Protein AF-0000000084989711 (afdb_homodimer)

Structure (mmCIF, N/CA/C/O backbone):
data_AF-0000000084989711-model_v1
#
loop_
_entity.id
_entity.type
_entity.pdbx_description
1 polymer 'GTP cyclohydrolase III'
#
loop_
_atom_site.group_PDB
_atom_site.id
_atom_site.type_symbol
_atom_site.label_atom_id
_atom_site.label_alt_id
_atom_site.label_comp_id
_atom_site.label_asym_id
_atom_site.label_entity_id
_atom_site.label_seq_id
_atom_site.pdbx_PDB_ins_code
_atom_site.Cartn_x
_atom_site.Cartn_y
_atom_site.Cartn_z
_atom_site.occupancy
_atom_site.B_iso_or_equiv
_atom_site.auth_seq_id
_atom_site.auth_comp_id
_atom_site.auth_asym_id
_atom_site.auth_atom_id
_atom_site.pdbx_PDB_model_num
ATOM 1 N N . MET A 1 1 ? 8.688 14.297 10.375 1 97.12 1 MET A N 1
ATOM 2 C CA . MET A 1 1 ? 9.695 13.312 10.766 1 97.12 1 MET A CA 1
ATOM 3 C C . MET A 1 1 ? 9.742 12.156 9.773 1 97.12 1 MET A C 1
ATOM 5 O O . MET A 1 1 ? 8.695 11.711 9.289 1 97.12 1 MET A O 1
ATOM 9 N N . GLN A 1 2 ? 10.93 11.711 9.438 1 96.69 2 GLN A N 1
ATOM 10 C CA . GLN A 1 2 ? 11.156 10.516 8.633 1 96.69 2 GLN A CA 1
ATOM 11 C C . GLN A 1 2 ? 11.828 9.422 9.453 1 96.69 2 GLN A C 1
ATOM 13 O O . GLN A 1 2 ? 12.742 9.695 10.234 1 96.69 2 GLN A O 1
ATOM 18 N N . LEU A 1 3 ? 11.258 8.266 9.367 1 97.88 3 LEU A N 1
ATOM 19 C CA . LEU A 1 3 ? 11.906 7.074 9.898 1 97.88 3 LEU A CA 1
ATOM 20 C C . LEU A 1 3 ? 12.516 6.238 8.781 1 97.88 3 LEU A C 1
ATOM 22 O O . LEU A 1 3 ? 11.922 6.094 7.711 1 97.88 3 LEU A O 1
ATOM 26 N N . LYS A 1 4 ? 13.641 5.676 9.055 1 97.19 4 LYS A N 1
ATOM 27 C CA . LYS A 1 4 ? 14.32 4.824 8.086 1 97.19 4 LYS A CA 1
ATOM 28 C C . LYS A 1 4 ? 14.883 3.572 8.758 1 97.19 4 LYS A C 1
ATOM 30 O O . LYS A 1 4 ? 15.562 3.66 9.781 1 97.19 4 LYS A O 1
ATOM 35 N N . LEU A 1 5 ? 14.594 2.412 8.203 1 97.75 5 LEU A N 1
ATOM 36 C CA . LEU A 1 5 ? 15.195 1.16 8.648 1 97.75 5 LEU A CA 1
ATOM 37 C C . LEU A 1 5 ? 16.578 0.971 8.023 1 97.75 5 LEU A C 1
ATOM 39 O O . LEU A 1 5 ? 16.688 0.805 6.805 1 97.75 5 LEU A O 1
ATOM 43 N N . ILE A 1 6 ? 17.578 0.954 8.852 1 97.25 6 ILE A N 1
ATOM 44 C CA . ILE A 1 6 ? 18.953 0.865 8.375 1 97.25 6 ILE A CA 1
ATOM 45 C C . ILE A 1 6 ? 19.312 -0.596 8.109 1 97.25 6 ILE A C 1
ATOM 47 O O . ILE A 1 6 ? 19.203 -1.439 9.008 1 97.25 6 ILE A O 1
ATOM 51 N N . GLY A 1 7 ? 19.781 -0.857 6.895 1 96.12 7 GLY A N 1
ATOM 52 C CA . GLY A 1 7 ? 20.203 -2.209 6.562 1 96.12 7 GLY A CA 1
ATOM 53 C C . GLY A 1 7 ? 19.031 -3.143 6.285 1 96.12 7 GLY A C 1
ATOM 54 O O . GLY A 1 7 ? 19.156 -4.359 6.453 1 96.12 7 GLY A O 1
ATOM 55 N N . TYR A 1 8 ? 17.922 -2.602 5.957 1 96.38 8 TYR A N 1
ATOM 56 C CA . TYR A 1 8 ? 16.703 -3.387 5.762 1 96.38 8 TYR A CA 1
ATOM 57 C C . TYR A 1 8 ? 16.859 -4.363 4.605 1 96.38 8 TYR A C 1
ATOM 59 O O . TYR A 1 8 ? 16.5 -5.539 4.719 1 96.38 8 TYR A O 1
ATOM 67 N N . ARG A 1 9 ? 17.359 -3.922 3.518 1 92.69 9 ARG A N 1
ATOM 68 C CA . ARG A 1 9 ? 17.578 -4.801 2.373 1 92.69 9 ARG A CA 1
ATOM 69 C C . ARG A 1 9 ? 18.516 -5.945 2.738 1 92.69 9 ARG A C 1
ATOM 71 O O . ARG A 1 9 ? 18.25 -7.105 2.408 1 92.69 9 ARG A O 1
ATOM 78 N N . GLU A 1 10 ? 19.641 -5.547 3.365 1 94.44 10 GLU A N 1
ATOM 79 C CA . GLU A 1 10 ? 20.609 -6.566 3.787 1 94.44 10 GLU A CA 1
ATOM 80 C C . GLU A 1 10 ? 19.938 -7.605 4.691 1 94.44 10 GLU A C 1
ATOM 82 O O . GLU A 1 10 ? 20.172 -8.805 4.539 1 94.44 10 GLU A O 1
ATOM 87 N N . TRP A 1 11 ? 19.156 -7.156 5.605 1 97.69 11 TRP A N 1
ATOM 88 C CA . TRP A 1 11 ? 18.438 -8.062 6.5 1 97.69 11 TRP A CA 1
ATOM 89 C C . TRP A 1 11 ? 17.547 -9.016 5.707 1 97.69 11 TRP A C 1
ATOM 91 O O . TRP A 1 11 ? 17.562 -10.227 5.953 1 97.69 11 TRP A O 1
ATOM 101 N N . THR A 1 12 ? 16.75 -8.508 4.742 1 96.31 12 THR A N 1
ATOM 102 C CA . THR A 1 12 ? 15.836 -9.367 3.984 1 96.31 12 THR A CA 1
ATOM 103 C C . THR A 1 12 ? 16.609 -10.453 3.246 1 96.31 12 THR A C 1
ATOM 105 O O . THR A 1 12 ? 16.125 -11.57 3.08 1 96.31 12 THR A O 1
ATOM 108 N N . GLU A 1 13 ? 17.766 -10.156 2.789 1 92.31 13 GLU A N 1
ATOM 109 C CA . GLU A 1 13 ? 18.562 -11.102 2.014 1 92.31 13 GLU A CA 1
ATOM 110 C C . GLU A 1 13 ? 19.109 -12.219 2.896 1 92.31 13 GLU A C 1
ATOM 112 O O . GLU A 1 13 ? 19.438 -13.297 2.404 1 92.31 13 GLU A O 1
ATOM 117 N N . THR A 1 14 ? 19.203 -11.984 4.172 1 96.62 14 THR A N 1
ATOM 118 C CA . THR A 1 14 ? 19.703 -13.016 5.078 1 96.62 14 THR A CA 1
ATOM 119 C C . THR A 1 14 ? 18.625 -14.062 5.34 1 96.62 14 THR A C 1
ATOM 121 O O . THR A 1 14 ? 18.922 -15.148 5.844 1 96.62 14 THR A O 1
ATOM 124 N N . LEU A 1 15 ? 17.406 -13.859 4.926 1 97.75 15 LEU A N 1
ATOM 125 C CA . LEU A 1 15 ? 16.266 -14.695 5.281 1 97.75 15 LEU A CA 1
ATOM 126 C C . LEU A 1 15 ? 16.109 -15.859 4.309 1 97.75 15 LEU A C 1
ATOM 128 O O . LEU A 1 15 ? 15.211 -16.688 4.461 1 97.75 15 LEU A O 1
ATOM 132 N N . GLY A 1 16 ? 16.953 -15.938 3.285 1 96.81 16 GLY A N 1
ATOM 133 C CA . GLY A 1 16 ? 16.812 -16.953 2.254 1 96.81 16 GLY A CA 1
ATOM 134 C C . GLY A 1 16 ? 15.867 -16.547 1.144 1 96.81 16 GLY A C 1
ATOM 135 O O . GLY A 1 16 ? 15.445 -15.398 1.068 1 96.81 16 GLY A O 1
ATOM 136 N N . PHE A 1 17 ? 15.523 -17.531 0.31 1 97.25 17 PHE A N 1
ATOM 137 C CA . PHE A 1 17 ? 14.703 -17.203 -0.85 1 97.25 17 PHE A CA 1
ATOM 138 C C . PHE A 1 17 ? 13.219 -17.266 -0.507 1 97.25 17 PHE A C 1
ATOM 140 O O . PHE A 1 17 ? 12.398 -16.609 -1.139 1 97.25 17 PHE A O 1
ATOM 147 N N . ARG A 1 18 ? 12.867 -18.156 0.465 1 98.12 18 ARG A N 1
ATOM 148 C CA . ARG A 1 18 ? 11.492 -18.219 0.961 1 98.12 18 ARG A CA 1
ATOM 149 C C . ARG A 1 18 ? 11.289 -17.219 2.105 1 98.12 18 ARG A C 1
ATOM 151 O O . ARG A 1 18 ? 10.977 -17.625 3.23 1 98.12 18 ARG A O 1
ATOM 158 N N . ARG A 1 19 ? 11.289 -15.953 1.795 1 98.5 19 ARG A N 1
ATOM 159 C CA . ARG A 1 19 ? 11.414 -14.977 2.867 1 98.5 19 ARG A CA 1
ATOM 160 C C . ARG A 1 19 ? 10.242 -14.008 2.865 1 98.5 19 ARG A C 1
ATOM 162 O O . ARG A 1 19 ? 10.016 -13.289 3.842 1 98.5 19 ARG A O 1
ATOM 169 N N . GLU A 1 20 ? 9.477 -13.938 1.798 1 98.44 20 GLU A N 1
ATOM 170 C CA . GLU A 1 20 ? 8.547 -12.828 1.612 1 98.44 20 GLU A CA 1
ATOM 171 C C . GLU A 1 20 ? 7.48 -12.812 2.709 1 98.44 20 GLU A C 1
ATOM 173 O O . GLU A 1 20 ? 7.055 -11.742 3.148 1 98.44 20 GLU A O 1
ATOM 178 N N . HIS A 1 21 ? 7.043 -14.031 3.164 1 98.62 21 HIS A N 1
ATOM 179 C CA . HIS A 1 21 ? 6.039 -14.062 4.223 1 98.62 21 HIS A CA 1
ATOM 180 C C . HIS A 1 21 ? 6.574 -13.438 5.508 1 98.62 21 HIS A C 1
ATOM 182 O O . HIS A 1 21 ? 5.832 -12.789 6.242 1 98.62 21 HIS A O 1
ATOM 188 N N . ILE A 1 22 ? 7.859 -13.602 5.797 1 98.62 22 ILE A N 1
ATOM 189 C CA . ILE A 1 22 ? 8.477 -13.008 6.973 1 98.62 22 ILE A CA 1
ATOM 190 C C . ILE A 1 22 ? 8.516 -11.492 6.82 1 98.62 22 ILE A C 1
ATOM 192 O O . ILE A 1 22 ? 8.188 -10.758 7.754 1 98.62 22 ILE A O 1
ATOM 196 N N . ILE A 1 23 ? 8.891 -11.047 5.629 1 98.56 23 ILE A N 1
ATOM 197 C CA . ILE A 1 23 ? 9 -9.617 5.332 1 98.56 23 ILE A CA 1
ATOM 198 C C . ILE A 1 23 ? 7.637 -8.953 5.48 1 98.56 23 ILE A C 1
ATOM 200 O O . ILE A 1 23 ? 7.508 -7.93 6.156 1 98.56 23 ILE A O 1
ATOM 204 N N . GLN A 1 24 ? 6.645 -9.539 4.879 1 98.56 24 GLN A N 1
ATOM 205 C CA . GLN A 1 24 ? 5.301 -8.969 4.898 1 98.56 24 GLN A CA 1
ATOM 206 C C . GLN A 1 24 ? 4.75 -8.914 6.32 1 98.56 24 GLN A C 1
ATOM 208 O O . GLN A 1 24 ? 4.07 -7.957 6.695 1 98.56 24 GLN A O 1
ATOM 213 N N . GLN A 1 25 ? 4.98 -9.906 7.098 1 98.5 25 GLN A N 1
ATOM 214 C CA . GLN A 1 25 ? 4.527 -9.914 8.484 1 98.5 25 GLN A CA 1
ATOM 215 C C . GLN A 1 25 ? 5.246 -8.852 9.305 1 98.5 25 GLN A C 1
ATOM 217 O O . GLN A 1 25 ? 4.637 -8.188 10.148 1 98.5 25 GLN A O 1
ATOM 222 N N . THR A 1 26 ? 6.52 -8.742 9.078 1 98.44 26 THR A N 1
ATOM 223 C CA . THR A 1 26 ? 7.309 -7.723 9.758 1 98.44 26 THR A CA 1
ATOM 224 C C . THR A 1 26 ? 6.809 -6.324 9.406 1 98.44 26 THR A C 1
ATOM 226 O O . THR A 1 26 ? 6.633 -5.48 10.289 1 98.44 26 THR A O 1
ATOM 229 N N . GLN A 1 27 ? 6.617 -6.105 8.102 1 98.19 27 GLN A N 1
ATOM 230 C CA . GLN A 1 27 ? 6.086 -4.828 7.637 1 98.19 27 GLN A CA 1
ATOM 231 C C . GLN A 1 27 ? 4.734 -4.531 8.273 1 98.19 27 GLN A C 1
ATOM 233 O O . GLN A 1 27 ? 4.465 -3.398 8.68 1 98.19 27 GLN A O 1
ATOM 238 N N . ALA A 1 28 ? 3.898 -5.527 8.375 1 98 28 ALA A N 1
ATOM 239 C CA . ALA A 1 28 ? 2.578 -5.367 8.984 1 98 28 ALA A CA 1
ATOM 240 C C . ALA A 1 28 ? 2.697 -4.996 10.461 1 98 28 ALA A C 1
ATOM 242 O O . ALA A 1 28 ? 1.97 -4.125 10.945 1 98 28 ALA A O 1
ATOM 243 N N . GLU A 1 29 ? 3.572 -5.617 11.125 1 97.94 29 GLU A N 1
ATOM 244 C CA . GLU A 1 29 ? 3.779 -5.332 12.547 1 97.94 29 GLU A CA 1
ATOM 245 C C . GLU A 1 29 ? 4.258 -3.9 12.758 1 97.94 29 GLU A C 1
ATOM 247 O O . GLU A 1 29 ? 3.779 -3.209 13.656 1 97.94 29 GLU A O 1
ATOM 252 N N . LEU A 1 30 ? 5.199 -3.523 11.992 1 98.44 30 LEU A N 1
ATOM 253 C CA . LEU A 1 30 ? 5.711 -2.162 12.102 1 98.44 30 LEU A CA 1
ATOM 254 C C . LEU A 1 30 ? 4.633 -1.146 11.742 1 98.44 30 LEU A C 1
ATOM 256 O O . LEU A 1 30 ? 4.512 -0.107 12.398 1 98.44 30 LEU A O 1
ATOM 260 N N . HIS A 1 31 ? 3.938 -1.471 10.688 1 98 31 HIS A N 1
ATOM 261 C CA . HIS A 1 31 ? 2.818 -0.628 10.273 1 98 31 HIS A CA 1
ATOM 262 C C . HIS A 1 31 ? 1.827 -0.434 11.422 1 98 31 HIS A C 1
ATOM 264 O O . HIS A 1 31 ? 1.429 0.694 11.711 1 98 31 HIS A O 1
ATOM 270 N N . LYS A 1 32 ? 1.437 -1.479 12.031 1 98.19 32 LYS A N 1
ATOM 271 C CA . LYS A 1 32 ? 0.515 -1.46 13.164 1 98.19 32 LYS A CA 1
ATOM 272 C C . LYS A 1 32 ? 1.047 -0.58 14.289 1 98.19 32 LYS A C 1
ATOM 274 O O . LYS A 1 32 ? 0.334 0.29 14.797 1 98.19 32 LYS A O 1
ATOM 279 N N . ARG A 1 33 ? 2.246 -0.724 14.672 1 98.19 33 ARG A N 1
ATOM 280 C CA . ARG A 1 33 ? 2.861 -0.013 15.781 1 98.19 33 ARG A CA 1
ATOM 281 C C . ARG A 1 33 ? 3.021 1.47 15.469 1 98.19 33 ARG A C 1
ATOM 283 O O . ARG A 1 33 ? 2.814 2.322 16.328 1 98.19 33 ARG A O 1
ATOM 290 N N . ILE A 1 34 ? 3.408 1.756 14.273 1 98.75 34 ILE A N 1
ATOM 291 C CA . ILE A 1 34 ? 3.623 3.137 13.859 1 98.75 34 ILE A CA 1
ATOM 292 C C . ILE A 1 34 ? 2.324 3.928 14 1 98.75 34 ILE A C 1
ATOM 294 O O . ILE A 1 34 ? 2.312 5.023 14.562 1 98.75 34 ILE A O 1
ATOM 298 N N . TRP A 1 35 ? 1.267 3.354 13.547 1 98.75 35 TRP A N 1
ATOM 299 C CA . TRP A 1 35 ? -0.017 4.043 13.625 1 98.75 35 TRP A CA 1
ATOM 300 C C . TRP A 1 35 ? -0.477 4.16 15.078 1 98.75 35 TRP A C 1
ATOM 302 O O . TRP A 1 35 ? -0.978 5.207 15.492 1 98.75 35 TRP A O 1
ATOM 312 N N . ALA A 1 36 ? -0.269 3.111 15.859 1 98.56 36 ALA A N 1
ATOM 313 C CA . ALA A 1 36 ? -0.667 3.133 17.266 1 98.56 36 ALA A CA 1
ATOM 314 C C . ALA A 1 36 ? 0.119 4.188 18.047 1 98.56 36 ALA A C 1
ATOM 316 O O . ALA A 1 36 ? -0.464 4.996 18.766 1 98.56 36 ALA A O 1
ATOM 317 N N . GLU A 1 37 ? 1.385 4.227 17.891 1 98.62 37 GLU A N 1
ATOM 318 C CA . GLU A 1 37 ? 2.275 5.047 18.719 1 98.62 37 GLU A CA 1
ATOM 319 C C . GLU A 1 37 ? 2.164 6.523 18.344 1 98.62 37 GLU A C 1
ATOM 321 O O . GLU A 1 37 ? 1.952 7.375 19.203 1 98.62 37 GLU A O 1
ATOM 326 N N . PHE A 1 38 ? 2.223 6.863 17.109 1 98.88 38 PHE A N 1
ATOM 327 C CA . PHE A 1 38 ? 2.359 8.266 16.719 1 98.88 38 PHE A CA 1
ATOM 328 C C . PHE A 1 38 ? 1.014 8.977 16.797 1 98.88 38 PHE A C 1
ATOM 330 O O . PHE A 1 38 ? 0.95 10.164 17.109 1 98.88 38 PHE A O 1
ATOM 337 N N . THR A 1 39 ? -0.044 8.258 16.531 1 98.81 39 THR A N 1
ATOM 338 C CA . THR A 1 39 ? -1.346 8.914 16.641 1 98.81 39 THR A CA 1
ATOM 339 C C . THR A 1 39 ? -1.695 9.195 18.094 1 98.81 39 THR A C 1
ATOM 341 O O . THR A 1 39 ? -2.494 10.086 18.391 1 98.81 39 THR A O 1
ATOM 344 N N . SER A 1 40 ? -1.128 8.453 19 1 98.62 40 SER A N 1
ATOM 345 C CA . SER A 1 40 ? -1.335 8.727 20.422 1 98.62 40 SER A CA 1
ATOM 346 C C . SER A 1 40 ? -0.769 10.086 20.812 1 98.62 40 SER A C 1
ATOM 348 O O . SER A 1 40 ? -1.145 10.656 21.844 1 98.62 40 SER A O 1
ATOM 350 N N . LEU A 1 41 ? 0.122 10.656 20.047 1 98.62 41 LEU A N 1
ATOM 351 C CA . LEU A 1 41 ? 0.716 11.969 20.266 1 98.62 41 LEU A CA 1
ATOM 352 C C . LEU A 1 41 ? 0.04 13.031 19.406 1 98.62 41 LEU A C 1
ATOM 354 O O . LEU A 1 41 ? 0.506 14.172 19.344 1 98.62 41 LEU A O 1
ATOM 358 N N . ASP A 1 42 ? -0.945 12.602 18.656 1 98.69 42 ASP A N 1
ATOM 359 C CA . ASP A 1 42 ? -1.644 13.438 17.672 1 98.69 42 ASP A CA 1
ATOM 360 C C . ASP A 1 42 ? -0.749 13.758 16.484 1 98.69 42 ASP A C 1
ATOM 362 O O . ASP A 1 42 ? -0.918 14.789 15.836 1 98.69 42 ASP A O 1
ATOM 366 N N . ALA A 1 43 ? 0.28 12.984 16.281 1 98.88 43 ALA A N 1
ATOM 367 C CA . ALA A 1 43 ? 1.01 12.984 15.016 1 98.88 43 ALA A CA 1
ATOM 368 C C . ALA A 1 43 ? 0.335 12.07 14 1 98.88 43 ALA A C 1
ATOM 370 O O . ALA A 1 43 ? -0.495 11.227 14.359 1 98.88 43 ALA A O 1
ATOM 371 N N . LEU A 1 44 ? 0.591 12.312 12.758 1 98.94 44 LEU A N 1
ATOM 372 C CA . LEU A 1 44 ? -0.063 11.57 11.688 1 98.94 44 LEU A CA 1
ATOM 373 C C . LEU A 1 44 ? 0.96 10.805 10.852 1 98.94 44 LEU A C 1
ATOM 375 O O . LEU A 1 44 ? 1.694 11.414 10.062 1 98.94 44 LEU A O 1
ATOM 379 N N . PRO A 1 45 ? 1.015 9.461 11 1 98.81 45 PRO A N 1
ATOM 380 C CA . PRO A 1 45 ? 2.057 8.672 10.336 1 98.81 45 PRO A CA 1
ATOM 381 C C . PRO A 1 45 ? 1.564 8.016 9.047 1 98.81 45 PRO A C 1
ATOM 383 O O . PRO A 1 45 ? 0.358 7.969 8.797 1 98.81 45 PRO A O 1
ATOM 386 N N . HIS A 1 46 ? 2.461 7.605 8.258 1 98.38 46 HIS A N 1
ATOM 387 C CA . HIS A 1 46 ? 2.246 6.668 7.16 1 98.38 46 HIS A CA 1
ATOM 388 C C . HIS A 1 46 ? 3.504 5.852 6.883 1 98.38 46 HIS A C 1
ATOM 390 O O . HIS A 1 46 ? 4.617 6.387 6.918 1 98.38 46 HIS A O 1
ATOM 396 N N . GLN A 1 47 ? 3.34 4.637 6.469 1 95.44 47 GLN A N 1
ATOM 397 C CA . GLN A 1 47 ? 4.445 3.699 6.305 1 95.44 47 GLN A CA 1
ATOM 398 C C . GLN A 1 47 ? 5.203 3.961 5.008 1 95.44 47 GLN A C 1
ATOM 400 O O . GLN A 1 47 ? 6.328 3.494 4.832 1 95.44 47 GLN A O 1
ATOM 405 N N . MET A 1 48 ? 4.637 4.637 4.039 1 94 48 MET A N 1
ATOM 406 C CA . MET A 1 48 ? 5.211 4.988 2.744 1 94 48 MET A CA 1
ATOM 407 C C . MET A 1 48 ? 5.738 3.75 2.027 1 94 48 MET A C 1
ATOM 409 O O . MET A 1 48 ? 4.957 2.949 1.511 1 94 48 MET A O 1
ATOM 413 N N . ARG A 1 49 ? 7.078 3.352 2.141 1 95.06 49 ARG A N 1
ATOM 414 C CA . ARG A 1 49 ? 7.711 2.25 1.422 1 95.06 49 ARG A CA 1
ATOM 415 C C . ARG A 1 49 ? 7.949 1.06 2.344 1 95.06 49 ARG A C 1
ATOM 417 O O . ARG A 1 49 ? 8.531 0.053 1.931 1 95.06 49 ARG A O 1
ATOM 424 N N . TYR A 1 50 ? 7.629 1.076 3.527 1 96.06 50 TYR A N 1
ATOM 425 C CA . TYR A 1 50 ? 7.742 0.074 4.582 1 96.06 50 TYR A CA 1
ATOM 426 C C . TYR A 1 50 ? 9.156 0.034 5.148 1 96.06 50 TYR A C 1
ATOM 428 O O . TYR A 1 50 ? 9.359 -0.378 6.293 1 96.06 50 TYR A O 1
ATOM 436 N N . ASP A 1 51 ? 10.156 0.425 4.383 1 96.31 51 ASP A N 1
ATOM 437 C CA . ASP A 1 51 ? 11.477 0.636 4.98 1 96.31 51 ASP A CA 1
ATOM 438 C C . ASP A 1 51 ? 11.68 2.1 5.367 1 96.31 51 ASP A C 1
ATOM 440 O O . ASP A 1 51 ? 12.688 2.453 5.977 1 96.31 51 ASP A O 1
ATOM 444 N N . TYR A 1 52 ? 10.758 2.918 4.941 1 97.06 52 TYR A N 1
ATOM 445 C CA . TYR A 1 52 ? 10.617 4.309 5.352 1 97.06 52 TYR A CA 1
ATOM 446 C C . TYR A 1 52 ? 9.211 4.594 5.855 1 97.06 52 TYR A C 1
ATOM 448 O O . TYR A 1 52 ? 8.234 4.039 5.34 1 97.06 52 TYR A O 1
ATOM 456 N N . ALA A 1 53 ? 9.109 5.438 6.805 1 97.81 53 ALA A N 1
ATOM 457 C CA . ALA A 1 53 ? 7.824 5.973 7.246 1 97.81 53 ALA A CA 1
ATOM 458 C C . ALA A 1 53 ? 7.883 7.488 7.398 1 97.81 53 ALA A C 1
ATOM 460 O O . ALA A 1 53 ? 8.953 8.055 7.648 1 97.81 53 ALA A O 1
ATOM 461 N N . MET A 1 54 ? 6.766 8.078 7.148 1 97.75 54 MET A N 1
ATOM 462 C CA . MET A 1 54 ? 6.602 9.523 7.309 1 97.75 54 MET A CA 1
ATOM 463 C C . MET A 1 54 ? 5.66 9.836 8.469 1 97.75 54 MET A C 1
ATOM 465 O O . MET A 1 54 ? 4.633 9.172 8.633 1 97.75 54 MET A O 1
ATOM 469 N N . VAL A 1 55 ? 6.051 10.812 9.25 1 98.44 55 VAL A N 1
ATOM 470 C CA . VAL A 1 55 ? 5.195 11.258 10.344 1 98.44 55 VAL A CA 1
ATOM 471 C C . VAL A 1 55 ? 5.008 12.773 10.266 1 98.44 55 VAL A C 1
ATOM 473 O O . VAL A 1 55 ? 5.953 13.531 10.484 1 98.44 55 VAL A O 1
ATOM 476 N N . TYR A 1 56 ? 3.791 13.211 9.867 1 98.69 56 TYR A N 1
ATOM 477 C CA . TYR A 1 56 ? 3.434 14.617 9.977 1 98.69 56 TYR A CA 1
ATOM 478 C C . TYR A 1 56 ? 3.287 15.031 11.438 1 98.69 56 TYR A C 1
ATOM 480 O O . TYR A 1 56 ? 2.451 14.492 12.156 1 98.69 56 TYR A O 1
ATOM 488 N N . SER A 1 57 ? 4.121 16 11.898 1 98.31 57 SER A N 1
ATOM 489 C CA . SER A 1 57 ? 4.266 16.125 13.344 1 98.31 57 SER A CA 1
ATOM 490 C C . SER A 1 57 ? 4.277 17.578 13.781 1 98.31 57 SER A C 1
ATOM 492 O O . SER A 1 57 ? 4.902 17.938 14.781 1 98.31 57 SER A O 1
ATOM 494 N N . ASN A 1 58 ? 3.598 18.484 13.031 1 97.88 58 ASN A N 1
ATOM 495 C CA . ASN A 1 58 ? 3.48 19.875 13.453 1 97.88 58 ASN A CA 1
ATOM 496 C C . ASN A 1 58 ? 3.057 19.984 14.914 1 97.88 58 ASN A C 1
ATOM 498 O O . ASN A 1 58 ? 2.045 19.406 15.312 1 97.88 58 ASN A O 1
ATOM 502 N N . ASN A 1 59 ? 3.904 20.688 15.75 1 98.06 59 ASN A N 1
ATOM 503 C CA . ASN A 1 59 ? 3.586 21.094 17.109 1 98.06 59 ASN A CA 1
ATOM 504 C C . ASN A 1 59 ? 3.506 19.891 18.047 1 98.06 59 ASN A C 1
ATOM 506 O O . ASN A 1 59 ? 2.916 19.984 19.125 1 98.06 59 ASN A O 1
ATOM 510 N N . VAL A 1 60 ? 3.939 18.703 17.672 1 98.06 60 VAL A N 1
ATOM 511 C CA . VAL A 1 60 ? 4.156 17.578 18.562 1 98.06 60 VAL A CA 1
ATOM 512 C C . VAL A 1 60 ? 5.543 17.656 19.188 1 98.06 60 VAL A C 1
ATOM 514 O O . VAL A 1 60 ? 6.543 17.797 18.484 1 98.06 60 VAL A O 1
ATOM 517 N N . PRO A 1 61 ? 5.586 17.656 20.484 1 96.56 61 PRO A N 1
ATOM 518 C CA . PRO A 1 61 ? 6.902 17.781 21.125 1 96.56 61 PRO A CA 1
ATOM 519 C C . PRO A 1 61 ? 7.91 16.766 20.594 1 96.56 61 PRO A C 1
ATOM 521 O O . PRO A 1 61 ? 7.633 15.562 20.594 1 96.56 61 PRO A O 1
ATOM 524 N N . ALA A 1 62 ? 9.086 17.234 20.234 1 95.56 62 ALA A N 1
ATOM 525 C CA . ALA A 1 62 ? 10.117 16.406 19.609 1 95.56 62 ALA A CA 1
ATOM 526 C C . ALA A 1 62 ? 10.539 15.273 20.547 1 95.56 62 ALA A C 1
ATOM 528 O O . ALA A 1 62 ? 10.773 14.148 20.109 1 95.56 62 ALA A O 1
ATOM 529 N N . GLU A 1 63 ? 10.609 15.578 21.797 1 95.88 63 GLU A N 1
ATOM 530 C CA . GLU A 1 63 ? 11.023 14.57 22.766 1 95.88 63 GLU A CA 1
ATOM 531 C C . GLU A 1 63 ? 10.047 13.398 22.797 1 95.88 63 GLU A C 1
ATOM 533 O O . GLU A 1 63 ? 10.453 12.25 22.953 1 95.88 63 GLU A O 1
ATOM 538 N N . SER A 1 64 ? 8.773 13.719 22.719 1 97.75 64 SER A N 1
ATOM 539 C CA . SER A 1 64 ? 7.754 12.672 22.703 1 97.75 64 SER A CA 1
ATOM 540 C C . SER A 1 64 ? 7.855 11.828 21.438 1 97.75 64 SER A C 1
ATOM 542 O O . SER A 1 64 ? 7.688 10.602 21.484 1 97.75 64 SER A O 1
ATOM 544 N N . LEU A 1 65 ? 8.133 12.422 20.297 1 97.75 65 LEU A N 1
ATOM 545 C CA . LEU A 1 65 ? 8.312 11.703 19.047 1 97.75 65 LEU A CA 1
ATOM 546 C C . LEU A 1 65 ? 9.484 10.734 19.141 1 97.75 65 LEU A C 1
ATOM 548 O O . LEU A 1 65 ? 9.367 9.578 18.719 1 97.75 65 LEU A O 1
ATOM 552 N N . ILE A 1 66 ? 10.547 11.211 19.688 1 96.44 66 ILE A N 1
ATOM 553 C CA . ILE A 1 66 ? 11.773 10.422 19.781 1 96.44 66 ILE A CA 1
ATOM 554 C C . ILE A 1 66 ? 11.523 9.203 20.672 1 96.44 66 ILE A C 1
ATOM 556 O O . ILE A 1 66 ? 12.031 8.109 20.391 1 96.44 66 ILE A O 1
ATOM 560 N N . ALA A 1 67 ? 10.805 9.406 21.688 1 97.88 67 ALA A N 1
ATOM 561 C CA . ALA A 1 67 ? 10.445 8.281 22.562 1 97.88 67 ALA A CA 1
ATOM 562 C C . ALA A 1 67 ? 9.68 7.215 21.781 1 97.88 67 ALA A C 1
ATOM 564 O O . ALA A 1 67 ? 9.859 6.02 22.016 1 97.88 67 ALA A O 1
ATOM 565 N N . LYS A 1 68 ? 8.773 7.633 20.875 1 98.38 68 LYS A N 1
ATOM 566 C CA . LYS A 1 68 ? 8.023 6.676 20.078 1 98.38 68 LYS A CA 1
ATOM 567 C C . LYS A 1 68 ? 8.938 5.965 19.078 1 98.38 68 LYS A C 1
ATOM 569 O O . LYS A 1 68 ? 8.711 4.797 18.75 1 98.38 68 LYS A O 1
ATOM 574 N N . VAL A 1 69 ? 9.977 6.652 18.547 1 98.12 69 VAL A N 1
ATOM 575 C CA . VAL A 1 69 ? 10.938 6.02 17.656 1 98.12 69 VAL A CA 1
ATOM 576 C C . VAL A 1 69 ? 11.617 4.852 18.375 1 98.12 69 VAL A C 1
ATOM 578 O O . VAL A 1 69 ? 11.844 3.801 17.766 1 98.12 69 VAL A O 1
ATOM 581 N N . LYS A 1 70 ? 11.922 5.012 19.609 1 97.06 70 LYS A N 1
ATOM 582 C CA . LYS A 1 70 ? 12.531 3.945 20.406 1 97.06 70 LYS A CA 1
ATOM 583 C C . LYS A 1 70 ? 11.602 2.736 20.5 1 97.06 70 LYS A C 1
ATOM 585 O O . LYS A 1 70 ? 12.062 1.593 20.453 1 97.06 70 LYS A O 1
ATOM 590 N N . SER A 1 71 ? 10.375 3.037 20.656 1 96.75 71 SER A N 1
ATOM 591 C CA . SER A 1 71 ? 9.391 1.964 20.688 1 96.75 71 SER A CA 1
ATOM 592 C C . SER A 1 71 ? 9.375 1.191 19.375 1 96.75 71 SER A C 1
ATOM 594 O O . SER A 1 71 ? 9.266 -0.037 19.375 1 96.75 71 SER A O 1
ATOM 596 N N . ILE A 1 72 ? 9.414 1.892 18.219 1 97.88 72 ILE A N 1
ATOM 597 C CA . ILE A 1 72 ? 9.43 1.268 16.906 1 97.88 72 ILE A CA 1
ATOM 598 C C . ILE A 1 72 ? 10.695 0.427 16.75 1 97.88 72 ILE A C 1
ATOM 600 O O . ILE A 1 72 ? 10.656 -0.664 16.172 1 97.88 72 ILE A O 1
ATOM 604 N N . GLN A 1 73 ? 11.781 0.936 17.25 1 97.38 73 GLN A N 1
ATOM 605 C CA . GLN A 1 73 ? 13.07 0.246 17.188 1 97.38 73 GLN A CA 1
ATOM 606 C C . GLN A 1 73 ? 13 -1.114 17.875 1 97.38 73 GLN A C 1
ATOM 608 O O . GLN A 1 73 ? 13.625 -2.076 17.422 1 97.38 73 GLN A O 1
ATOM 613 N N . GLU A 1 74 ? 12.25 -1.2 18.875 1 96.62 74 GLU A N 1
ATOM 614 C CA . GLU A 1 74 ? 12.117 -2.445 19.625 1 96.62 74 GLU A CA 1
ATOM 615 C C . GLU A 1 74 ? 11.422 -3.52 18.797 1 96.62 74 GLU A C 1
ATOM 617 O O . GLU A 1 74 ? 11.656 -4.711 18.984 1 96.62 74 GLU A O 1
ATOM 622 N N . ALA A 1 75 ? 10.656 -3.084 17.891 1 95.38 75 ALA A N 1
ATOM 623 C CA . ALA A 1 75 ? 9.891 -4.027 17.078 1 95.38 75 ALA A CA 1
ATOM 624 C C . ALA A 1 75 ? 10.578 -4.293 15.75 1 95.38 75 ALA A C 1
ATOM 626 O O . ALA A 1 75 ? 10.281 -5.277 15.078 1 95.38 75 ALA A O 1
ATOM 627 N N . ALA A 1 76 ? 11.461 -3.447 15.352 1 97.88 76 ALA A N 1
ATOM 628 C CA . ALA A 1 76 ? 12.109 -3.533 14.039 1 97.88 76 ALA A CA 1
ATOM 629 C C . ALA A 1 76 ? 13.227 -4.574 14.047 1 97.88 76 ALA A C 1
ATOM 631 O O . ALA A 1 76 ? 13.914 -4.746 15.055 1 97.88 76 ALA A O 1
ATOM 632 N N . PRO A 1 77 ? 13.414 -5.246 12.938 1 97.81 77 PRO A N 1
ATOM 633 C CA . PRO A 1 77 ? 14.477 -6.25 12.852 1 97.81 77 PRO A CA 1
ATOM 634 C C . PRO A 1 77 ? 15.859 -5.629 12.641 1 97.81 77 PRO A C 1
ATOM 636 O O . PRO A 1 77 ? 16.875 -6.328 12.727 1 97.81 77 PRO A O 1
ATOM 639 N N . VAL A 1 78 ? 15.938 -4.387 12.305 1 98.44 78 VAL A N 1
ATOM 640 C CA . VAL A 1 78 ? 17.156 -3.631 12.055 1 98.44 78 VAL A CA 1
ATOM 641 C C . VAL A 1 78 ? 17.094 -2.287 12.773 1 98.44 78 VAL A C 1
ATOM 643 O O . VAL A 1 78 ? 16.031 -1.863 13.219 1 98.44 78 VAL A O 1
ATOM 646 N N . PRO A 1 79 ? 18.203 -1.604 12.977 1 98.19 79 PRO A N 1
ATOM 647 C CA . PRO A 1 79 ? 18.156 -0.284 13.609 1 98.19 79 PRO A CA 1
ATOM 648 C C . PRO A 1 79 ? 17.281 0.711 12.852 1 98.19 79 PRO A C 1
ATOM 650 O O . PRO A 1 79 ? 17.141 0.603 11.633 1 98.19 79 PRO A O 1
ATOM 653 N N . VAL A 1 80 ? 16.781 1.657 13.617 1 98.31 80 VAL A N 1
ATOM 654 C CA . VAL A 1 80 ? 15.914 2.691 13.055 1 98.31 80 VAL A CA 1
ATOM 655 C C . VAL A 1 80 ? 16.578 4.059 13.211 1 98.31 80 VAL A C 1
ATOM 657 O O . VAL A 1 80 ? 17 4.434 14.305 1 98.31 80 VAL A O 1
ATOM 660 N N . ASP A 1 81 ? 16.734 4.707 12.117 1 97.38 81 ASP A N 1
ATOM 661 C CA . ASP A 1 81 ? 17.172 6.098 12.125 1 97.38 81 ASP A CA 1
ATOM 662 C C . ASP A 1 81 ? 15.984 7.043 11.914 1 97.38 81 ASP A C 1
ATOM 664 O O . ASP A 1 81 ? 14.906 6.617 11.5 1 97.38 81 ASP A O 1
ATOM 668 N N . TYR A 1 82 ? 16.172 8.273 12.367 1 97.38 82 TYR A N 1
ATOM 669 C CA . TYR A 1 82 ? 15.102 9.242 12.156 1 97.38 82 TYR A CA 1
ATOM 670 C C . TYR A 1 82 ? 15.672 10.641 11.953 1 97.38 82 TYR A C 1
ATOM 672 O O . TYR A 1 82 ? 16.828 10.906 12.312 1 97.38 82 TYR A O 1
ATOM 680 N N . CYS A 1 83 ? 14.914 11.469 11.352 1 96.69 83 CYS A N 1
ATOM 681 C CA . CYS A 1 83 ? 15.188 12.898 11.305 1 96.69 83 CYS A CA 1
ATOM 682 C C . CYS A 1 83 ? 13.891 13.695 11.312 1 96.69 83 CYS A C 1
ATOM 684 O O . CYS A 1 83 ? 12.836 13.188 10.922 1 96.69 83 CYS A O 1
ATOM 686 N N . ILE A 1 84 ? 13.961 14.852 11.859 1 96.94 84 ILE A N 1
ATOM 687 C CA . ILE A 1 84 ? 12.844 15.789 11.867 1 96.94 84 ILE A CA 1
ATOM 688 C C . ILE A 1 84 ? 13.18 17 10.992 1 96.94 84 ILE A C 1
ATOM 690 O O . ILE A 1 84 ? 14.25 17.594 11.133 1 96.94 84 ILE A O 1
ATOM 694 N N . GLY A 1 85 ? 12.297 17.219 9.992 1 96 85 GLY A N 1
ATOM 695 C CA . GLY A 1 85 ? 12.5 18.359 9.102 1 96 85 GLY A CA 1
ATOM 696 C C . GLY A 1 85 ? 11.43 19.422 9.242 1 96 85 GLY A C 1
ATOM 697 O O . GLY A 1 85 ? 10.32 19.141 9.695 1 96 85 GLY A O 1
ATOM 698 N N . ARG A 1 86 ? 11.82 20.672 8.883 1 94.94 86 ARG A N 1
ATOM 699 C CA . ARG A 1 86 ? 10.906 21.797 8.875 1 94.94 86 ARG A CA 1
ATOM 700 C C . ARG A 1 86 ? 10.969 22.547 7.539 1 94.94 86 ARG A C 1
ATOM 702 O O . ARG A 1 86 ? 12.031 22.625 6.922 1 94.94 86 ARG A O 1
ATOM 709 N N . GLY A 1 87 ? 9.844 23.047 7.145 1 94.44 87 GLY A N 1
ATOM 710 C CA . GLY A 1 87 ? 9.742 23.812 5.91 1 94.44 87 GLY A CA 1
ATOM 711 C C . GLY A 1 87 ? 8.422 24.531 5.766 1 94.44 87 GLY A C 1
ATOM 712 O O . GLY A 1 87 ? 7.523 24.375 6.598 1 94.44 87 GLY A O 1
ATOM 713 N N . ARG A 1 88 ? 8.32 25.391 4.742 1 94.62 88 ARG A N 1
ATOM 714 C CA . ARG A 1 88 ? 7.109 26.156 4.477 1 94.62 88 ARG A CA 1
ATOM 715 C C . ARG A 1 88 ? 5.988 25.25 3.984 1 94.62 88 ARG A C 1
ATOM 717 O O . ARG A 1 88 ? 4.809 25.609 4.059 1 94.62 88 ARG A O 1
ATOM 724 N N . THR A 1 89 ? 6.359 24.016 3.414 1 96.56 89 THR A N 1
ATOM 725 C CA . THR A 1 89 ? 5.434 22.984 2.941 1 96.56 89 THR A CA 1
ATOM 726 C C . THR A 1 89 ? 5.84 21.609 3.463 1 96.56 89 THR A C 1
ATOM 728 O O . THR A 1 89 ? 6.984 21.406 3.875 1 96.56 89 THR A O 1
ATOM 731 N N . PRO A 1 90 ? 4.91 20.688 3.438 1 97 90 PRO A N 1
ATOM 732 C CA . PRO A 1 90 ? 5.27 19.328 3.832 1 97 90 PRO A CA 1
ATOM 733 C C . PRO A 1 90 ? 6.414 18.75 3.002 1 97 90 PRO A C 1
ATOM 735 O O . PRO A 1 90 ? 7.316 18.109 3.547 1 97 90 PRO A O 1
ATOM 738 N N . LEU A 1 91 ? 6.414 18.984 1.709 1 96.5 91 LEU A N 1
ATOM 739 C CA . LEU A 1 91 ? 7.477 18.469 0.845 1 96.5 91 LEU A CA 1
ATOM 740 C C . LEU A 1 91 ? 8.82 19.109 1.207 1 96.5 91 LEU A C 1
ATOM 742 O O . LEU A 1 91 ? 9.844 18.406 1.248 1 96.5 91 LEU A O 1
ATOM 746 N N . GLU A 1 92 ? 8.836 20.422 1.423 1 95.69 92 GLU A N 1
ATOM 747 C CA . GLU A 1 92 ? 10.062 21.078 1.835 1 95.69 92 GLU A CA 1
ATOM 748 C C . GLU A 1 92 ? 10.578 20.531 3.164 1 95.69 92 GLU A C 1
ATOM 750 O O . GLU A 1 92 ? 11.781 20.375 3.354 1 95.69 92 GLU A O 1
ATOM 755 N N . ALA A 1 93 ? 9.656 20.328 4.117 1 95.94 93 ALA A N 1
ATOM 756 C CA . ALA A 1 93 ? 10.055 19.734 5.395 1 95.94 93 ALA A CA 1
ATOM 757 C C . ALA A 1 93 ? 10.695 18.359 5.195 1 95.94 93 ALA A C 1
ATOM 759 O O . ALA A 1 93 ? 11.703 18.047 5.828 1 95.94 93 ALA A O 1
ATOM 760 N N . TYR A 1 94 ? 10.109 17.531 4.332 1 95.5 94 TYR A N 1
ATOM 761 C CA . TYR A 1 94 ? 10.664 16.234 3.98 1 95.5 94 TYR A CA 1
ATOM 762 C C . TYR A 1 94 ? 12.062 16.375 3.402 1 95.5 94 TYR A C 1
ATOM 764 O O . TYR A 1 94 ? 12.977 15.633 3.775 1 95.5 94 TYR A O 1
ATOM 772 N N . GLU A 1 95 ? 12.273 17.375 2.557 1 93.81 95 GLU A N 1
ATOM 773 C CA . GLU A 1 95 ? 13.539 17.547 1.848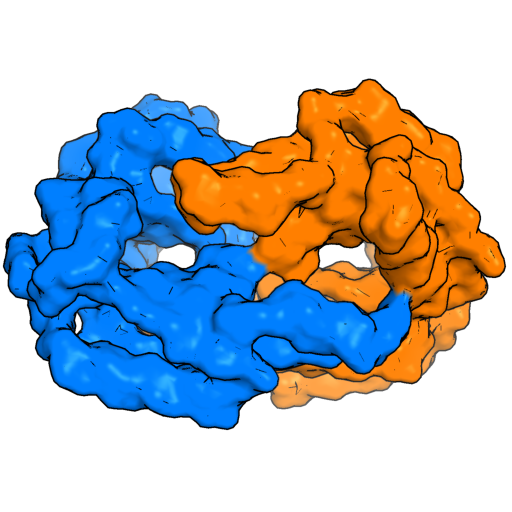 1 93.81 95 GLU A CA 1
ATOM 774 C C . GLU A 1 95 ? 14.617 18.094 2.773 1 93.81 95 GLU A C 1
ATOM 776 O O . GLU A 1 95 ? 15.805 17.891 2.545 1 93.81 95 GLU A O 1
ATOM 781 N N . ARG A 1 96 ? 14.188 18.797 3.834 1 92.81 96 ARG A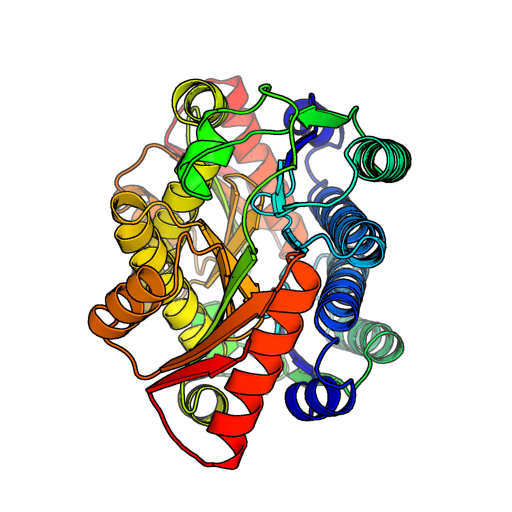 N 1
ATOM 782 C CA . ARG A 1 96 ? 15.125 19.438 4.758 1 92.81 96 ARG A CA 1
ATOM 783 C C . ARG A 1 96 ? 15.25 18.625 6.047 1 92.81 96 ARG A C 1
ATOM 785 O O . ARG A 1 96 ? 15.383 19.188 7.129 1 92.81 96 ARG A O 1
ATOM 792 N N . CYS A 1 97 ? 15.156 17.359 5.953 1 90 97 CYS A N 1
ATOM 793 C CA . CYS A 1 97 ? 15.297 16.469 7.098 1 90 97 CYS A CA 1
ATOM 794 C C . CYS A 1 97 ? 16.578 16.766 7.867 1 90 97 CYS A C 1
ATOM 796 O O . CYS A 1 97 ? 17.641 16.875 7.277 1 90 97 CYS A O 1
ATOM 798 N N . GLY A 1 98 ? 16.453 16.969 9.328 1 87.19 98 GLY A N 1
ATOM 799 C CA . GLY A 1 98 ? 17.609 17.25 10.18 1 87.19 98 GLY A CA 1
ATOM 800 C C . GLY A 1 98 ? 17.531 18.609 10.867 1 87.19 98 GLY A C 1
ATOM 801 O O . GLY A 1 98 ? 18.344 18.922 11.734 1 87.19 98 GLY A O 1
ATOM 802 N N . ASP A 1 99 ? 16.672 19.5 10.578 1 76.12 99 ASP A N 1
ATOM 803 C CA . ASP A 1 99 ? 16.547 20.828 11.164 1 76.12 99 ASP A CA 1
ATOM 804 C C . ASP A 1 99 ? 16 20.75 12.594 1 76.12 99 ASP A C 1
ATOM 806 O O . ASP A 1 99 ? 16.266 21.641 13.406 1 76.12 99 ASP A O 1
ATOM 810 N N . GLY A 1 100 ? 15.281 19.719 12.945 1 78.25 100 GLY A N 1
ATOM 811 C CA . GLY A 1 100 ? 15 19.234 14.289 1 78.25 100 GLY A CA 1
ATOM 812 C C . GLY A 1 100 ? 13.836 19.953 14.945 1 78.25 100 GLY A C 1
ATOM 813 O O . GLY A 1 100 ? 13.586 19.781 16.141 1 78.25 100 GLY A O 1
ATOM 814 N N . SER A 1 101 ? 13.07 20.875 14.336 1 88.31 101 SER A N 1
ATOM 815 C CA . SER A 1 101 ? 11.969 21.562 15.016 1 88.31 101 SER A CA 1
ATOM 816 C C . SER A 1 101 ? 10.617 21.125 14.445 1 88.31 101 SER A C 1
ATOM 818 O O . SER A 1 101 ? 10.484 20.953 13.234 1 88.31 101 SER A O 1
ATOM 820 N N . THR A 1 102 ? 9.672 20.938 15.422 1 94.44 102 THR A N 1
ATOM 821 C CA . THR A 1 102 ? 8.312 20.594 15.023 1 94.44 102 THR A CA 1
ATOM 822 C C . THR A 1 102 ? 7.395 21.812 15.125 1 94.44 102 THR A C 1
ATOM 824 O O . THR A 1 102 ? 6.223 21.734 14.75 1 94.44 102 THR A O 1
ATOM 827 N N . GLU A 1 103 ? 7.961 22.859 15.602 1 91.81 103 GLU A N 1
ATOM 828 C CA . GLU A 1 103 ? 7.148 24.062 15.805 1 91.81 103 GLU A CA 1
ATOM 829 C C . GLU A 1 103 ? 6.75 24.688 14.477 1 91.81 103 GLU A C 1
ATOM 831 O O . GLU A 1 103 ? 7.59 24.875 13.594 1 91.81 103 GLU A O 1
ATOM 836 N N . GLY A 1 104 ? 5.543 24.953 14.305 1 91.12 104 GLY A N 1
ATOM 837 C CA . GLY A 1 104 ? 5.043 25.578 13.086 1 91.12 104 GLY A CA 1
ATOM 838 C C . GLY A 1 104 ? 3.58 25.969 13.18 1 91.12 104 GLY A C 1
ATOM 839 O O . GLY A 1 104 ? 3.018 26.047 14.273 1 91.12 104 GLY A O 1
ATOM 840 N N . GLY A 1 105 ? 2.975 26.484 12.078 1 94.75 105 GLY A N 1
ATOM 841 C CA . GLY A 1 105 ? 1.555 26.781 11.984 1 94.75 105 GLY A CA 1
ATOM 842 C C . GLY A 1 105 ? 0.675 25.562 12.094 1 94.75 105 GLY A C 1
ATOM 843 O O . GLY A 1 105 ? 1.173 24.453 12.305 1 94.75 105 GLY A O 1
ATOM 844 N N . PRO A 1 106 ? -0.627 25.797 11.992 1 97.81 106 PRO A N 1
ATOM 845 C CA . PRO A 1 106 ? -1.544 24.656 12.039 1 97.81 106 PRO A CA 1
ATOM 846 C C . PRO A 1 106 ? -1.278 23.641 10.93 1 97.81 106 PRO A C 1
ATOM 848 O O . PRO A 1 106 ? -0.795 24.016 9.859 1 97.81 106 PRO A O 1
ATOM 851 N N . ALA A 1 107 ? -1.59 22.438 11.273 1 98.56 107 ALA A N 1
ATOM 852 C CA . ALA A 1 107 ? -1.533 21.375 10.273 1 98.56 107 ALA A CA 1
ATOM 853 C C . ALA A 1 107 ? -2.76 21.422 9.367 1 98.56 107 ALA A C 1
ATOM 855 O O . ALA A 1 107 ? -3.875 21.672 9.828 1 98.56 107 ALA A O 1
ATOM 856 N N . VAL A 1 108 ? -2.547 21.25 8.086 1 98.88 108 VAL A N 1
ATOM 857 C CA . VAL A 1 108 ? -3.607 21.141 7.09 1 98.88 108 VAL A CA 1
ATOM 858 C C . VAL A 1 108 ? -3.539 19.766 6.418 1 98.88 108 VAL A C 1
ATOM 860 O O . VAL A 1 108 ? -2.504 19.391 5.859 1 98.88 108 VAL A O 1
ATOM 863 N N . VAL A 1 109 ? -4.621 18.984 6.527 1 98.94 109 VAL A N 1
ATOM 864 C CA . VAL A 1 109 ? -4.617 17.609 6.02 1 98.94 109 VAL A CA 1
ATOM 865 C C . VAL A 1 109 ? -5.852 17.391 5.152 1 98.94 109 VAL A C 1
ATOM 867 O O . VAL A 1 109 ? -6.945 17.844 5.48 1 98.94 109 VAL A O 1
ATOM 870 N N . GLY A 1 110 ? -5.621 16.828 4.004 1 98.88 110 GLY A N 1
ATOM 871 C CA . GLY A 1 110 ? -6.715 16.391 3.143 1 98.88 110 GLY A CA 1
ATOM 872 C C . GLY A 1 110 ? -7.023 14.914 3.26 1 98.88 110 GLY A C 1
ATOM 873 O O . GLY A 1 110 ? -6.117 14.094 3.395 1 98.88 110 GLY A O 1
ATOM 874 N N . HIS A 1 111 ? -8.234 14.547 3.289 1 98.81 111 HIS A N 1
ATOM 875 C CA . HIS A 1 111 ? -8.766 13.188 3.203 1 98.81 111 HIS A CA 1
ATOM 876 C C . HIS A 1 111 ? -9.688 13.039 1.999 1 98.81 111 HIS A C 1
ATOM 878 O O . HIS A 1 111 ? -10.766 13.633 1.956 1 98.81 111 HIS A O 1
ATOM 884 N N . LEU A 1 112 ? -9.25 12.211 1.092 1 98.38 112 LEU A N 1
ATOM 885 C CA . LEU A 1 112 ? -9.93 12.109 -0.198 1 98.38 112 LEU A CA 1
ATOM 886 C C . LEU A 1 112 ? -10.5 10.711 -0.403 1 98.38 112 LEU A C 1
ATOM 888 O O . LEU A 1 112 ? -9.844 9.719 -0.076 1 98.38 112 LEU A O 1
ATOM 892 N N . ASP A 1 113 ? -11.719 10.578 -0.953 1 96.12 113 ASP A N 1
ATOM 893 C CA . ASP A 1 113 ? -12.258 9.305 -1.413 1 96.12 113 ASP A CA 1
ATOM 894 C C . ASP A 1 113 ? -12.938 9.453 -2.773 1 96.12 113 ASP A C 1
ATOM 896 O O . ASP A 1 113 ? -13.375 10.547 -3.137 1 96.12 113 ASP A O 1
ATOM 900 N N . ILE A 1 114 ? -12.977 8.438 -3.49 1 95.19 114 ILE A N 1
ATOM 901 C CA . ILE A 1 114 ? -13.594 8.406 -4.812 1 95.19 114 ILE A CA 1
ATOM 902 C C . ILE A 1 114 ? -15.109 8.234 -4.668 1 95.19 114 ILE A C 1
ATOM 904 O O . ILE A 1 114 ? -15.57 7.387 -3.906 1 95.19 114 ILE A O 1
ATOM 908 N N . VAL A 1 115 ? -15.859 9.016 -5.438 1 93.94 115 VAL A N 1
ATOM 909 C CA . VAL A 1 115 ? -17.312 8.984 -5.371 1 93.94 115 VAL A CA 1
ATOM 910 C C . VAL A 1 115 ? -17.828 7.668 -5.953 1 93.94 115 VAL A C 1
ATOM 912 O O . VAL A 1 115 ? -17.375 7.223 -7.004 1 93.94 115 VAL A O 1
ATOM 915 N N . ASN A 1 116 ? -18.766 7.02 -5.285 1 86.06 116 ASN A N 1
ATOM 916 C CA . ASN A 1 116 ? -19.484 5.824 -5.711 1 86.06 116 ASN A CA 1
ATOM 917 C C . ASN A 1 116 ? -18.547 4.656 -5.957 1 86.06 116 ASN A C 1
ATOM 919 O O . ASN A 1 116 ? -18.734 3.873 -6.887 1 86.06 116 ASN A O 1
ATOM 923 N N . SER A 1 117 ? -17.516 4.582 -5.199 1 83.75 117 SER A N 1
ATOM 924 C CA . SER A 1 117 ? -16.547 3.514 -5.395 1 83.75 117 SER A CA 1
ATOM 925 C C . SER A 1 117 ? -17.141 2.156 -5.02 1 83.75 117 SER A C 1
ATOM 927 O O . SER A 1 117 ? -16.797 1.139 -5.621 1 83.75 117 SER A O 1
ATOM 929 N N . THR A 1 118 ? -17.984 2.113 -4.066 1 81.19 118 THR A N 1
ATOM 930 C CA . THR A 1 118 ? -18.609 0.854 -3.688 1 81.19 118 THR A CA 1
ATOM 931 C C . THR A 1 118 ? -19.438 0.293 -4.844 1 81.19 118 THR A C 1
ATOM 933 O O . THR A 1 118 ? -19.312 -0.885 -5.188 1 81.19 118 THR A O 1
ATOM 936 N N . ARG A 1 119 ? -20.234 1.115 -5.445 1 83 119 ARG A N 1
ATOM 937 C CA . ARG A 1 119 ? -21.047 0.706 -6.586 1 83 119 ARG A CA 1
ATOM 938 C C . ARG A 1 119 ? -20.156 0.286 -7.758 1 83 119 ARG A C 1
ATOM 940 O O . ARG A 1 119 ? -20.453 -0.696 -8.445 1 83 119 ARG A O 1
ATOM 947 N N . GLN A 1 120 ? -19.125 1.038 -7.965 1 84.81 120 GLN A N 1
ATOM 948 C CA . GLN A 1 120 ? -18.203 0.714 -9.047 1 84.81 120 GLN A CA 1
ATOM 949 C C . GLN A 1 120 ? -17.516 -0.628 -8.812 1 84.81 120 GLN A C 1
ATOM 951 O O . GLN A 1 120 ? -17.297 -1.392 -9.75 1 84.81 120 GLN A O 1
ATOM 956 N N . THR A 1 121 ? -17.188 -0.865 -7.609 1 82.81 121 THR A N 1
ATOM 957 C CA . THR A 1 121 ? -16.578 -2.141 -7.246 1 82.81 121 THR A CA 1
ATOM 958 C C . THR A 1 121 ? -17.531 -3.297 -7.555 1 82.81 121 THR A C 1
ATOM 960 O O . THR A 1 121 ? -17.094 -4.34 -8.047 1 82.81 121 THR A O 1
ATOM 963 N N . GLU A 1 122 ? -18.781 -3.111 -7.246 1 84.75 122 GLU A N 1
ATOM 964 C CA . GLU A 1 122 ? -19.781 -4.141 -7.504 1 84.75 122 GLU A CA 1
ATOM 965 C C . GLU A 1 122 ? -19.969 -4.367 -9 1 84.75 122 GLU A C 1
ATOM 967 O O . GLU A 1 122 ? -20.203 -5.496 -9.445 1 84.75 122 GLU A O 1
ATOM 972 N N . LYS A 1 123 ? -19.828 -3.363 -9.742 1 84.69 123 LYS A N 1
ATOM 973 C CA . LYS A 1 123 ? -20.094 -3.428 -11.18 1 84.69 123 LYS A CA 1
ATOM 974 C C . LYS A 1 123 ? -18.844 -3.883 -11.945 1 84.69 123 LYS A C 1
ATOM 976 O O . LYS A 1 123 ? -18.938 -4.73 -12.836 1 84.69 123 LYS A O 1
ATOM 981 N N . ARG A 1 124 ? -17.656 -3.354 -11.609 1 85.94 124 ARG A N 1
ATOM 982 C CA . ARG A 1 124 ? -16.453 -3.541 -12.414 1 85.94 124 ARG A CA 1
ATOM 983 C C . ARG A 1 124 ? -15.484 -4.5 -11.734 1 85.94 124 ARG A C 1
ATOM 985 O O . ARG A 1 124 ? -14.57 -5.027 -12.375 1 85.94 124 ARG A O 1
ATOM 992 N N . GLY A 1 125 ? -15.695 -4.711 -10.453 1 89.81 125 GLY A N 1
ATOM 993 C CA . GLY A 1 125 ? -14.789 -5.555 -9.695 1 89.81 125 GLY A CA 1
ATOM 994 C C . GLY A 1 125 ? -13.828 -4.766 -8.828 1 89.81 125 GLY A C 1
ATOM 995 O O . GLY A 1 125 ? -13.492 -3.619 -9.141 1 89.81 125 GLY A O 1
ATOM 996 N N . SER A 1 126 ? -13.359 -5.387 -7.824 1 91.31 126 SER A N 1
ATOM 997 C CA . SER A 1 126 ? -12.484 -4.75 -6.844 1 91.31 126 SER A CA 1
ATOM 998 C C . SER A 1 126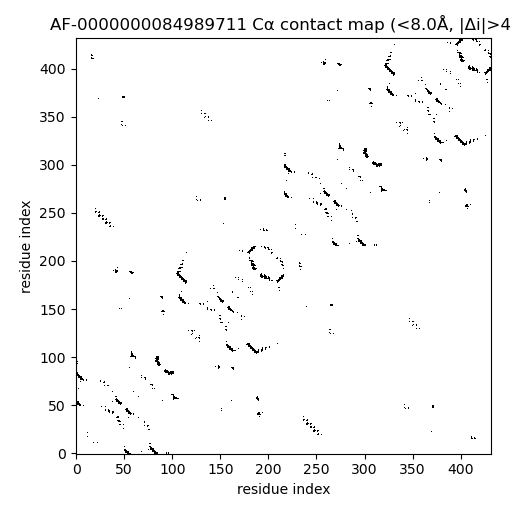 ? -11.117 -4.441 -7.441 1 91.31 126 SER A C 1
ATOM 1000 O O . SER A 1 126 ? -10.492 -3.432 -7.102 1 91.31 126 SER A O 1
ATOM 1002 N N . TYR A 1 127 ? -10.625 -5.27 -8.344 1 92.88 127 TYR A N 1
ATOM 1003 C CA . TYR A 1 127 ? -9.305 -5.066 -8.93 1 92.88 127 TYR A CA 1
ATOM 1004 C C . TYR A 1 127 ? -9.297 -3.834 -9.828 1 92.88 127 TYR A C 1
ATOM 1006 O O . TYR A 1 127 ? -8.305 -3.104 -9.883 1 92.88 127 TYR A O 1
ATOM 1014 N N . ASP A 1 128 ? -10.391 -3.57 -10.523 1 91.56 128 ASP A N 1
ATOM 1015 C CA . ASP A 1 128 ? -10.5 -2.379 -11.359 1 91.56 128 ASP A CA 1
ATOM 1016 C C . ASP A 1 128 ? -10.383 -1.107 -10.516 1 91.56 128 ASP A C 1
ATOM 1018 O O . ASP A 1 128 ? -9.703 -0.159 -10.914 1 91.56 128 ASP A O 1
ATOM 1022 N N . ILE A 1 129 ? -11.031 -1.108 -9.43 1 91.06 129 ILE A N 1
ATOM 1023 C CA . ILE A 1 129 ? -10.984 0.059 -8.555 1 91.06 129 ILE A CA 1
ATOM 1024 C C . ILE A 1 129 ? -9.586 0.203 -7.957 1 91.06 129 ILE A C 1
ATOM 1026 O O . ILE A 1 129 ? -9.102 1.319 -7.762 1 91.06 129 ILE A O 1
ATOM 1030 N N . TYR A 1 130 ? -9.008 -0.922 -7.691 1 93.31 130 TYR A N 1
ATOM 1031 C CA . TYR A 1 130 ? -7.629 -0.925 -7.219 1 93.31 130 TYR A CA 1
ATOM 1032 C C . TYR A 1 130 ? -6.719 -0.189 -8.195 1 93.31 130 TYR A C 1
ATOM 1034 O O . TYR A 1 130 ? -5.902 0.641 -7.789 1 93.31 130 TYR A O 1
ATOM 1042 N N . ILE A 1 131 ? -6.844 -0.419 -9.43 1 93.44 131 ILE A N 1
ATOM 1043 C CA . ILE A 1 131 ? -6.043 0.206 -10.477 1 93.44 131 ILE A CA 1
ATOM 1044 C C . ILE A 1 131 ? -6.383 1.691 -10.57 1 93.44 131 ILE A C 1
ATOM 1046 O O . ILE A 1 131 ? -5.492 2.535 -10.672 1 93.44 131 ILE A O 1
ATOM 1050 N N . VAL A 1 132 ? -7.633 2.041 -10.477 1 94.12 132 VAL A N 1
ATOM 1051 C CA . VAL A 1 132 ? -8.102 3.418 -10.586 1 94.12 132 VAL A CA 1
ATOM 1052 C C . VAL A 1 132 ? -7.535 4.254 -9.445 1 94.12 132 VAL A C 1
ATOM 1054 O O . VAL A 1 132 ? -7.105 5.391 -9.648 1 94.12 132 VAL A O 1
ATOM 1057 N N . VAL A 1 133 ? -7.547 3.725 -8.281 1 95.31 133 VAL A N 1
ATOM 1058 C CA . VAL A 1 133 ? -7.035 4.441 -7.117 1 95.31 133 VAL A CA 1
ATOM 1059 C C . VAL A 1 133 ? -5.535 4.672 -7.273 1 95.31 133 VAL A C 1
ATOM 1061 O O . VAL A 1 133 ? -5.027 5.746 -6.934 1 95.31 133 VAL A O 1
ATOM 1064 N N . GLY A 1 134 ? -4.828 3.631 -7.75 1 95 134 GLY A N 1
ATOM 1065 C CA . GLY A 1 134 ? -3.412 3.805 -8.039 1 95 134 GLY A CA 1
ATOM 1066 C C . GLY A 1 134 ? -3.135 4.926 -9.016 1 95 134 GLY A C 1
ATOM 1067 O O . GLY A 1 134 ? -2.223 5.73 -8.812 1 95 134 GLY A O 1
ATOM 1068 N N . ASP A 1 135 ? -3.926 4.98 -10.047 1 95.44 135 ASP A N 1
ATOM 1069 C CA . ASP A 1 135 ? -3.797 6.035 -11.055 1 95.44 135 ASP A CA 1
ATOM 1070 C C . ASP A 1 135 ? -4.059 7.41 -10.438 1 95.44 135 ASP A C 1
ATOM 1072 O O . ASP A 1 135 ? -3.357 8.375 -10.75 1 95.44 135 ASP A O 1
ATOM 1076 N N . LEU A 1 136 ? -5.094 7.457 -9.656 1 96.94 136 LEU A N 1
ATOM 1077 C CA . LEU A 1 136 ? -5.438 8.719 -9 1 96.94 136 LEU A CA 1
ATOM 1078 C C . LEU A 1 136 ? -4.316 9.172 -8.078 1 96.94 136 LEU A C 1
ATOM 1080 O O . LEU A 1 136 ? -3.971 10.359 -8.055 1 96.94 136 LEU A O 1
ATOM 1084 N N . LEU A 1 137 ? -3.783 8.242 -7.309 1 97.12 137 LEU A N 1
ATOM 1085 C CA . LEU A 1 137 ? -2.682 8.562 -6.406 1 97.12 137 LEU A CA 1
ATOM 1086 C C . LEU A 1 137 ? -1.487 9.109 -7.184 1 97.12 137 LEU A C 1
ATOM 1088 O O . LEU A 1 137 ? -0.864 10.086 -6.766 1 97.12 137 LEU A O 1
ATOM 1092 N N . ASN A 1 138 ? -1.157 8.484 -8.258 1 95.81 138 ASN A N 1
ATOM 1093 C CA . ASN A 1 138 ? -0.057 8.945 -9.094 1 95.81 138 ASN A CA 1
ATOM 1094 C C . ASN A 1 138 ? -0.31 10.352 -9.625 1 95.81 138 ASN A C 1
ATOM 1096 O O . ASN A 1 138 ? 0.604 11.18 -9.664 1 95.81 138 ASN A O 1
ATOM 1100 N N . LYS A 1 139 ? -1.492 10.57 -10.055 1 96.94 139 LYS A N 1
ATOM 1101 C CA . LYS A 1 139 ? -1.868 11.898 -10.531 1 96.94 139 LYS A CA 1
ATOM 1102 C C . LYS A 1 139 ? -1.717 12.938 -9.422 1 96.94 139 LYS A C 1
ATOM 1104 O O . LYS A 1 139 ? -1.158 14.016 -9.648 1 96.94 139 LYS A O 1
ATOM 1109 N N . ILE A 1 140 ? -2.203 12.625 -8.258 1 98.06 140 ILE A N 1
ATOM 1110 C CA . ILE A 1 140 ? -2.125 13.547 -7.125 1 98.06 140 ILE A CA 1
ATOM 1111 C C . ILE A 1 140 ? -0.661 13.812 -6.777 1 98.06 140 ILE A C 1
ATOM 1113 O O . ILE A 1 140 ? -0.278 14.953 -6.508 1 98.06 140 ILE A O 1
ATOM 1117 N N . ASN A 1 141 ? 0.122 12.805 -6.812 1 96.38 141 ASN A N 1
ATOM 1118 C CA . ASN A 1 141 ? 1.544 12.969 -6.523 1 96.38 141 ASN A CA 1
ATOM 1119 C C . ASN A 1 141 ? 2.219 13.898 -7.527 1 96.38 141 ASN A C 1
ATOM 1121 O O . ASN A 1 141 ? 3.1 14.68 -7.16 1 96.38 141 ASN A O 1
ATOM 1125 N N . SER A 1 142 ? 1.841 13.781 -8.719 1 95.12 142 SER A N 1
ATOM 1126 C CA . SER A 1 142 ? 2.377 14.672 -9.742 1 95.12 142 SER A CA 1
ATOM 1127 C C . SER A 1 142 ? 2 16.125 -9.469 1 95.12 142 SER A C 1
ATOM 1129 O O . SER A 1 142 ? 2.826 17.016 -9.625 1 95.12 142 SER A O 1
ATOM 1131 N N . ILE A 1 143 ? 0.799 16.375 -9.055 1 97 143 ILE A N 1
ATOM 1132 C CA . ILE A 1 143 ? 0.333 17.719 -8.719 1 97 143 ILE A CA 1
ATOM 1133 C C . ILE A 1 143 ? 1.073 18.219 -7.488 1 97 143 ILE A C 1
ATOM 1135 O O . ILE A 1 143 ? 1.485 19.391 -7.441 1 97 143 ILE A O 1
ATOM 1139 N N . CYS A 1 144 ? 1.298 17.312 -6.578 1 96.06 144 CYS A N 1
ATOM 1140 C CA . CYS A 1 144 ? 1.895 17.656 -5.289 1 96.06 144 CYS A CA 1
ATOM 1141 C C . CYS A 1 144 ? 3.334 18.125 -5.465 1 96.06 144 CYS A C 1
ATOM 1143 O O . CYS A 1 144 ? 3.826 18.938 -4.68 1 96.06 144 CYS A O 1
ATOM 1145 N N . ARG A 1 145 ? 3.961 17.609 -6.449 1 92.81 145 ARG A N 1
ATOM 1146 C CA . ARG A 1 145 ? 5.336 18.047 -6.699 1 92.81 145 ARG A CA 1
ATOM 1147 C C . ARG A 1 145 ? 5.422 19.562 -6.859 1 92.81 145 ARG A C 1
ATOM 1149 O O . ARG A 1 145 ? 6.371 20.188 -6.387 1 92.81 145 ARG A O 1
ATOM 1156 N N . GLY A 1 146 ? 4.465 20.141 -7.488 1 94.94 146 GLY A N 1
ATOM 1157 C CA . GLY A 1 146 ? 4.449 21.578 -7.707 1 94.94 146 GLY A CA 1
ATOM 1158 C C . GLY A 1 146 ? 3.865 22.344 -6.543 1 94.94 146 GLY A C 1
ATOM 1159 O O . GLY A 1 146 ? 4.203 23.516 -6.332 1 94.94 146 GLY A O 1
ATOM 1160 N N . LEU A 1 147 ? 3.072 21.75 -5.707 1 97.62 147 LEU A N 1
ATOM 1161 C CA . LEU A 1 147 ? 2.338 22.438 -4.656 1 97.62 147 LEU A CA 1
ATOM 1162 C C . LEU A 1 147 ? 3.027 22.266 -3.305 1 97.62 147 LEU A C 1
ATOM 1164 O O . LEU A 1 147 ? 2.727 22.984 -2.352 1 97.62 147 LEU A O 1
ATOM 1168 N N . GLY A 1 148 ? 3.939 21.266 -3.219 1 97.56 148 GLY A N 1
ATOM 1169 C CA . GLY A 1 148 ? 4.668 21.031 -1.982 1 97.56 148 GLY A CA 1
ATOM 1170 C C . GLY A 1 148 ? 3.941 20.109 -1.023 1 97.56 148 GLY A C 1
ATOM 1171 O O . GLY A 1 148 ? 4.168 20.156 0.187 1 97.56 148 GLY A O 1
ATOM 1172 N N . CYS A 1 149 ? 2.975 1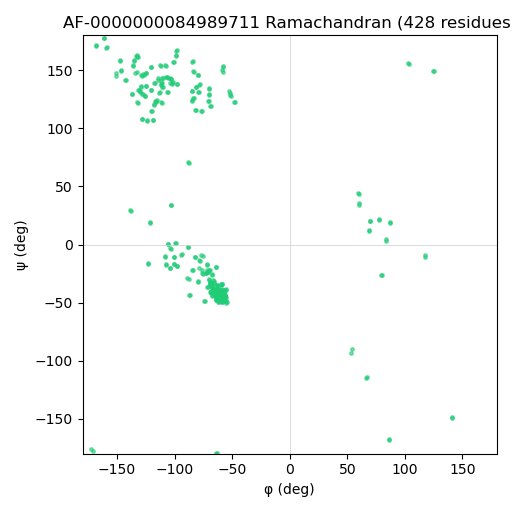9.328 -1.479 1 98.06 149 CYS A N 1
ATOM 1173 C CA . CYS A 1 149 ? 2.229 18.406 -0.636 1 98.06 149 CYS A CA 1
ATOM 1174 C C . CYS A 1 149 ? 2.787 16.984 -0.756 1 98.06 149 CYS A C 1
ATOM 1176 O O . CYS A 1 149 ? 3.682 16.734 -1.564 1 98.06 149 CYS A O 1
ATOM 1178 N N . LEU A 1 150 ? 2.385 16.109 0.133 1 97.88 150 LEU A N 1
ATOM 1179 C CA . LEU A 1 150 ? 2.645 14.664 0.116 1 97.88 150 LEU A CA 1
ATOM 1180 C C . LEU A 1 150 ? 1.343 13.875 0.193 1 97.88 150 LEU A C 1
ATOM 1182 O O . LEU A 1 150 ? 0.434 14.242 0.941 1 97.88 150 LEU A O 1
ATOM 1186 N N . SER A 1 151 ? 1.236 12.844 -0.627 1 98.12 151 SER A N 1
ATOM 1187 C CA . SER A 1 151 ? 0.006 12.062 -0.615 1 98.12 151 SER A CA 1
ATOM 1188 C C . SER A 1 151 ? 0.294 10.586 -0.366 1 98.12 151 SER A C 1
ATOM 1190 O O . SER A 1 151 ? 1.337 10.07 -0.779 1 98.12 151 SER A O 1
ATOM 1192 N N . PHE A 1 152 ? -0.648 9.938 0.304 1 98.06 152 PHE A N 1
ATOM 1193 C CA . PHE A 1 152 ? -0.45 8.555 0.732 1 98.06 152 PHE A CA 1
ATOM 1194 C C . PHE A 1 152 ? -1.745 7.762 0.615 1 98.06 152 PHE A C 1
ATOM 1196 O O . PHE A 1 152 ? -2.826 8.281 0.893 1 98.06 152 PHE A O 1
ATOM 1203 N N . TYR A 1 153 ? -1.582 6.566 0.209 1 97.12 153 TYR A N 1
ATOM 1204 C CA . TYR A 1 153 ? -2.695 5.629 0.105 1 97.12 153 TYR A CA 1
ATOM 1205 C C . TYR A 1 153 ? -3.053 5.055 1.47 1 97.12 153 TYR A C 1
ATOM 1207 O O . TYR A 1 153 ? -2.188 4.531 2.176 1 97.12 153 TYR A O 1
ATOM 1215 N N . LEU A 1 154 ? -4.359 5.059 1.858 1 97.5 154 LEU A N 1
ATOM 1216 C CA . LEU A 1 154 ? -4.781 4.586 3.174 1 97.5 154 LEU A CA 1
ATOM 1217 C C . LEU A 1 154 ? -5.43 3.209 3.076 1 97.5 154 LEU A C 1
ATOM 1219 O O . LEU A 1 154 ? -5.566 2.508 4.082 1 97.5 154 LEU A O 1
ATOM 1223 N N . GLY A 1 155 ? -5.895 2.861 1.86 1 95.75 155 GLY A N 1
ATOM 1224 C CA . GLY A 1 155 ? -6.676 1.652 1.647 1 95.75 155 GLY A CA 1
ATOM 1225 C C . GLY A 1 155 ? -8.008 1.913 0.975 1 95.75 155 GLY A C 1
ATOM 1226 O O . GLY A 1 155 ? -8.625 2.957 1.193 1 95.75 155 GLY A O 1
ATOM 1227 N N . GLY A 1 156 ? -8.461 0.938 0.216 1 94.81 156 GLY A N 1
ATOM 1228 C CA . GLY A 1 156 ? -9.727 1.114 -0.485 1 94.81 156 GLY A CA 1
ATOM 1229 C C . GLY A 1 156 ? -9.664 2.189 -1.555 1 94.81 156 GLY A C 1
ATOM 1230 O O . GLY A 1 156 ? -8.883 2.088 -2.502 1 94.81 156 GLY A O 1
ATOM 1231 N N . ASP A 1 157 ? -10.43 3.209 -1.281 1 95.44 157 ASP A N 1
ATOM 1232 C CA . ASP A 1 157 ? -10.492 4.324 -2.221 1 95.44 157 ASP A CA 1
ATOM 1233 C C . ASP A 1 157 ? -10.07 5.6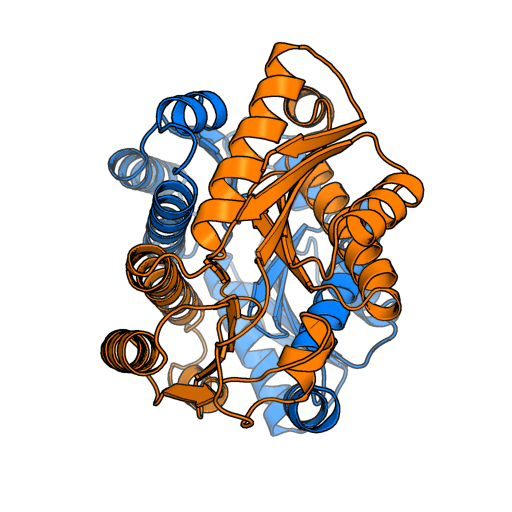29 -1.55 1 95.44 157 ASP A C 1
ATOM 1235 O O . ASP A 1 157 ? -10.445 6.715 -2.004 1 95.44 157 ASP A O 1
ATOM 1239 N N . ASN A 1 158 ? -9.375 5.484 -0.455 1 97.31 158 ASN A N 1
ATOM 1240 C CA . ASN A 1 158 ? -9.055 6.645 0.367 1 97.31 158 ASN A CA 1
ATOM 1241 C C . ASN A 1 158 ? -7.602 7.07 0.194 1 97.31 158 ASN A C 1
ATOM 1243 O O . ASN A 1 158 ? -6.703 6.227 0.139 1 97.31 158 ASN A O 1
ATOM 1247 N N . ILE A 1 159 ? -7.359 8.344 0.12 1 98.25 159 ILE A N 1
ATOM 1248 C CA . ILE A 1 159 ? -6.039 8.945 -0.003 1 98.25 159 ILE A CA 1
ATOM 1249 C C . ILE A 1 159 ? -5.891 10.07 1.02 1 98.25 159 ILE A C 1
ATOM 1251 O O . ILE A 1 159 ? -6.812 10.859 1.221 1 98.25 159 ILE A O 1
ATOM 1255 N N . MET A 1 160 ? -4.801 10.07 1.699 1 98.81 160 MET A N 1
ATOM 1256 C CA . MET A 1 160 ? -4.441 11.117 2.65 1 98.81 160 MET A CA 1
ATOM 1257 C C . MET A 1 160 ? -3.42 12.078 2.047 1 98.81 160 MET A C 1
ATOM 1259 O O . MET A 1 160 ? -2.494 11.648 1.356 1 98.81 160 MET A O 1
ATOM 1263 N N . ILE A 1 161 ? -3.588 13.336 2.301 1 98.81 161 ILE A N 1
ATOM 1264 C CA . ILE A 1 161 ? -2.682 14.328 1.727 1 98.81 161 ILE A CA 1
ATOM 1265 C C . ILE A 1 161 ? -2.217 15.297 2.812 1 98.81 161 ILE A C 1
ATOM 1267 O O . ILE A 1 161 ? -3.037 15.922 3.488 1 98.81 161 ILE A O 1
ATOM 1271 N N . PHE A 1 162 ? -0.917 15.383 3.025 1 98.75 162 PHE A N 1
ATOM 1272 C CA . PHE A 1 162 ? -0.338 16.484 3.781 1 98.75 162 PHE A CA 1
ATOM 1273 C C . PHE A 1 162 ? -0.29 17.75 2.938 1 98.75 162 PHE A C 1
ATOM 1275 O O . PHE A 1 162 ? 0.491 17.844 1.988 1 98.75 162 PHE A O 1
ATOM 1282 N N . LEU A 1 163 ? -1.032 18.75 3.332 1 98.81 163 LEU A N 1
ATOM 1283 C CA . LEU A 1 163 ? -1.193 19.953 2.508 1 98.81 163 LEU A CA 1
ATOM 1284 C C . LEU A 1 163 ? -0.42 21.125 3.096 1 98.81 163 LEU A C 1
ATOM 1286 O O . LEU A 1 163 ? -0.376 21.297 4.316 1 98.81 163 LEU A O 1
ATOM 1290 N N . PRO A 1 164 ? 0.146 21.969 2.201 1 98.31 164 PRO A N 1
ATOM 1291 C CA . PRO A 1 164 ? 0.723 23.203 2.713 1 98.31 164 PRO A CA 1
ATOM 1292 C C . PRO A 1 164 ? -0.338 24.203 3.176 1 98.31 164 PRO A C 1
ATOM 1294 O O . PRO A 1 164 ? -0.115 24.953 4.133 1 98.31 164 PRO A O 1
ATOM 1297 N N . ASP A 1 165 ? -1.434 24.266 2.498 1 98.25 165 ASP A N 1
ATOM 1298 C CA . ASP A 1 165 ? -2.562 25.125 2.824 1 98.25 165 ASP A CA 1
ATOM 1299 C C . ASP A 1 165 ? -3.838 24.656 2.131 1 98.25 165 ASP A C 1
ATOM 1301 O O . ASP A 1 165 ? -3.82 23.656 1.405 1 98.25 165 ASP A O 1
ATOM 1305 N N . VAL A 1 166 ? -4.934 25.359 2.414 1 98.5 166 VAL A N 1
ATOM 1306 C CA . VAL A 1 166 ? -6.242 24.984 1.896 1 98.5 166 VAL A CA 1
ATOM 1307 C C . VAL A 1 166 ? -6.27 25.156 0.379 1 98.5 166 VAL A C 1
ATOM 1309 O O . VAL A 1 166 ? -6.891 24.359 -0.333 1 98.5 166 VAL A O 1
ATOM 1312 N N . GLU A 1 167 ? -5.652 26.156 -0.13 1 98.38 167 GLU A N 1
ATOM 1313 C CA . GLU A 1 167 ? -5.645 26.453 -1.559 1 98.38 167 GLU A CA 1
ATOM 1314 C C . GLU A 1 167 ? -5.074 25.297 -2.363 1 98.38 167 GLU A C 1
ATOM 1316 O O . GLU A 1 167 ? -5.539 25.016 -3.469 1 98.38 167 GLU A O 1
ATOM 1321 N N . ALA A 1 168 ? -4.031 24.688 -1.853 1 98.5 168 ALA A N 1
ATOM 1322 C CA . ALA A 1 168 ? -3.453 23.516 -2.516 1 98.5 168 ALA A CA 1
ATOM 1323 C C . ALA A 1 168 ? -4.492 22.422 -2.682 1 98.5 168 ALA A C 1
ATOM 1325 O O . ALA A 1 168 ? -4.508 21.719 -3.697 1 98.5 168 ALA A O 1
ATOM 1326 N N . GLY A 1 169 ? -5.352 22.219 -1.689 1 98.5 169 GLY A N 1
ATOM 1327 C CA . GLY A 1 169 ? -6.43 21.25 -1.788 1 98.5 169 GLY A CA 1
ATOM 1328 C C . GLY A 1 169 ? -7.371 21.516 -2.947 1 98.5 169 GLY A C 1
ATOM 1329 O O . GLY A 1 169 ? -7.746 20.594 -3.674 1 98.5 169 GLY A O 1
ATOM 1330 N N . PHE A 1 170 ? -7.707 22.766 -3.117 1 98.44 170 PHE A N 1
ATOM 1331 C CA . PHE A 1 170 ? -8.586 23.141 -4.215 1 98.44 170 PHE A CA 1
ATOM 1332 C C . PHE A 1 170 ? -7.902 22.922 -5.559 1 98.44 170 PHE A C 1
ATOM 1334 O O . PHE A 1 170 ? -8.539 22.5 -6.523 1 98.44 170 PHE A O 1
ATOM 1341 N N . GLN A 1 171 ? -6.707 23.219 -5.613 1 98.31 171 GLN A N 1
ATOM 1342 C CA . GLN A 1 171 ? -5.965 23.016 -6.855 1 98.31 171 GLN A CA 1
ATOM 1343 C C . GLN A 1 171 ? -5.914 21.547 -7.23 1 98.31 171 GLN A C 1
ATOM 1345 O O . GLN A 1 171 ? -6.039 21.188 -8.406 1 98.31 171 GLN A O 1
ATOM 1350 N N . ILE A 1 172 ? -5.668 20.688 -6.238 1 98.38 172 ILE A N 1
ATOM 1351 C CA . ILE A 1 172 ? -5.691 19.234 -6.48 1 98.38 172 ILE A CA 1
ATOM 1352 C C . ILE A 1 172 ? -7.07 18.828 -6.996 1 98.38 172 ILE A C 1
ATOM 1354 O O . ILE A 1 172 ? -7.176 18.156 -8.023 1 98.38 172 ILE A O 1
ATOM 1358 N N . TYR A 1 173 ? -8.078 19.266 -6.305 1 98.19 173 TYR A N 1
ATOM 1359 C CA . TYR A 1 173 ? -9.445 18.906 -6.66 1 98.19 173 TYR A CA 1
ATOM 1360 C C . TYR A 1 173 ? -9.758 19.312 -8.094 1 98.19 173 TYR A C 1
ATOM 1362 O O . TYR A 1 173 ? -10.391 18.562 -8.836 1 98.19 173 TYR A O 1
ATOM 1370 N N . ASP A 1 174 ? -9.289 20.469 -8.492 1 97.5 174 ASP A N 1
ATOM 1371 C CA . ASP A 1 174 ? -9.594 21.016 -9.805 1 97.5 174 ASP A CA 1
ATOM 1372 C C . ASP A 1 174 ? -8.867 20.25 -10.906 1 97.5 174 ASP A C 1
ATOM 1374 O O . ASP A 1 174 ? -9.234 20.344 -12.078 1 97.5 174 ASP A O 1
ATOM 1378 N N . GLN A 1 175 ? -7.895 19.531 -10.516 1 97.19 175 GLN A N 1
ATOM 1379 C CA . GLN A 1 175 ? -7.043 18.953 -11.547 1 97.19 175 GLN A CA 1
ATOM 1380 C C . GLN A 1 175 ? -7.266 17.438 -11.656 1 97.19 175 GLN A C 1
ATOM 1382 O O . GLN A 1 175 ? -6.711 16.797 -12.539 1 97.19 175 GLN A O 1
ATOM 1387 N N . VAL A 1 176 ? -7.984 16.875 -10.734 1 96.06 176 VAL A N 1
ATOM 1388 C CA . VAL A 1 176 ? -8.25 15.438 -10.852 1 96.06 176 VAL A CA 1
ATOM 1389 C C . VAL A 1 176 ? -9.453 15.211 -11.773 1 96.06 176 VAL A C 1
ATOM 1391 O O . VAL A 1 176 ? -10.367 16.031 -11.828 1 96.06 176 VAL A O 1
ATOM 1394 N N . TYR A 1 177 ? -9.477 14.062 -12.508 1 91.56 177 TYR A N 1
ATOM 1395 C CA . TYR A 1 177 ? -10.422 13.828 -13.594 1 91.56 177 TYR A CA 1
ATOM 1396 C C . TYR A 1 177 ? -11.578 12.953 -13.133 1 91.56 177 TYR A C 1
ATOM 1398 O O . TYR A 1 177 ? -12.539 12.742 -13.875 1 91.56 177 TYR A O 1
ATOM 1406 N N . ILE A 1 178 ? -11.523 12.367 -12.016 1 93.88 178 ILE A N 1
ATOM 1407 C CA . ILE A 1 178 ? -12.586 11.523 -11.492 1 93.88 178 ILE A CA 1
ATOM 1408 C C . ILE A 1 178 ? -13.305 12.242 -10.352 1 93.88 178 ILE A C 1
ATOM 1410 O O . ILE A 1 178 ? -12.734 13.133 -9.719 1 93.88 178 ILE A O 1
ATOM 1414 N N . ASP A 1 179 ? -14.547 11.906 -10.141 1 95.06 179 ASP A N 1
ATOM 1415 C CA . ASP A 1 179 ? -15.312 12.523 -9.062 1 95.06 179 ASP A CA 1
ATOM 1416 C C . ASP A 1 179 ? -14.82 12.055 -7.699 1 95.06 179 ASP A C 1
ATOM 1418 O O . ASP A 1 179 ? -14.852 10.859 -7.398 1 95.06 179 ASP A O 1
ATOM 1422 N N . VAL A 1 180 ? -14.461 13 -6.898 1 97.56 180 VAL A N 1
ATOM 1423 C CA . VAL A 1 180 ? -13.961 12.688 -5.562 1 97.56 180 VAL A CA 1
ATOM 1424 C C . VAL A 1 180 ? -14.602 13.625 -4.543 1 97.56 180 VAL A C 1
ATOM 1426 O O . VAL A 1 180 ? -15.195 14.641 -4.906 1 97.56 180 VAL A O 1
ATOM 1429 N N . ARG A 1 181 ? -14.594 13.234 -3.357 1 98.19 181 ARG A N 1
ATOM 1430 C CA . ARG A 1 181 ? -14.828 14.094 -2.197 1 98.19 181 ARG A CA 1
ATOM 1431 C C . ARG A 1 181 ? -13.523 14.344 -1.441 1 98.19 181 ARG A C 1
ATOM 1433 O O . ARG A 1 181 ? -12.75 13.422 -1.202 1 98.19 181 ARG A O 1
ATOM 1440 N N . LEU A 1 182 ? -13.352 15.586 -1.184 1 98.75 182 LEU A N 1
ATOM 1441 C CA . LEU A 1 182 ? -12.148 15.953 -0.452 1 98.75 182 LEU A CA 1
ATOM 1442 C C . LEU A 1 182 ? -12.5 16.734 0.812 1 98.75 182 LEU A C 1
ATOM 1444 O O . LEU A 1 182 ? -12.961 17.875 0.737 1 98.75 182 LEU A O 1
ATOM 1448 N N . GLY A 1 183 ? -12.359 16.078 1.967 1 98.81 183 GLY A N 1
ATOM 1449 C CA . GLY A 1 183 ? -12.391 16.797 3.229 1 98.81 183 GLY A CA 1
ATOM 1450 C C . GLY A 1 183 ? -11.047 17.375 3.619 1 98.81 183 GLY A C 1
ATOM 1451 O O . GLY A 1 183 ? -10.023 16.688 3.537 1 98.81 183 GLY A O 1
ATOM 1452 N N . ILE A 1 184 ? -11.031 18.641 3.998 1 98.94 184 ILE A N 1
ATOM 1453 C CA . ILE A 1 184 ? -9.812 19.281 4.473 1 98.94 184 ILE A CA 1
ATOM 1454 C C . ILE A 1 184 ? -9.977 19.688 5.934 1 98.94 184 ILE A C 1
ATOM 1456 O O . ILE A 1 184 ? -10.938 20.391 6.281 1 98.94 184 ILE A O 1
ATOM 1460 N N . GLY A 1 185 ? -9.07 19.203 6.766 1 98.94 185 GLY A N 1
ATOM 1461 C CA . GLY A 1 185 ? -9.07 19.578 8.172 1 98.94 185 GLY A CA 1
ATOM 1462 C C . GLY A 1 185 ? -7.891 20.438 8.562 1 98.94 185 GLY A C 1
ATOM 1463 O O . GLY A 1 185 ? -6.781 20.234 8.055 1 98.94 185 GLY A O 1
ATOM 1464 N N . ILE A 1 186 ? -8.102 21.391 9.445 1 98.88 186 ILE A N 1
ATOM 1465 C CA . ILE A 1 186 ? -7.066 22.281 9.969 1 98.88 186 ILE A CA 1
ATOM 1466 C C . ILE A 1 186 ? -7.07 22.219 11.5 1 98.88 186 ILE A C 1
ATOM 1468 O O . ILE A 1 186 ? -8.117 22.375 12.125 1 98.88 186 ILE A O 1
ATOM 1472 N N . ALA A 1 187 ? -5.969 21.984 12.062 1 98.75 187 ALA A N 1
ATOM 1473 C CA . ALA A 1 187 ? -5.82 21.953 13.516 1 98.75 187 ALA A CA 1
ATOM 1474 C C . ALA A 1 187 ? -4.363 22.156 13.922 1 98.75 187 ALA A C 1
ATOM 1476 O O . ALA A 1 187 ? -3.469 22.156 13.078 1 98.75 187 ALA A O 1
ATOM 1477 N N . GLU A 1 188 ? -4.168 22.359 15.195 1 98.25 188 GLU A N 1
ATOM 1478 C CA . GLU A 1 188 ? -2.824 22.594 15.719 1 98.25 188 GLU A CA 1
ATOM 1479 C C . GLU A 1 188 ? -1.91 21.391 15.438 1 98.25 188 GLU A C 1
ATOM 1481 O O . GLU A 1 188 ? -0.739 21.578 15.094 1 98.25 188 GLU A O 1
ATOM 1486 N N . ARG A 1 189 ? -2.473 20.188 15.594 1 98.5 189 ARG A N 1
ATOM 1487 C CA . ARG A 1 189 ? -1.683 18.969 15.375 1 98.5 189 ARG A CA 1
ATOM 1488 C C . ARG A 1 189 ? -2.287 18.125 14.273 1 98.5 189 ARG A C 1
ATOM 1490 O O . ARG A 1 189 ? -3.5 18.141 14.062 1 98.5 189 ARG A O 1
ATOM 1497 N N . PRO A 1 190 ? -1.463 17.344 13.609 1 98.81 190 PRO A N 1
ATOM 1498 C CA . PRO A 1 190 ? -1.827 16.703 12.344 1 98.81 190 PRO A CA 1
ATOM 1499 C C . PRO A 1 190 ? -2.965 15.695 12.492 1 98.81 190 PRO A C 1
ATOM 1501 O O . PRO A 1 190 ? -3.883 15.664 11.672 1 98.81 190 PRO A O 1
ATOM 1504 N N . TYR A 1 191 ? -2.939 14.836 13.523 1 98.88 191 TYR A N 1
ATOM 1505 C CA . TYR A 1 191 ? -3.98 13.82 13.609 1 98.88 191 TYR A CA 1
ATOM 1506 C C . TYR A 1 191 ? -5.324 14.445 13.961 1 98.88 191 TYR A C 1
ATOM 1508 O O . TYR A 1 191 ? -6.375 13.945 13.547 1 98.88 191 TYR A O 1
ATOM 1516 N N . GLN A 1 192 ? -5.332 15.516 14.68 1 98.81 192 GLN A N 1
ATOM 1517 C CA . GLN A 1 192 ? -6.559 16.266 14.906 1 98.81 192 GLN A CA 1
ATOM 1518 C C . GLN A 1 192 ? -7.09 16.859 13.602 1 98.81 192 GLN A C 1
ATOM 1520 O O . GLN A 1 192 ? -8.297 16.859 13.352 1 98.81 192 GLN A O 1
ATOM 1525 N N . ALA A 1 193 ? -6.18 17.406 12.805 1 98.94 193 ALA A N 1
ATOM 1526 C CA . ALA A 1 193 ? -6.57 17.922 11.5 1 98.94 193 ALA A CA 1
ATOM 1527 C C . ALA A 1 193 ? -7.172 16.828 10.633 1 98.94 193 ALA A C 1
ATOM 1529 O O . ALA A 1 193 ? -8.188 17.031 9.961 1 98.94 193 ALA A O 1
ATOM 1530 N N . PHE A 1 194 ? -6.59 15.641 10.625 1 98.94 194 PHE A N 1
ATOM 1531 C CA . PHE A 1 194 ? -7.078 14.516 9.844 1 98.94 194 PHE A CA 1
ATOM 1532 C C . PHE A 1 194 ? -8.461 14.078 10.312 1 98.94 194 PHE A C 1
ATOM 1534 O O . PHE A 1 194 ? -9.32 13.719 9.508 1 98.94 194 PHE A O 1
ATOM 1541 N N . THR A 1 195 ? -8.68 14.109 11.625 1 98.81 195 THR A N 1
ATOM 1542 C CA . THR A 1 195 ? -9.977 13.789 12.195 1 98.81 195 THR A CA 1
ATOM 1543 C C . THR A 1 195 ? -11.047 14.75 11.672 1 98.81 195 THR A C 1
ATOM 1545 O O . THR A 1 195 ? -12.148 14.328 11.312 1 98.81 195 THR A O 1
ATOM 1548 N N . LYS A 1 196 ? -10.672 15.992 11.664 1 98.88 196 LYS A N 1
ATOM 1549 C CA . LYS A 1 196 ? -11.578 17 11.117 1 98.88 196 LYS A CA 1
ATOM 1550 C C . LYS A 1 196 ? -11.812 16.781 9.633 1 98.88 196 LYS A C 1
ATOM 1552 O O . LYS A 1 196 ? -12.938 16.938 9.141 1 98.88 196 LYS A O 1
ATOM 1557 N N . ALA A 1 197 ? -10.789 16.484 8.883 1 98.88 197 ALA A N 1
ATOM 1558 C CA . ALA A 1 197 ? -10.922 16.188 7.457 1 98.88 197 ALA A CA 1
ATOM 1559 C C . ALA A 1 197 ? -11.891 15.016 7.242 1 98.88 197 ALA A C 1
ATOM 1561 O O . ALA A 1 197 ? -12.695 15.039 6.312 1 98.88 197 ALA A O 1
ATOM 1562 N N . THR A 1 198 ? -11.75 13.945 8.062 1 98.56 198 THR A N 1
ATOM 1563 C CA . THR A 1 198 ? -12.625 12.781 8 1 98.56 198 THR A CA 1
ATOM 1564 C C . THR A 1 198 ? -14.07 13.18 8.273 1 98.56 198 THR A C 1
ATOM 1566 O O . THR A 1 198 ? -14.984 12.727 7.582 1 98.56 198 THR A O 1
ATOM 1569 N N . GLU A 1 199 ? -14.25 13.984 9.281 1 98.56 199 GLU A N 1
ATOM 1570 C CA . GLU A 1 199 ? -15.586 14.477 9.602 1 98.56 199 GLU A CA 1
ATOM 1571 C C . GLU A 1 199 ? -16.188 15.234 8.422 1 98.56 199 GLU A C 1
ATOM 1573 O O . GLU A 1 199 ? -17.359 15.055 8.094 1 98.56 199 GLU A O 1
ATOM 1578 N N . ALA A 1 200 ? -15.391 16.125 7.848 1 98.62 200 ALA A N 1
ATOM 1579 C CA . ALA A 1 200 ? -15.836 16.875 6.672 1 98.62 200 ALA A CA 1
ATOM 1580 C C . ALA A 1 200 ? -16.234 15.922 5.539 1 98.62 200 ALA A C 1
ATOM 1582 O O . ALA A 1 200 ? -17.266 16.109 4.902 1 98.62 200 ALA A O 1
ATOM 1583 N N . LEU A 1 201 ? -15.43 14.969 5.293 1 97.25 201 LEU A N 1
ATOM 1584 C CA . LEU A 1 201 ? -15.672 13.977 4.25 1 97.25 201 LEU A CA 1
ATOM 1585 C C . LEU A 1 201 ? -16.969 13.211 4.516 1 97.25 201 LEU A C 1
ATOM 1587 O O . LEU A 1 201 ? -17.781 13.023 3.607 1 97.25 201 LEU A O 1
ATOM 1591 N N . ASP A 1 202 ? -17.141 12.758 5.719 1 96.19 202 ASP A N 1
ATOM 1592 C CA . ASP A 1 202 ? -18.328 12 6.105 1 96.19 202 ASP A CA 1
ATOM 1593 C C . ASP A 1 202 ? -19.594 12.844 5.922 1 96.19 202 ASP A C 1
ATOM 1595 O O . ASP A 1 202 ? -20.641 12.328 5.535 1 96.19 202 ASP A O 1
ATOM 1599 N N . SER A 1 203 ? -19.484 14.07 6.305 1 96.62 203 SER A N 1
ATOM 1600 C CA . SER A 1 203 ? -20.641 14.953 6.164 1 96.62 203 SER A CA 1
ATOM 1601 C C . SER A 1 203 ? -21.047 15.109 4.699 1 96.62 203 SER A C 1
ATOM 1603 O O . SER A 1 203 ? -22.234 15.172 4.383 1 96.62 203 SER A O 1
ATOM 1605 N N . MET A 1 204 ? -20.078 15.203 3.807 1 96.88 204 MET A N 1
ATOM 1606 C CA . MET A 1 204 ? -20.375 15.297 2.379 1 96.88 204 MET A CA 1
ATOM 1607 C C . MET A 1 204 ? -21.031 14.016 1.872 1 96.88 204 MET A C 1
ATOM 1609 O O . MET A 1 204 ? -21.922 14.062 1.03 1 96.88 204 MET A O 1
ATOM 1613 N N . ARG A 1 205 ? -20.562 12.914 2.369 1 92.75 205 ARG A N 1
ATOM 1614 C CA . ARG A 1 205 ? -21.172 11.641 2 1 92.75 205 ARG A CA 1
ATOM 1615 C C . ARG A 1 205 ? -22.625 11.586 2.424 1 92.75 205 ARG A C 1
ATOM 1617 O O . ARG A 1 205 ? -23.484 11.164 1.649 1 92.75 205 ARG A O 1
ATOM 1624 N N . ARG A 1 206 ? -22.891 11.93 3.627 1 93.12 206 ARG A N 1
ATOM 1625 C CA . ARG A 1 206 ? -24.25 11.945 4.16 1 93.12 206 ARG A CA 1
ATOM 1626 C C . ARG A 1 206 ? -25.141 12.875 3.352 1 93.12 206 ARG A C 1
ATOM 1628 O O . ARG A 1 206 ? -26.297 12.562 3.096 1 93.12 206 ARG A O 1
ATOM 1635 N N . ASP A 1 207 ? -24.516 13.992 2.967 1 95.44 207 ASP A N 1
ATOM 1636 C CA . ASP A 1 207 ? -25.281 15 2.232 1 95.44 207 ASP A CA 1
ATOM 1637 C C . ASP A 1 207 ? -25.359 14.648 0.747 1 95.44 207 ASP A C 1
ATOM 1639 O O . ASP A 1 207 ? -26.078 15.312 -0.012 1 95.44 207 ASP A O 1
ATOM 1643 N N . ASN A 1 208 ? -24.594 13.688 0.316 1 93.38 208 ASN A N 1
ATOM 1644 C CA . ASN A 1 208 ? -24.5 13.289 -1.082 1 93.38 208 ASN A CA 1
ATOM 1645 C C . ASN A 1 208 ? -24.016 14.438 -1.965 1 93.38 208 ASN A C 1
ATOM 1647 O O . ASN A 1 208 ? -24.641 14.75 -2.979 1 93.38 208 ASN A O 1
ATOM 1651 N N . VAL A 1 209 ? -23.016 15.133 -1.492 1 94.25 209 VAL A N 1
ATOM 1652 C CA . VAL A 1 209 ? -22.422 16.234 -2.234 1 94.25 209 VAL A CA 1
ATOM 1653 C C . VAL A 1 209 ? -20.984 15.883 -2.621 1 94.25 209 VAL A C 1
ATOM 1655 O O . VAL A 1 209 ? -20.266 15.219 -1.863 1 94.25 209 VAL A O 1
ATOM 1658 N N . VAL A 1 210 ? -20.641 16.297 -3.807 1 95.06 210 VAL A N 1
ATOM 1659 C CA . VAL A 1 210 ? -19.281 16.141 -4.316 1 95.06 210 VAL A CA 1
ATOM 1660 C C . VAL A 1 210 ? -18.547 17.484 -4.273 1 95.06 210 VAL A C 1
ATOM 1662 O O . VAL A 1 210 ? -19.172 18.547 -4.445 1 95.06 210 VAL A O 1
ATOM 1665 N N . GLY A 1 211 ? -17.281 17.453 -3.967 1 96.81 211 GLY A N 1
ATOM 1666 C CA . GLY A 1 211 ? -16.516 18.688 -3.9 1 96.81 211 GLY A CA 1
ATOM 1667 C C . GLY A 1 211 ? -15.516 18.703 -2.756 1 96.81 211 GLY A C 1
ATOM 1668 O O . GLY A 1 211 ? -14.914 17.688 -2.434 1 96.81 211 GLY A O 1
ATOM 1669 N N . VAL A 1 212 ? -15.32 19.922 -2.281 1 98.44 212 VAL A N 1
ATOM 1670 C CA . VAL A 1 212 ? -14.359 20.141 -1.199 1 98.44 212 VAL A CA 1
ATOM 1671 C C . VAL A 1 212 ? -15.078 20.75 0.005 1 98.44 212 VAL A C 1
ATOM 1673 O O . VAL A 1 212 ? -15.914 21.641 -0.15 1 98.44 212 VAL A O 1
ATOM 1676 N N . ARG A 1 213 ? -14.836 20.219 1.16 1 98.56 213 ARG A N 1
ATOM 1677 C CA . ARG A 1 213 ? -15.352 20.797 2.4 1 98.56 213 ARG A CA 1
ATOM 1678 C C . ARG A 1 213 ? -14.242 20.969 3.43 1 98.56 213 ARG A C 1
ATOM 1680 O O . ARG A 1 213 ? -13.375 20.094 3.574 1 98.56 213 ARG A O 1
ATOM 1687 N N . ILE A 1 214 ? -14.234 22.125 4.09 1 98.69 214 ILE A N 1
ATOM 1688 C CA . ILE A 1 214 ? -13.188 22.484 5.043 1 98.69 214 ILE A CA 1
ATOM 1689 C C . ILE A 1 214 ? -13.758 22.484 6.461 1 98.69 214 ILE A C 1
ATOM 1691 O O . ILE A 1 214 ? -14.867 22.984 6.684 1 98.69 214 ILE A O 1
ATOM 1695 N N . LEU A 1 215 ? -13.062 21.922 7.371 1 98.44 215 LEU A N 1
ATOM 1696 C CA . LEU A 1 215 ? -13.406 22 8.789 1 98.44 215 LEU A CA 1
ATOM 1697 C C . LEU A 1 215 ? -12.211 22.469 9.609 1 98.44 215 LEU A C 1
ATOM 1699 O O . LEU A 1 215 ? -11.125 21.891 9.531 1 98.44 215 LEU A O 1
ATOM 1703 N N . ARG A 1 216 ? -12.375 23.469 10.461 1 96.69 216 ARG A N 1
ATOM 1704 C CA . ARG A 1 216 ? -11.336 24.047 11.305 1 96.69 216 ARG A CA 1
ATOM 1705 C C . ARG A 1 216 ? -11.602 23.75 12.773 1 96.69 216 ARG A C 1
ATOM 1707 O O . ARG A 1 216 ? -12.758 23.688 13.203 1 96.69 216 ARG A O 1
ATOM 1714 N N . MET B 1 1 ? -8.289 -17.422 -5.34 1 97.06 1 MET B N 1
ATOM 1715 C CA . MET B 1 1 ? -9.289 -17.156 -4.309 1 97.06 1 MET B CA 1
ATOM 1716 C C . MET B 1 1 ? -9.328 -15.664 -3.973 1 97.06 1 MET B C 1
ATOM 1718 O O . MET B 1 1 ? -8.289 -15.008 -3.92 1 97.06 1 MET B O 1
ATOM 1722 N N . GLN B 1 2 ? -10.508 -15.133 -3.809 1 96.56 2 GLN B N 1
ATOM 1723 C CA . GLN B 1 2 ? -10.734 -13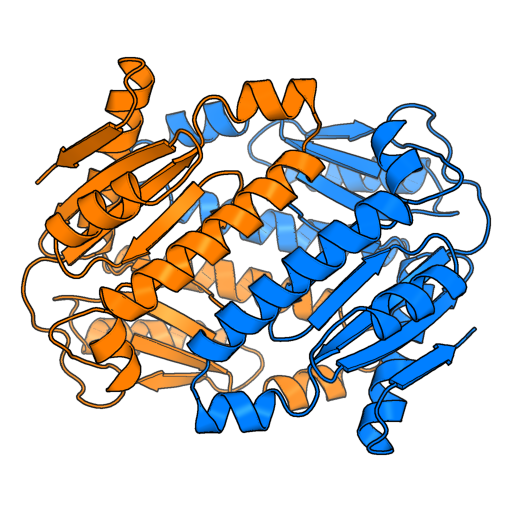.773 -3.334 1 96.56 2 GLN B CA 1
ATOM 1724 C C . GLN B 1 2 ? -11.391 -13.773 -1.957 1 96.56 2 GLN B C 1
ATOM 1726 O O . GLN B 1 2 ? -12.305 -14.562 -1.699 1 96.56 2 GLN B O 1
ATOM 1731 N N . LEU B 1 3 ? -10.82 -13 -1.077 1 97.75 3 LEU B N 1
ATOM 1732 C CA . LEU B 1 3 ? -11.453 -12.719 0.206 1 97.75 3 LEU B CA 1
ATOM 1733 C C . LEU B 1 3 ? -12.07 -11.328 0.212 1 97.75 3 LEU B C 1
ATOM 1735 O O . LEU B 1 3 ? -11.484 -10.383 -0.327 1 97.75 3 LEU B O 1
ATOM 1739 N N . LYS B 1 4 ? -13.188 -11.219 0.83 1 97.06 4 LYS B N 1
ATOM 1740 C CA . LYS B 1 4 ? -13.875 -9.93 0.937 1 97.06 4 LYS B CA 1
ATOM 1741 C C . LYS B 1 4 ? -14.422 -9.719 2.346 1 97.06 4 LYS B C 1
ATOM 1743 O O . LYS B 1 4 ? -15.094 -10.594 2.898 1 97.06 4 LYS B O 1
ATOM 1748 N N . LEU B 1 5 ? -14.133 -8.578 2.945 1 97.69 5 LEU B N 1
ATOM 1749 C CA . LEU B 1 5 ? -14.727 -8.18 4.219 1 97.69 5 LEU B CA 1
ATOM 1750 C C . LEU B 1 5 ? -16.109 -7.582 4.012 1 97.69 5 LEU B C 1
ATOM 1752 O O . LEU B 1 5 ? -16.25 -6.516 3.412 1 97.69 5 LEU B O 1
ATOM 1756 N N . ILE B 1 6 ? -17.109 -8.242 4.531 1 97.25 6 ILE B N 1
ATOM 1757 C CA . ILE B 1 6 ? -18.484 -7.82 4.332 1 97.25 6 ILE B CA 1
ATOM 1758 C C . ILE B 1 6 ? -18.844 -6.738 5.352 1 97.25 6 ILE B C 1
ATOM 1760 O O . ILE B 1 6 ? -18.719 -6.949 6.559 1 97.25 6 ILE B O 1
ATOM 1764 N N . GLY B 1 7 ? -19.328 -5.605 4.836 1 96.12 7 GLY B N 1
ATOM 1765 C CA . GLY B 1 7 ? -19.75 -4.535 5.723 1 96.12 7 GLY B CA 1
ATOM 1766 C C . GLY B 1 7 ? -18.578 -3.738 6.285 1 96.12 7 GLY B C 1
ATOM 1767 O O . GLY B 1 7 ? -18.688 -3.139 7.355 1 96.12 7 GLY B O 1
ATOM 1768 N N . TYR B 1 8 ? -17.469 -3.795 5.637 1 96.38 8 TYR B N 1
ATOM 1769 C CA . TYR B 1 8 ? -16.25 -3.154 6.129 1 96.38 8 TYR B CA 1
ATOM 1770 C C . TYR B 1 8 ? -16.422 -1.644 6.211 1 96.38 8 TYR B C 1
ATOM 1772 O O . TYR B 1 8 ? -16.047 -1.023 7.211 1 96.38 8 TYR B O 1
ATOM 1780 N N . ARG B 1 9 ? -16.938 -1.049 5.223 1 92.69 9 ARG B N 1
ATOM 1781 C CA . ARG B 1 9 ? -17.172 0.391 5.234 1 92.69 9 ARG B CA 1
ATOM 1782 C C . ARG B 1 9 ? -18.094 0.787 6.383 1 92.69 9 ARG B C 1
ATOM 1784 O O . ARG B 1 9 ? -17.812 1.751 7.102 1 92.69 9 ARG B O 1
ATOM 1791 N N . GLU B 1 10 ? -19.203 0.035 6.465 1 94.5 10 GLU B N 1
ATOM 1792 C CA . GLU B 1 10 ? -20.141 0.304 7.551 1 94.5 10 GLU B CA 1
ATOM 1793 C C . GLU B 1 10 ? -19.453 0.214 8.906 1 94.5 10 GLU B C 1
ATOM 1795 O O . GLU B 1 10 ? -19.672 1.059 9.781 1 94.5 10 GLU B O 1
ATOM 1800 N N . TRP B 1 11 ? -18.672 -0.783 9.078 1 97.69 11 TRP B N 1
ATOM 1801 C CA . TRP B 1 11 ? -17.922 -0.947 10.32 1 97.69 11 TRP B CA 1
ATOM 1802 C C . TRP B 1 11 ? -17.047 0.264 10.594 1 97.69 11 TRP B C 1
ATOM 1804 O O . TRP B 1 11 ? -17.031 0.794 11.711 1 97.69 11 TRP B O 1
ATOM 1814 N N . THR B 1 12 ? -16.266 0.734 9.594 1 96.31 12 THR B N 1
ATOM 1815 C CA . THR B 1 12 ? -15.359 1.858 9.812 1 96.31 12 THR B CA 1
ATOM 1816 C C . THR B 1 12 ? -16.125 3.1 10.242 1 96.31 12 THR B C 1
ATOM 1818 O O . THR B 1 12 ? -15.625 3.906 11.031 1 96.31 12 THR B O 1
ATOM 1821 N N . GLU B 1 13 ? -17.281 3.281 9.766 1 92.5 13 GLU B N 1
ATOM 1822 C CA . GLU B 1 13 ? -18.094 4.465 10.07 1 92.5 13 GLU B CA 1
ATOM 1823 C C . GLU B 1 13 ? -18.609 4.43 11.5 1 92.5 13 GLU B C 1
ATOM 1825 O O . GLU B 1 13 ? -18.922 5.473 12.078 1 92.5 13 GLU B O 1
ATOM 1830 N N . THR B 1 14 ? -18.703 3.268 12.07 1 96.62 14 THR B N 1
ATOM 1831 C CA . THR B 1 14 ? -19.172 3.156 13.445 1 96.62 14 THR B CA 1
ATOM 1832 C C . THR B 1 14 ? -18.094 3.59 14.422 1 96.62 14 THR B C 1
ATOM 1834 O O . THR B 1 14 ? -18.375 3.84 15.602 1 96.62 14 THR B O 1
ATOM 1837 N N . LEU B 1 15 ? -16.875 3.805 13.992 1 97.75 15 LEU B N 1
ATOM 1838 C CA . LEU B 1 15 ? -15.727 4.031 14.859 1 97.75 15 LEU B CA 1
ATOM 1839 C C . LEU B 1 15 ? -15.578 5.512 15.195 1 97.75 15 LEU B C 1
ATOM 1841 O O . LEU B 1 15 ? -14.68 5.898 15.945 1 97.75 15 LEU B O 1
ATOM 1845 N N . GLY B 1 16 ? -16.438 6.383 14.648 1 96.88 16 GLY B N 1
ATOM 1846 C CA . GLY B 1 16 ? -16.312 7.816 14.836 1 96.88 16 GLY B CA 1
ATOM 1847 C C . GLY B 1 16 ? -15.375 8.469 13.836 1 96.88 16 GLY B C 1
ATOM 1848 O O . GLY B 1 16 ? -14.969 7.84 12.859 1 96.88 16 GLY B O 1
ATOM 1849 N N . PHE B 1 17 ? -15.031 9.719 14.125 1 97.12 17 PHE B N 1
ATOM 1850 C CA . PHE B 1 17 ? -14.227 10.445 13.148 1 97.12 17 PHE B CA 1
ATOM 1851 C C . PHE B 1 17 ? -12.742 10.227 13.398 1 97.12 17 PHE B C 1
ATOM 1853 O O . PHE B 1 17 ? -11.922 10.352 12.484 1 97.12 17 PHE B O 1
ATOM 1860 N N . ARG B 1 18 ? -12.375 9.977 14.688 1 98.06 18 ARG B N 1
ATOM 1861 C CA . ARG B 1 18 ? -11 9.617 15.016 1 98.06 18 ARG B CA 1
ATOM 1862 C C . ARG B 1 18 ? -10.789 8.109 14.914 1 98.06 18 ARG B C 1
ATOM 1864 O O . ARG B 1 18 ? -10.461 7.457 15.906 1 98.06 18 ARG B O 1
ATOM 1871 N N . ARG B 1 19 ? -10.797 7.594 13.711 1 98.44 19 ARG B N 1
ATOM 1872 C CA . ARG B 1 19 ? -10.922 6.145 13.57 1 98.44 19 ARG B CA 1
ATOM 1873 C C . ARG B 1 19 ? -9.75 5.57 12.781 1 98.44 19 ARG B C 1
ATOM 1875 O O . ARG B 1 19 ? -9.523 4.355 12.797 1 98.44 19 ARG B O 1
ATOM 1882 N N . GLU B 1 20 ? -9 6.387 12.07 1 98.44 20 GLU B N 1
ATOM 1883 C CA . GLU B 1 20 ? -8.078 5.867 11.07 1 98.44 20 GLU B CA 1
ATOM 1884 C C . GLU B 1 20 ? -7.004 4.988 11.703 1 98.44 20 GLU B C 1
ATOM 1886 O O . GLU B 1 20 ? -6.582 3.992 11.117 1 98.44 20 GLU B O 1
ATOM 1891 N N . HIS B 1 21 ? -6.551 5.375 12.945 1 98.56 21 HIS B N 1
ATOM 1892 C CA . HIS B 1 21 ? -5.535 4.555 13.594 1 98.56 21 HIS B CA 1
ATOM 1893 C C . HIS B 1 21 ? -6.059 3.152 13.875 1 98.56 21 HIS B C 1
ATOM 1895 O O . HIS B 1 21 ? -5.312 2.174 13.789 1 98.56 21 HIS B O 1
ATOM 1901 N N . ILE B 1 22 ? -7.332 3.008 14.203 1 98.62 22 ILE B N 1
ATOM 1902 C CA . ILE B 1 22 ? -7.941 1.704 14.438 1 98.62 22 ILE B CA 1
ATOM 1903 C C . ILE B 1 22 ? -7.996 0.913 13.133 1 98.62 22 ILE B C 1
ATOM 1905 O O . ILE B 1 22 ? -7.66 -0.273 13.109 1 98.62 22 ILE B O 1
ATOM 1909 N N . ILE B 1 23 ? -8.391 1.584 12.07 1 98.56 23 ILE B N 1
ATOM 1910 C CA . ILE B 1 23 ? -8.516 0.962 10.758 1 98.56 23 ILE B CA 1
ATOM 1911 C C . ILE B 1 23 ? -7.152 0.451 10.297 1 98.56 23 ILE B C 1
ATOM 1913 O O . ILE B 1 23 ? -7.023 -0.706 9.891 1 98.56 23 ILE B O 1
ATOM 1917 N N . GLN B 1 24 ? -6.168 1.296 10.383 1 98.56 24 GLN B N 1
ATOM 1918 C CA . GLN B 1 24 ? -4.828 0.939 9.922 1 98.56 24 GLN B CA 1
ATOM 1919 C C . GLN B 1 24 ? -4.262 -0.223 10.727 1 98.56 24 GLN B C 1
ATOM 1921 O O . GLN B 1 24 ? -3.586 -1.098 10.18 1 98.56 24 GLN B O 1
ATOM 1926 N N . GLN B 1 25 ? -4.473 -0.24 11.992 1 98.5 25 GLN B N 1
ATOM 1927 C CA . GLN B 1 25 ? -4 -1.34 12.836 1 98.5 25 GLN B CA 1
ATOM 1928 C C . GLN B 1 25 ? -4.723 -2.641 12.484 1 98.5 25 GLN B C 1
ATOM 1930 O O . GLN B 1 25 ? -4.105 -3.707 12.453 1 98.5 25 GLN B O 1
ATOM 1935 N N . THR B 1 26 ? -5.996 -2.535 12.273 1 98.44 26 THR B N 1
ATOM 1936 C CA . THR B 1 26 ? -6.781 -3.699 11.883 1 98.44 26 THR B CA 1
ATOM 1937 C C . THR B 1 26 ? -6.297 -4.258 10.547 1 98.44 26 THR B C 1
ATOM 1939 O O . THR B 1 26 ? -6.117 -5.469 10.406 1 98.44 26 THR B O 1
AT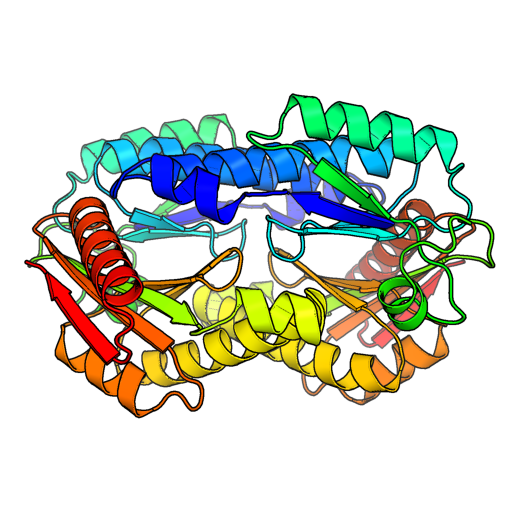OM 1942 N N . GLN B 1 27 ? -6.129 -3.352 9.586 1 98.12 27 GLN B N 1
ATOM 1943 C CA . GLN B 1 27 ? -5.617 -3.752 8.281 1 98.12 27 GLN B CA 1
ATOM 1944 C C . GLN B 1 27 ? -4.254 -4.426 8.406 1 98.12 27 GLN B C 1
ATOM 1946 O O . GLN B 1 27 ? -3.988 -5.43 7.738 1 98.12 27 GLN B O 1
ATOM 1951 N N . ALA B 1 28 ? -3.4 -3.898 9.25 1 98 28 ALA B N 1
ATOM 1952 C CA . ALA B 1 28 ? -2.074 -4.473 9.469 1 98 28 ALA B CA 1
ATOM 1953 C C . ALA B 1 28 ? -2.176 -5.875 10.055 1 98 28 ALA B C 1
ATOM 1955 O O . ALA B 1 28 ? -1.45 -6.785 9.641 1 98 28 ALA B O 1
ATOM 1956 N N . GLU B 1 29 ? -3.043 -6.039 10.969 1 97.88 29 GLU B N 1
ATOM 1957 C CA . GLU B 1 29 ? -3.23 -7.34 11.602 1 97.88 29 GLU B CA 1
ATOM 1958 C C . GLU B 1 29 ? -3.719 -8.375 10.594 1 97.88 29 GLU B C 1
ATOM 1960 O O . GLU B 1 29 ? -3.238 -9.508 10.578 1 97.88 29 GLU B O 1
ATOM 1965 N N . LEU B 1 30 ? -4.676 -8.008 9.844 1 98.44 30 LEU B N 1
ATOM 1966 C CA . LEU B 1 30 ? -5.195 -8.914 8.828 1 98.44 30 LEU B CA 1
ATOM 1967 C C . LEU B 1 30 ? -4.129 -9.234 7.789 1 98.44 30 LEU B C 1
ATOM 1969 O O . LEU B 1 30 ? -4.004 -10.383 7.355 1 98.44 30 LEU B O 1
ATOM 1973 N N . HIS B 1 31 ? -3.443 -8.203 7.398 1 97.94 31 HIS B N 1
ATOM 1974 C CA . HIS B 1 31 ? -2.342 -8.391 6.461 1 97.94 31 HIS B CA 1
ATOM 1975 C C . HIS B 1 31 ? -1.337 -9.414 6.984 1 97.94 31 HIS B C 1
ATOM 1977 O O . HIS B 1 31 ? -0.942 -10.328 6.258 1 97.94 31 HIS B O 1
ATOM 1983 N N . LYS B 1 32 ? -0.924 -9.242 8.188 1 98.06 32 LYS B N 1
ATOM 1984 C CA . LYS B 1 32 ? 0.012 -10.156 8.844 1 98.06 32 LYS B CA 1
ATOM 1985 C C . LYS B 1 32 ? -0.513 -11.586 8.828 1 98.06 32 LYS B C 1
ATOM 1987 O O . LYS B 1 32 ? 0.201 -12.508 8.43 1 98.06 32 LYS B O 1
ATOM 1992 N N . ARG B 1 33 ? -1.708 -11.805 9.172 1 98.19 33 ARG B N 1
ATOM 1993 C CA . ARG B 1 33 ? -2.314 -13.133 9.281 1 98.19 33 ARG B CA 1
ATOM 1994 C C . ARG B 1 33 ? -2.488 -13.766 7.91 1 98.19 33 ARG B C 1
ATOM 1996 O O . ARG B 1 33 ? -2.275 -14.969 7.746 1 98.19 33 ARG B O 1
ATOM 2003 N N . ILE B 1 34 ? -2.891 -13 6.969 1 98.69 34 ILE B N 1
ATOM 2004 C CA . ILE B 1 34 ? -3.117 -13.5 5.617 1 98.69 34 ILE B CA 1
ATOM 2005 C C . ILE B 1 34 ? -1.82 -14.07 5.055 1 98.69 34 ILE B C 1
ATOM 2007 O O . ILE B 1 34 ? -1.808 -15.188 4.52 1 98.69 34 ILE B O 1
ATOM 2011 N N . TRP B 1 35 ? -0.767 -13.359 5.227 1 98.75 35 TRP B N 1
ATOM 2012 C CA . TRP B 1 35 ? 0.514 -13.836 4.711 1 98.75 35 TRP B CA 1
ATOM 2013 C C . TRP B 1 35 ? 0.989 -15.062 5.48 1 98.75 35 TRP B C 1
ATOM 2015 O O . TRP B 1 35 ? 1.492 -16.016 4.891 1 98.75 35 TRP B O 1
ATOM 2025 N N . ALA B 1 36 ? 0.796 -15.055 6.801 1 98.56 36 ALA B N 1
ATOM 2026 C CA . ALA B 1 36 ? 1.211 -16.188 7.621 1 98.56 36 ALA B CA 1
ATOM 2027 C C . ALA B 1 36 ? 0.428 -17.438 7.254 1 98.56 36 ALA B C 1
ATOM 2029 O O . ALA B 1 36 ? 1.017 -18.5 7.027 1 98.56 36 ALA B O 1
ATOM 2030 N N . GLU B 1 37 ? -0.833 -17.359 7.148 1 98.62 37 GLU B N 1
ATOM 2031 C CA . GLU B 1 37 ? -1.718 -18.516 6.992 1 98.62 37 GLU B CA 1
ATOM 2032 C C . GLU B 1 37 ? -1.616 -19.094 5.586 1 98.62 37 GLU B C 1
ATOM 2034 O O . GLU B 1 37 ? -1.397 -20.297 5.422 1 98.62 37 GLU B O 1
ATOM 2039 N N . PHE B 1 38 ? -1.691 -18.312 4.57 1 98.88 38 PHE B N 1
ATOM 2040 C CA . PHE B 1 38 ? -1.837 -18.859 3.221 1 98.88 38 PHE B CA 1
ATOM 2041 C C . PHE B 1 38 ? -0.494 -19.328 2.68 1 98.88 38 PHE B C 1
ATOM 2043 O O . PHE B 1 38 ? -0.432 -20.297 1.917 1 98.88 38 PHE B O 1
ATOM 2050 N N . THR B 1 39 ? 0.564 -18.688 3.08 1 98.81 39 THR B N 1
ATOM 2051 C CA . THR B 1 39 ? 1.864 -19.156 2.609 1 98.81 39 THR B CA 1
ATOM 2052 C C . THR B 1 39 ? 2.229 -20.484 3.256 1 98.81 39 THR B C 1
ATOM 2054 O O . THR B 1 39 ? 3.021 -21.25 2.707 1 98.81 39 THR B O 1
ATOM 2057 N N . SER B 1 40 ? 1.672 -20.766 4.402 1 98.62 40 SER B N 1
ATOM 2058 C CA . SER B 1 40 ? 1.896 -22.062 5.031 1 98.62 40 SER B CA 1
ATOM 2059 C C . SER B 1 40 ? 1.324 -23.188 4.184 1 98.62 40 SER B C 1
ATOM 2061 O O . SER B 1 40 ? 1.706 -24.359 4.352 1 98.62 40 SER B O 1
ATOM 2063 N N . LEU B 1 41 ? 0.423 -22.922 3.275 1 98.62 41 LEU B N 1
ATOM 2064 C CA . LEU B 1 41 ? -0.175 -23.891 2.371 1 98.62 41 LEU B CA 1
ATOM 2065 C C . LEU B 1 41 ? 0.483 -23.828 0.997 1 98.62 41 LEU B C 1
ATOM 2067 O O . LEU B 1 41 ? 0.005 -24.469 0.049 1 98.62 41 LEU B O 1
ATOM 2071 N N . ASP B 1 42 ? 1.457 -22.969 0.876 1 98.69 42 ASP B N 1
ATOM 2072 C CA . ASP B 1 42 ? 2.139 -22.688 -0.384 1 98.69 42 ASP B CA 1
ATOM 2073 C C . ASP B 1 42 ? 1.226 -21.938 -1.348 1 98.69 42 ASP B C 1
ATOM 2075 O O . ASP B 1 42 ? 1.38 -22.031 -2.566 1 98.69 42 ASP B O 1
ATOM 2079 N N . ALA B 1 43 ? 0.208 -21.312 -0.837 1 98.88 43 ALA B N 1
ATOM 2080 C CA . ALA B 1 43 ? -0.541 -20.312 -1.584 1 98.88 43 ALA B CA 1
ATOM 2081 C C . ALA B 1 43 ? 0.122 -18.938 -1.475 1 98.88 43 ALA B C 1
ATOM 2083 O O . ALA B 1 43 ? 0.956 -18.703 -0.594 1 98.88 43 ALA B O 1
ATOM 2084 N N . LEU B 1 44 ? -0.156 -18.094 -2.418 1 98.94 44 LEU B N 1
ATOM 2085 C CA . LEU B 1 44 ? 0.49 -16.797 -2.477 1 98.94 44 LEU B CA 1
ATOM 2086 C C . LEU B 1 44 ? -0.537 -15.672 -2.361 1 98.94 44 LEU B C 1
ATOM 2088 O O . LEU B 1 44 ? -1.28 -15.406 -3.309 1 98.94 44 LEU B O 1
ATOM 2092 N N . PRO B 1 45 ? -0.579 -14.984 -1.188 1 98.81 45 PRO B N 1
ATOM 2093 C CA . PRO B 1 45 ? -1.619 -13.977 -0.948 1 98.81 45 PRO B CA 1
ATOM 2094 C C . PRO B 1 45 ? -1.136 -12.555 -1.205 1 98.81 45 PRO B C 1
ATOM 2096 O O . PRO B 1 45 ? 0.069 -12.32 -1.321 1 98.81 45 PRO B O 1
ATOM 2099 N N . HIS B 1 46 ? -2.057 -11.688 -1.357 1 98.12 46 HIS B N 1
ATOM 2100 C CA . HIS B 1 46 ? -1.843 -10.242 -1.265 1 98.12 46 HIS B CA 1
ATOM 2101 C C . HIS B 1 46 ? -3.1 -9.531 -0.775 1 98.12 46 HIS B C 1
ATOM 2103 O O . HIS B 1 46 ? -4.211 -9.883 -1.173 1 98.12 46 HIS B O 1
ATOM 2109 N N . GLN B 1 47 ? -2.963 -8.484 -0.011 1 94.38 47 GLN B N 1
ATOM 2110 C CA . GLN B 1 47 ? -4.074 -7.777 0.621 1 94.38 47 GLN B CA 1
ATOM 2111 C C . GLN B 1 47 ? -4.824 -6.914 -0.388 1 94.38 47 GLN B C 1
ATOM 2113 O O . GLN B 1 47 ? -5.988 -6.566 -0.174 1 94.38 47 GLN B O 1
ATOM 2118 N N . MET B 1 48 ? -4.293 -6.508 -1.494 1 93.19 48 MET B N 1
ATOM 2119 C CA . MET B 1 48 ? -4.836 -5.676 -2.566 1 93.19 48 MET B CA 1
ATOM 2120 C C . MET B 1 48 ? -5.371 -4.359 -2.016 1 93.19 48 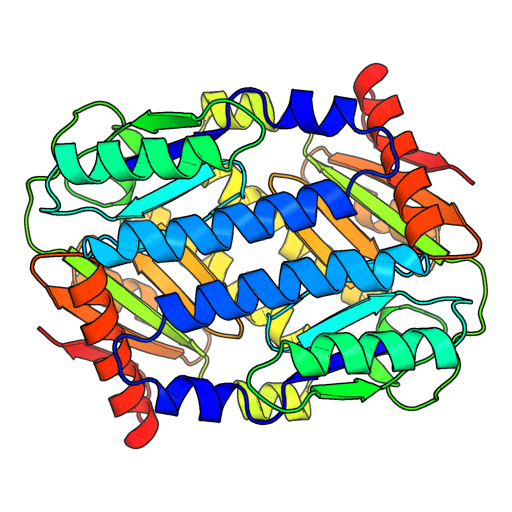MET B C 1
ATOM 2122 O O . MET B 1 48 ? -4.598 -3.453 -1.7 1 93.19 48 MET B O 1
ATOM 2126 N N . ARG B 1 49 ? -6.738 -4.215 -1.587 1 94.56 49 ARG B N 1
ATOM 2127 C CA . ARG B 1 49 ? -7.375 -2.984 -1.125 1 94.56 49 ARG B CA 1
ATOM 2128 C C . ARG B 1 49 ? -7.574 -3.006 0.386 1 94.56 49 ARG B C 1
ATOM 2130 O O . ARG B 1 49 ? -8.164 -2.082 0.953 1 94.56 49 ARG B O 1
ATOM 2137 N N . TYR B 1 50 ? -7.219 -3.947 1.082 1 95.62 50 TYR B N 1
ATOM 2138 C CA . TYR B 1 50 ? -7.297 -4.188 2.518 1 95.62 50 TYR B CA 1
ATOM 2139 C C . TYR B 1 50 ? -8.695 -4.641 2.918 1 95.62 50 TYR B C 1
ATOM 2141 O O . TYR B 1 50 ? -8.875 -5.309 3.941 1 95.62 50 TYR B O 1
ATOM 2149 N N . ASP B 1 51 ? -9.719 -4.281 2.172 1 96.12 51 ASP B N 1
ATOM 2150 C CA . ASP B 1 51 ? -11.023 -4.906 2.387 1 96.12 51 ASP B CA 1
ATOM 2151 C C . ASP B 1 51 ? -11.219 -6.098 1.454 1 96.12 51 ASP B C 1
ATOM 2153 O O . ASP B 1 51 ? -12.227 -6.805 1.545 1 96.12 51 ASP B O 1
ATOM 2157 N N . TYR B 1 52 ? -10.305 -6.25 0.541 1 96.94 52 TYR B N 1
ATOM 2158 C CA . TYR B 1 52 ? -10.18 -7.414 -0.326 1 96.94 52 TYR B CA 1
ATOM 2159 C C . TYR B 1 52 ? -8.766 -7.984 -0.269 1 96.94 52 TYR B C 1
ATOM 2161 O O . TYR B 1 52 ? -7.793 -7.234 -0.148 1 96.94 52 TYR B O 1
ATOM 2169 N N . ALA B 1 53 ? -8.672 -9.242 -0.388 1 97.62 53 ALA B N 1
ATOM 2170 C CA . ALA B 1 53 ? -7.387 -9.922 -0.567 1 97.62 53 ALA B CA 1
ATOM 2171 C C . ALA B 1 53 ? -7.465 -10.961 -1.682 1 97.62 53 ALA B C 1
ATOM 2173 O O . ALA B 1 53 ? -8.531 -11.508 -1.957 1 97.62 53 ALA B O 1
ATOM 2174 N N . MET B 1 54 ? -6.352 -11.109 -2.322 1 97.62 54 MET B N 1
ATOM 2175 C CA . MET B 1 54 ? -6.203 -12.109 -3.375 1 97.62 54 MET B CA 1
ATOM 2176 C C . MET B 1 54 ? -5.25 -13.219 -2.945 1 97.62 54 MET B C 1
ATOM 2178 O O . MET B 1 54 ? -4.219 -12.953 -2.326 1 97.62 54 MET B O 1
ATOM 2182 N N . VAL B 1 55 ? -5.641 -14.43 -3.268 1 98.38 55 VAL B N 1
ATOM 2183 C CA . VAL B 1 55 ? -4.777 -15.57 -2.986 1 98.38 55 VAL B CA 1
ATOM 2184 C C . VAL B 1 55 ? -4.602 -16.406 -4.25 1 98.38 55 VAL B C 1
ATOM 2186 O O . VAL B 1 55 ? -5.551 -17.047 -4.719 1 98.38 55 VAL B O 1
ATOM 2189 N N . TYR B 1 56 ? -3.383 -16.344 -4.848 1 98.69 56 TYR B N 1
ATOM 2190 C CA . TYR B 1 56 ? -3.033 -17.281 -5.91 1 98.69 56 TYR B CA 1
ATOM 2191 C C . TYR B 1 56 ? -2.873 -18.703 -5.363 1 98.69 56 TYR B C 1
ATOM 2193 O O . TYR B 1 56 ? -2.027 -18.938 -4.5 1 98.69 56 TYR B O 1
ATOM 2201 N N . SER B 1 57 ? -3.707 -19.656 -5.855 1 98.25 57 SER B N 1
ATOM 2202 C CA . SER B 1 57 ? -3.832 -20.891 -5.078 1 98.25 57 SER B CA 1
ATOM 2203 C C . SER B 1 57 ? -3.85 -22.109 -5.988 1 98.25 57 SER B C 1
ATOM 2205 O O . SER B 1 57 ? -4.477 -23.125 -5.66 1 98.25 57 SER B O 1
ATOM 2207 N N . ASN B 1 58 ? -3.18 -22.031 -7.152 1 97.88 58 ASN B N 1
ATOM 2208 C CA . ASN B 1 58 ? -3.068 -23.203 -8.016 1 97.88 58 ASN B CA 1
ATOM 2209 C C . ASN B 1 58 ? -2.625 -24.438 -7.23 1 97.88 58 ASN B C 1
ATOM 2211 O O . ASN B 1 58 ? -1.603 -24.406 -6.543 1 97.88 58 ASN B O 1
ATOM 2215 N N . ASN B 1 59 ? -3.469 -25.547 -7.285 1 98 59 ASN B N 1
ATOM 2216 C CA . ASN B 1 59 ? -3.131 -26.875 -6.789 1 98 59 ASN B CA 1
ATOM 2217 C C . ASN B 1 59 ? -3.035 -26.891 -5.27 1 98 59 ASN B C 1
ATOM 2219 O O . ASN B 1 59 ? -2.432 -27.812 -4.695 1 98 59 ASN B O 1
ATOM 2223 N N . VAL B 1 60 ? -3.469 -25.875 -4.551 1 98.06 60 VAL B N 1
ATOM 2224 C CA . VAL B 1 60 ? -3.666 -25.906 -3.104 1 98.06 60 VAL B CA 1
ATOM 2225 C C . VAL B 1 60 ? -5.051 -26.469 -2.783 1 98.06 60 VAL B C 1
ATOM 2227 O O . VAL B 1 60 ? -6.059 -26 -3.301 1 98.06 60 VAL B O 1
ATOM 2230 N N . PRO B 1 61 ? -5.07 -27.5 -1.992 1 96.5 61 PRO B N 1
ATOM 2231 C CA . PRO B 1 61 ? -6.383 -28.094 -1.707 1 96.5 61 PRO B CA 1
ATOM 2232 C C . PRO B 1 61 ? -7.391 -27.062 -1.196 1 96.5 61 PRO B C 1
ATOM 2234 O O . PRO B 1 61 ? -7.109 -26.344 -0.236 1 96.5 61 PRO B O 1
ATOM 2237 N N . ALA B 1 62 ? -8.578 -27.078 -1.781 1 95.5 62 ALA B N 1
ATOM 2238 C CA . ALA B 1 62 ? -9.617 -26.094 -1.469 1 95.5 62 ALA B CA 1
ATOM 2239 C C . ALA B 1 62 ? -10.008 -26.172 0.003 1 95.5 62 ALA B C 1
ATOM 2241 O O . ALA B 1 62 ? -10.25 -25.141 0.64 1 95.5 62 ALA B O 1
ATOM 2242 N N . GLU B 1 63 ? -10.07 -27.328 0.507 1 95.81 63 GLU B N 1
ATOM 2243 C CA . GLU B 1 63 ? -10.469 -27.5 1.901 1 95.81 63 GLU B CA 1
ATOM 2244 C C . GLU B 1 63 ? -9.477 -26.828 2.846 1 95.81 63 GLU B C 1
ATOM 2246 O O . GLU B 1 63 ? -9.875 -26.266 3.867 1 95.81 63 GLU B O 1
ATOM 2251 N N . SER B 1 64 ? -8.219 -26.953 2.529 1 97.62 64 SER B N 1
ATOM 2252 C CA . SER B 1 64 ? -7.191 -26.297 3.336 1 97.62 64 SER B CA 1
ATOM 2253 C C . SER B 1 64 ? -7.305 -24.781 3.262 1 97.62 64 SER B C 1
ATOM 2255 O O . SER B 1 64 ? -7.129 -24.094 4.266 1 97.62 64 SER B O 1
ATOM 2257 N N . LEU B 1 65 ? -7.605 -24.234 2.105 1 97.69 65 LEU B N 1
ATOM 2258 C CA . LEU B 1 65 ? -7.801 -22.797 1.925 1 97.69 65 LEU B CA 1
ATOM 2259 C C . LEU B 1 65 ? -8.961 -22.297 2.771 1 97.69 65 LEU B C 1
ATOM 2261 O O . LEU B 1 65 ? -8.852 -21.266 3.447 1 97.69 65 LEU B O 1
ATOM 2265 N N . ILE B 1 66 ? -10.016 -23.031 2.734 1 96.38 66 ILE B N 1
ATOM 2266 C CA . ILE B 1 66 ? -11.234 -22.641 3.443 1 96.38 66 ILE B CA 1
ATOM 2267 C C . ILE B 1 66 ? -10.969 -22.625 4.949 1 96.38 66 ILE B C 1
ATOM 2269 O O . ILE B 1 66 ? -11.469 -21.75 5.66 1 96.38 66 ILE B O 1
ATOM 2273 N N . ALA B 1 67 ? -10.242 -23.547 5.383 1 97.81 67 ALA B N 1
ATOM 2274 C CA . ALA B 1 67 ? -9.867 -23.578 6.797 1 97.81 67 ALA B CA 1
ATOM 2275 C C . ALA B 1 67 ? -9.102 -22.312 7.176 1 97.81 67 ALA B C 1
ATOM 2277 O O . ALA B 1 67 ? -9.273 -21.781 8.281 1 97.81 67 ALA B O 1
ATOM 2278 N N . LYS B 1 68 ? -8.211 -21.828 6.289 1 98.38 68 LYS B N 1
ATOM 2279 C CA . LYS B 1 68 ? -7.465 -20.609 6.562 1 98.38 68 LYS B CA 1
ATOM 2280 C C . LYS B 1 68 ? -8.383 -19.391 6.551 1 98.38 68 LYS B C 1
ATOM 2282 O O . LYS B 1 68 ? -8.156 -18.422 7.281 1 98.38 68 LYS B O 1
ATOM 2287 N N . VAL B 1 69 ? -9.438 -19.375 5.711 1 98.12 69 VAL B N 1
ATOM 2288 C CA . VAL B 1 69 ? -10.406 -18.297 5.691 1 98.12 69 VAL B CA 1
ATOM 2289 C C . VAL B 1 69 ? -11.062 -18.172 7.062 1 98.12 69 VAL B C 1
ATOM 2291 O O . VAL B 1 69 ? -11.297 -17.062 7.547 1 98.12 69 VAL B O 1
ATOM 2294 N N . LYS B 1 70 ? -11.344 -19.25 7.684 1 97.06 70 LYS B N 1
ATOM 2295 C CA . LYS B 1 70 ? -11.93 -19.25 9.023 1 97.06 70 LYS B CA 1
ATOM 2296 C C . LYS B 1 70 ? -11 -18.594 10.031 1 97.06 70 LYS B C 1
ATOM 2298 O O . LYS B 1 70 ? -11.453 -17.875 10.922 1 97.06 70 LYS B O 1
ATOM 2303 N N . SER B 1 71 ? -9.773 -18.891 9.875 1 96.75 71 SER B N 1
ATOM 2304 C CA . SER B 1 71 ? -8.773 -18.266 10.734 1 96.75 71 SER B CA 1
ATOM 2305 C C . SER B 1 71 ? -8.773 -16.75 10.555 1 96.75 71 SER B C 1
ATOM 2307 O O . SER B 1 71 ? -8.664 -16 11.531 1 96.75 71 SER B O 1
ATOM 2309 N N . ILE B 1 72 ? -8.844 -16.25 9.305 1 97.88 72 ILE B N 1
ATOM 2310 C CA . ILE B 1 72 ? -8.875 -14.828 9.016 1 97.88 72 ILE B CA 1
ATOM 2311 C C . ILE B 1 72 ? -10.133 -14.203 9.609 1 97.88 72 ILE B C 1
ATOM 2313 O O . ILE B 1 72 ? -10.094 -13.094 10.133 1 97.88 72 ILE B O 1
ATOM 2317 N N . GLN B 1 73 ? -11.211 -14.914 9.523 1 97.38 73 GLN B N 1
ATOM 2318 C CA . GLN B 1 73 ? -12.492 -14.453 10.062 1 97.38 73 GLN B CA 1
ATOM 2319 C C . GLN B 1 73 ? -12.398 -14.18 11.562 1 97.38 73 GLN B C 1
ATOM 2321 O O . GLN B 1 73 ? -13.023 -13.25 12.07 1 97.38 73 GLN B O 1
ATOM 2326 N N . GLU B 1 74 ? -11.633 -14.922 12.227 1 96.69 74 GLU B N 1
ATOM 2327 C CA . GLU B 1 74 ? -11.477 -14.766 13.664 1 96.69 74 GLU B CA 1
ATOM 2328 C C . GLU B 1 74 ? -10.781 -13.453 14.008 1 96.69 74 GLU B C 1
ATOM 2330 O O . GLU B 1 74 ? -11 -12.891 15.078 1 96.69 74 GLU B O 1
ATOM 2335 N N . ALA B 1 75 ? -10.031 -13 13.109 1 95.31 75 ALA B N 1
ATOM 2336 C CA . ALA B 1 75 ? -9.266 -11.781 13.359 1 95.31 75 ALA B CA 1
ATOM 2337 C C . ALA B 1 75 ? -9.977 -10.562 12.773 1 95.31 75 ALA B C 1
ATOM 2339 O O . ALA B 1 75 ? -9.68 -9.43 13.156 1 95.31 75 ALA B O 1
ATOM 2340 N N . ALA B 1 76 ? -10.875 -10.758 11.867 1 97.88 76 ALA B N 1
ATOM 2341 C CA . ALA B 1 76 ? -11.531 -9.664 11.156 1 97.88 76 ALA B CA 1
ATOM 2342 C C . ALA B 1 76 ? -12.641 -9.047 12.008 1 97.88 76 ALA B C 1
ATOM 2344 O O . ALA B 1 76 ? -13.32 -9.758 12.75 1 97.88 76 ALA B O 1
ATOM 2345 N N . PRO B 1 77 ? -12.836 -7.758 11.891 1 97.81 77 PRO B N 1
ATOM 2346 C CA . PRO B 1 77 ? -13.891 -7.09 12.656 1 97.81 77 PRO B CA 1
ATOM 2347 C C . PRO B 1 77 ? -15.281 -7.305 12.055 1 97.81 77 PRO B C 1
ATOM 2349 O O . PRO B 1 77 ? -16.281 -6.969 12.688 1 97.81 77 PRO B O 1
ATOM 2352 N N . VAL B 1 78 ? -15.367 -7.773 10.852 1 98.44 78 VAL B N 1
ATOM 2353 C CA . VAL B 1 78 ? -16.609 -8.031 10.125 1 98.44 78 VAL B CA 1
ATOM 2354 C C . VAL B 1 78 ? -16.547 -9.414 9.477 1 98.44 78 VAL B C 1
ATOM 2356 O O . VAL B 1 78 ? -15.469 -10.016 9.383 1 98.44 78 VAL B O 1
ATOM 2359 N N . PRO B 1 79 ? -17.641 -9.992 9.07 1 98.19 79 PRO B N 1
ATOM 2360 C CA . PRO B 1 79 ? -17.609 -11.297 8.398 1 98.19 79 PRO B CA 1
ATOM 2361 C C . PRO B 1 79 ? -16.75 -11.273 7.129 1 98.19 79 PRO B C 1
ATOM 2363 O O . PRO B 1 79 ? -16.625 -10.234 6.48 1 98.19 79 PRO B O 1
ATOM 2366 N N . VAL B 1 80 ? -16.234 -12.453 6.828 1 98.25 80 VAL B N 1
ATOM 2367 C CA . VAL B 1 80 ? -15.391 -12.625 5.652 1 98.25 80 VAL B CA 1
ATOM 2368 C C . VAL B 1 80 ? -16.062 -13.562 4.66 1 98.25 80 VAL B C 1
ATOM 2370 O O . VAL B 1 80 ? -16.469 -14.672 5.023 1 98.25 80 VAL B O 1
ATOM 2373 N N . ASP B 1 81 ? -16.219 -13.078 3.486 1 97.31 81 ASP B N 1
ATOM 2374 C CA . ASP B 1 81 ? -16.672 -13.922 2.381 1 97.31 81 ASP B CA 1
ATOM 2375 C C . ASP B 1 81 ? -15.5 -14.32 1.483 1 97.31 81 ASP B C 1
ATOM 2377 O O . ASP B 1 81 ? -14.422 -13.734 1.566 1 97.31 81 ASP B O 1
ATOM 2381 N N . TYR B 1 82 ? -15.703 -15.414 0.771 1 97.31 82 TYR B N 1
ATOM 2382 C CA . TYR B 1 82 ? -14.648 -15.836 -0.145 1 97.31 82 TYR B CA 1
ATOM 2383 C C . TYR B 1 82 ? -15.227 -16.516 -1.375 1 97.31 82 TYR B C 1
ATOM 2385 O O . TYR B 1 82 ? -16.375 -16.969 -1.358 1 97.31 82 TYR B O 1
ATOM 2393 N N . CYS B 1 83 ? -14.477 -16.531 -2.4 1 96.56 83 CYS B N 1
ATOM 2394 C CA . CYS B 1 83 ? -14.758 -17.344 -3.57 1 96.56 83 CYS B CA 1
ATOM 2395 C C . CYS B 1 83 ? -13.469 -17.828 -4.227 1 96.56 83 CYS B C 1
ATOM 2397 O O . CYS B 1 83 ? -12.422 -17.203 -4.074 1 96.56 83 CYS B O 1
ATOM 2399 N N . ILE B 1 84 ? -13.539 -18.969 -4.816 1 96.88 84 ILE B N 1
ATOM 2400 C CA . ILE B 1 84 ? -12.438 -19.531 -5.578 1 96.88 84 ILE B CA 1
ATOM 2401 C C . ILE B 1 84 ? -12.789 -19.547 -7.066 1 96.88 84 ILE B C 1
ATOM 2403 O O . ILE B 1 84 ? -13.852 -20.047 -7.449 1 96.88 84 ILE B O 1
ATOM 2407 N N . GLY B 1 85 ? -11.938 -18.875 -7.852 1 95.81 85 GLY B N 1
ATOM 2408 C CA . GLY B 1 85 ? -12.148 -18.844 -9.289 1 95.81 85 GLY B CA 1
ATOM 2409 C C . GLY B 1 85 ? -11.086 -19.594 -10.07 1 95.81 85 GLY B C 1
ATOM 2410 O O . GLY B 1 85 ? -9.977 -19.781 -9.586 1 95.81 85 GLY B O 1
ATOM 2411 N N . ARG B 1 86 ? -11.5 -20.062 -11.273 1 94.81 86 ARG B N 1
ATOM 2412 C CA . ARG B 1 86 ? -10.602 -20.734 -12.203 1 94.81 86 ARG B CA 1
ATOM 2413 C C . ARG B 1 86 ? -10.672 -20.109 -13.586 1 94.81 86 ARG B C 1
ATOM 2415 O O . ARG B 1 86 ? -11.742 -19.672 -14.023 1 94.81 86 ARG B O 1
ATOM 2422 N N . GLY B 1 87 ? -9.547 -20.078 -14.25 1 94.31 87 GLY B N 1
ATOM 2423 C CA . GLY B 1 87 ? -9.453 -19.547 -15.594 1 94.31 87 GLY B CA 1
ATOM 2424 C C . GLY B 1 87 ? -8.133 -19.859 -16.281 1 94.31 87 GLY B C 1
ATOM 2425 O O . GLY B 1 87 ? -7.234 -20.438 -15.664 1 94.31 87 GLY B O 1
ATOM 2426 N N . ARG B 1 88 ? -8.055 -19.562 -17.594 1 94.5 88 ARG B N 1
ATOM 2427 C CA . ARG B 1 88 ? -6.848 -19.812 -18.375 1 94.5 88 ARG B CA 1
ATOM 2428 C C . ARG B 1 88 ? -5.727 -18.859 -17.953 1 94.5 88 ARG B C 1
ATOM 2430 O O . ARG B 1 88 ? -4.551 -19.141 -18.219 1 94.5 88 ARG B O 1
ATOM 2437 N N . THR B 1 89 ? -6.105 -17.656 -17.312 1 96.56 89 THR B N 1
ATOM 2438 C CA . THR B 1 89 ? -5.176 -16.672 -16.781 1 96.56 89 THR B CA 1
ATOM 2439 C C . THR B 1 89 ? -5.566 -16.266 -15.367 1 96.56 89 THR B C 1
ATOM 2441 O O . THR B 1 89 ? -6.703 -16.469 -14.945 1 96.56 89 THR B O 1
ATOM 2444 N N . PRO B 1 90 ? -4.633 -15.688 -14.648 1 96.94 90 PRO B N 1
ATOM 2445 C CA . PRO B 1 90 ? -4.977 -15.188 -13.312 1 96.94 90 PRO B CA 1
ATOM 2446 C C . PRO B 1 90 ? -6.125 -14.18 -13.336 1 96.94 90 PRO B C 1
ATOM 2448 O O . PRO B 1 90 ? -7.016 -14.234 -12.484 1 96.94 90 PRO B O 1
ATOM 2451 N N . LEU B 1 91 ? -6.141 -13.289 -14.297 1 96.44 91 LEU B N 1
ATOM 2452 C CA . LEU B 1 91 ? -7.207 -12.297 -14.398 1 96.44 91 LEU B CA 1
ATOM 2453 C C . LEU B 1 91 ? -8.547 -12.969 -14.664 1 96.44 91 LEU B C 1
ATOM 2455 O O . LEU B 1 91 ? -9.562 -12.594 -14.078 1 96.44 91 LEU B O 1
ATOM 2459 N N . GLU B 1 92 ? -8.578 -13.922 -15.586 1 95.62 92 GLU B N 1
ATOM 2460 C CA . GLU B 1 92 ? -9.805 -14.656 -15.859 1 95.62 92 GLU B CA 1
ATOM 2461 C C . GLU B 1 92 ? -10.297 -15.391 -14.617 1 95.62 92 GLU B C 1
ATOM 2463 O O . GLU B 1 92 ? -11.5 -15.453 -14.359 1 95.62 92 GLU B O 1
ATOM 2468 N N . ALA B 1 93 ? -9.367 -16.016 -13.883 1 95.81 93 ALA B N 1
ATOM 2469 C CA . ALA B 1 93 ? -9.75 -16.688 -12.641 1 95.81 93 ALA B CA 1
ATOM 2470 C C . ALA B 1 93 ? -10.383 -15.711 -11.664 1 95.81 93 ALA B C 1
ATOM 2472 O O . ALA B 1 93 ? -11.391 -16.031 -11.016 1 95.81 93 ALA B O 1
ATOM 2473 N N . TYR B 1 94 ? -9.797 -14.523 -11.523 1 95.31 94 TYR B N 1
ATOM 2474 C CA . TYR B 1 94 ? -10.352 -13.469 -10.688 1 95.31 94 TYR B CA 1
ATOM 2475 C C . TYR B 1 94 ? -11.758 -13.094 -11.133 1 95.31 94 TYR B C 1
ATOM 2477 O O . TYR B 1 94 ? -12.664 -12.953 -10.305 1 95.31 94 TYR B O 1
ATOM 2485 N N . GLU B 1 95 ? -11.977 -13.016 -12.438 1 93.56 95 GLU B N 1
ATOM 2486 C CA . GLU B 1 95 ? -13.25 -12.555 -12.984 1 93.56 95 GLU B CA 1
ATOM 2487 C C . GLU B 1 95 ? -14.32 -13.633 -12.867 1 93.56 95 GLU B C 1
ATOM 2489 O O . GLU B 1 95 ? -15.516 -13.328 -12.812 1 93.56 95 GLU B O 1
ATOM 2494 N N . ARG B 1 96 ? -13.891 -14.906 -12.789 1 92.69 96 ARG B N 1
ATOM 2495 C CA . ARG B 1 96 ? -14.82 -16.016 -12.727 1 92.69 96 ARG B CA 1
ATOM 2496 C C . ARG B 1 96 ? -14.93 -16.562 -11.305 1 92.69 96 ARG B C 1
ATOM 2498 O O . ARG B 1 96 ? -15.078 -17.781 -11.109 1 92.69 96 ARG B O 1
ATOM 2505 N N . CYS B 1 97 ? -14.82 -15.734 -10.367 1 89.88 97 CYS B N 1
ATOM 2506 C CA . CYS B 1 97 ? -14.945 -16.109 -8.961 1 89.88 97 CYS B CA 1
ATOM 2507 C C . CYS B 1 97 ? -16.219 -16.906 -8.719 1 89.88 97 CYS B C 1
ATOM 2509 O O . CYS B 1 97 ? -17.297 -16.516 -9.156 1 89.88 97 CYS B O 1
ATOM 2511 N N . GLY B 1 98 ? -16.094 -18.219 -8.008 1 87 98 GLY B N 1
ATOM 2512 C CA . GLY B 1 98 ? -17.219 -19.078 -7.711 1 87 98 GLY B CA 1
ATOM 2513 C C . GLY B 1 98 ? -17.141 -20.422 -8.398 1 87 98 GLY B C 1
ATOM 2514 O O . GLY B 1 98 ? -17.938 -21.312 -8.109 1 87 98 GLY B O 1
ATOM 2515 N N . ASP B 1 99 ? -16.281 -20.703 -9.281 1 76.38 99 ASP B N 1
ATOM 2516 C CA . ASP B 1 99 ? -16.156 -21.953 -10.016 1 76.38 99 ASP B CA 1
ATOM 2517 C C . ASP B 1 99 ? -15.602 -23.062 -9.117 1 76.38 99 ASP B C 1
ATOM 2519 O O . ASP B 1 99 ? -15.852 -24.25 -9.352 1 76.38 99 ASP B O 1
ATOM 2523 N N . GLY B 1 100 ? -14.891 -22.719 -8.086 1 77.81 100 GLY B N 1
ATOM 2524 C CA . GLY B 1 100 ? -14.609 -23.516 -6.902 1 77.81 100 GLY B CA 1
ATOM 2525 C C . GLY B 1 100 ? -13.438 -24.469 -7.082 1 77.81 100 GLY B C 1
ATOM 2526 O O . GLY B 1 100 ? -13.18 -25.328 -6.227 1 77.81 100 GLY B O 1
ATOM 2527 N N . SER B 1 101 ? -12.664 -24.547 -8.195 1 88.06 101 SER B N 1
ATOM 2528 C CA . SER B 1 101 ? -11.562 -25.5 -8.312 1 88.06 101 SER B CA 1
ATOM 2529 C C . SER B 1 101 ? -10.219 -24.781 -8.328 1 88.06 101 SER B C 1
ATOM 2531 O O . SER B 1 101 ? -10.086 -23.703 -8.922 1 88.06 101 SER B O 1
ATOM 2533 N N . THR B 1 102 ? -9.266 -25.453 -7.605 1 94.31 102 THR B N 1
ATOM 2534 C CA . THR B 1 102 ? -7.906 -24.906 -7.574 1 94.31 102 THR B CA 1
ATOM 2535 C C . THR B 1 102 ? -6.992 -25.719 -8.492 1 94.31 102 THR B C 1
ATOM 2537 O O . THR B 1 102 ? -5.82 -25.375 -8.672 1 94.31 102 THR B O 1
ATOM 2540 N N . GLU B 1 103 ? -7.551 -26.719 -9.039 1 91.88 103 GLU B N 1
ATOM 2541 C CA . GLU B 1 103 ? -6.742 -27.594 -9.891 1 91.88 103 GLU B CA 1
ATOM 2542 C C . GLU B 1 103 ? -6.359 -26.906 -11.195 1 91.88 103 GLU B C 1
ATOM 2544 O O . GLU B 1 103 ? -7.211 -26.297 -11.852 1 91.88 103 GLU B O 1
ATOM 2549 N N . GLY B 1 104 ? -5.16 -26.906 -11.523 1 91.12 104 GLY B N 1
ATOM 2550 C CA . GLY B 1 104 ? -4.668 -26.281 -12.75 1 91.12 104 GLY B CA 1
ATOM 2551 C C . GLY B 1 104 ? -3.211 -26.594 -13.031 1 91.12 104 GLY B C 1
ATOM 2552 O O . GLY B 1 104 ? -2.643 -27.516 -12.438 1 91.12 104 GLY B O 1
ATOM 2553 N N . GLY B 1 105 ? -2.611 -26.047 -14.117 1 94.75 105 GLY B N 1
ATOM 2554 C CA . GLY B 1 105 ? -1.197 -26.156 -14.43 1 94.75 105 GLY B CA 1
ATOM 2555 C C . GLY B 1 105 ? -0.299 -25.5 -13.398 1 94.75 105 GLY B C 1
ATOM 2556 O O . GLY B 1 105 ? -0.777 -25 -12.383 1 94.75 105 GLY B O 1
ATOM 2557 N N . PRO B 1 106 ? 0.998 -25.578 -13.68 1 97.81 106 PRO B N 1
ATOM 2558 C CA . PRO B 1 106 ? 1.93 -24.922 -12.766 1 97.81 106 PRO B CA 1
ATOM 2559 C C . PRO B 1 106 ? 1.656 -23.422 -12.617 1 97.81 106 PRO B C 1
ATOM 2561 O O . PRO B 1 106 ? 1.16 -22.781 -13.555 1 97.81 106 PRO B O 1
ATOM 2564 N N . ALA B 1 107 ? 1.966 -22.969 -11.438 1 98.56 107 ALA B N 1
ATOM 2565 C CA . ALA B 1 107 ? 1.901 -21.531 -11.203 1 98.56 107 ALA B CA 1
ATOM 2566 C C . ALA B 1 107 ? 3.119 -20.828 -11.789 1 98.56 107 ALA B C 1
ATOM 2568 O O . ALA B 1 107 ? 4.238 -21.344 -11.719 1 98.56 107 ALA B O 1
ATOM 2569 N N . VAL B 1 108 ? 2.891 -19.703 -12.414 1 98.88 108 VAL B N 1
ATOM 2570 C CA . VAL B 1 108 ? 3.941 -18.828 -12.93 1 98.88 108 VAL B CA 1
ATOM 2571 C C . VAL B 1 108 ? 3.873 -17.484 -12.234 1 98.88 108 VAL B C 1
ATOM 2573 O O . VAL B 1 108 ? 2.836 -16.812 -12.266 1 98.88 108 VAL B O 1
ATOM 2576 N N . VAL B 1 109 ? 4.961 -17.094 -11.562 1 98.94 109 VAL B N 1
ATOM 2577 C CA . VAL B 1 109 ? 4.965 -15.867 -10.766 1 98.94 109 VAL B CA 1
ATOM 2578 C C . VAL B 1 109 ? 6.188 -15.023 -11.117 1 98.94 109 VAL B C 1
ATOM 2580 O O . VAL B 1 109 ? 7.285 -15.562 -11.305 1 98.94 109 VAL B O 1
ATOM 2583 N N . GLY B 1 110 ? 5.949 -13.766 -11.359 1 98.88 110 GLY B N 1
ATOM 2584 C CA . GLY B 1 110 ? 7.031 -12.812 -11.547 1 98.88 110 GLY B CA 1
ATOM 2585 C C . GLY B 1 110 ? 7.352 -12.016 -10.297 1 98.88 110 GLY B C 1
ATOM 2586 O O . GLY B 1 110 ? 6.445 -11.633 -9.555 1 98.88 110 GLY B O 1
ATOM 2587 N N . HIS B 1 111 ? 8.555 -11.812 -10 1 98.81 111 HIS B N 1
ATOM 2588 C CA . HIS B 1 111 ? 9.094 -10.93 -8.977 1 98.81 111 HIS B CA 1
ATOM 2589 C C . HIS B 1 111 ? 10.008 -9.867 -9.586 1 98.81 111 HIS B C 1
ATOM 2591 O O . HIS B 1 111 ? 11.078 -10.18 -10.102 1 98.81 111 HIS B O 1
ATOM 2597 N N . LEU B 1 112 ? 9.57 -8.641 -9.461 1 98.38 112 LEU B N 1
ATOM 2598 C CA . LEU B 1 112 ? 10.234 -7.543 -10.156 1 98.38 112 LEU B CA 1
ATOM 2599 C C . LEU B 1 112 ? 10.805 -6.535 -9.164 1 98.38 112 LEU B C 1
ATOM 2601 O O . LEU B 1 112 ? 10.156 -6.203 -8.172 1 98.38 112 LEU B O 1
ATOM 2605 N N . ASP B 1 113 ? 12.023 -6.012 -9.398 1 96.12 113 ASP B N 1
ATOM 2606 C CA . ASP B 1 113 ? 12.555 -4.871 -8.664 1 96.12 113 ASP B CA 1
ATOM 2607 C C . ASP B 1 113 ? 13.227 -3.873 -9.609 1 96.12 113 ASP B C 1
ATOM 2609 O O . ASP B 1 113 ? 13.648 -4.238 -10.703 1 96.12 113 ASP B O 1
ATOM 2613 N N . ILE B 1 114 ? 13.273 -2.689 -9.227 1 95.25 114 ILE B N 1
ATOM 2614 C CA . ILE B 1 114 ? 13.883 -1.613 -10.008 1 95.25 114 ILE B CA 1
ATOM 2615 C C . ILE B 1 114 ? 15.391 -1.623 -9.805 1 95.25 114 ILE B C 1
ATOM 2617 O O . ILE B 1 114 ? 15.875 -1.719 -8.68 1 95.25 114 ILE B O 1
ATOM 2621 N N . VAL B 1 115 ? 16.141 -1.479 -10.898 1 93.88 115 VAL B N 1
ATOM 2622 C CA . VAL B 1 115 ? 17.594 -1.506 -10.852 1 93.88 115 VAL B CA 1
ATOM 2623 C C . VAL B 1 115 ? 18.109 -0.248 -10.156 1 93.88 115 VAL B C 1
ATOM 2625 O O . VAL B 1 115 ? 17.641 0.858 -10.43 1 93.88 115 VAL B O 1
ATOM 2628 N N . ASN B 1 116 ? 19.047 -0.385 -9.234 1 86.19 116 ASN B N 1
ATOM 2629 C CA . ASN B 1 116 ? 19.766 0.677 -8.539 1 86.19 116 ASN B CA 1
ATOM 2630 C C . ASN B 1 116 ? 18.812 1.575 -7.75 1 86.19 116 ASN B C 1
ATOM 2632 O O . ASN B 1 116 ? 19.016 2.791 -7.695 1 86.19 116 ASN B O 1
ATOM 2636 N N . SER B 1 117 ? 17.812 1.012 -7.219 1 84.12 117 SER B N 1
ATOM 2637 C CA . SER B 1 117 ? 16.844 1.808 -6.477 1 84.12 117 SER B CA 1
ATOM 2638 C C . SER B 1 117 ? 17.438 2.332 -5.172 1 84.12 117 SER B C 1
ATOM 2640 O O . SER B 1 117 ? 17.094 3.426 -4.723 1 84.12 117 SER B O 1
ATOM 2642 N N . THR B 1 118 ? 18.297 1.608 -4.586 1 80.94 118 THR B N 1
ATOM 2643 C CA . THR B 1 118 ? 18.938 2.07 -3.359 1 80.94 118 THR B CA 1
ATOM 2644 C C . THR B 1 118 ? 19.75 3.336 -3.619 1 80.94 118 THR B C 1
ATOM 2646 O O . THR B 1 118 ? 19.625 4.32 -2.885 1 80.94 118 THR B O 1
ATOM 2649 N N . ARG B 1 119 ? 20.516 3.326 -4.648 1 83.12 119 ARG B N 1
ATOM 2650 C CA . ARG B 1 119 ? 21.328 4.488 -5.02 1 83.12 119 ARG B CA 1
ATOM 2651 C C . ARG B 1 119 ? 20.438 5.672 -5.387 1 83.12 119 ARG B C 1
ATOM 2653 O O . ARG B 1 119 ? 20.734 6.812 -5.02 1 83.12 119 ARG B O 1
ATOM 2660 N N . GLN B 1 120 ? 19.391 5.355 -6.086 1 84.69 120 GLN B N 1
ATOM 2661 C CA . GLN B 1 120 ? 18.469 6.41 -6.477 1 84.69 120 GLN B CA 1
ATOM 2662 C C . GLN B 1 120 ? 17.781 7.023 -5.254 1 84.69 120 GLN B C 1
ATOM 2664 O O . GLN B 1 120 ? 17.547 8.234 -5.207 1 84.69 120 GLN B O 1
ATOM 2669 N N . THR B 1 121 ? 17.469 6.215 -4.344 1 83.06 121 THR B N 1
ATOM 2670 C CA . THR B 1 121 ? 16.875 6.688 -3.1 1 83.06 121 THR B CA 1
ATOM 2671 C C . THR B 1 121 ? 17.812 7.637 -2.369 1 83.06 121 THR B C 1
ATOM 2673 O O . THR B 1 121 ? 17.391 8.656 -1.829 1 83.06 121 THR B O 1
ATOM 2676 N N . GLU B 1 122 ? 19.078 7.281 -2.33 1 84.56 122 GLU B N 1
ATOM 2677 C CA . GLU B 1 122 ? 20.078 8.109 -1.671 1 84.56 122 GLU B CA 1
ATOM 2678 C C . GLU B 1 122 ? 20.266 9.445 -2.395 1 84.56 122 GLU B C 1
ATOM 2680 O O . GLU B 1 122 ? 20.484 10.477 -1.76 1 84.56 122 GLU B O 1
ATOM 2685 N N . LYS B 1 123 ? 20.125 9.438 -3.654 1 85.31 123 LYS B N 1
ATOM 2686 C CA . LYS B 1 123 ? 20.375 10.617 -4.473 1 85.31 123 LYS B CA 1
ATOM 2687 C C . LYS B 1 123 ? 19.125 11.5 -4.559 1 85.31 123 LYS B C 1
ATOM 2689 O O . LYS B 1 123 ? 19.203 12.719 -4.406 1 85.31 123 LYS B O 1
ATOM 2694 N N . ARG B 1 124 ? 17.922 10.906 -4.762 1 86.62 124 ARG B N 1
ATOM 2695 C CA . ARG B 1 124 ? 16.719 11.656 -5.086 1 86.62 124 ARG B CA 1
ATOM 2696 C C . ARG B 1 124 ? 15.758 11.695 -3.902 1 86.62 124 ARG B C 1
ATOM 2698 O O . ARG B 1 124 ? 14.852 12.523 -3.857 1 86.62 124 ARG B O 1
ATOM 2705 N N . GLY B 1 125 ? 15.977 10.797 -2.969 1 90.19 125 GLY B N 1
ATOM 2706 C CA . GLY B 1 125 ? 15.078 10.703 -1.829 1 90.19 125 GLY B CA 1
ATOM 2707 C C . GLY B 1 125 ? 14.117 9.523 -1.925 1 90.19 125 GLY B C 1
ATOM 2708 O O . GLY B 1 125 ? 13.766 9.094 -3.023 1 90.19 125 GLY B O 1
ATOM 2709 N N . SER B 1 126 ? 13.68 9.102 -0.812 1 91.75 126 SER B N 1
ATOM 2710 C CA . SER B 1 126 ? 12.812 7.93 -0.718 1 91.75 126 SER B CA 1
ATOM 2711 C C . SER B 1 126 ? 11.438 8.211 -1.303 1 91.75 126 SER B C 1
ATOM 2713 O O . SER B 1 126 ? 10.812 7.332 -1.896 1 91.75 126 SER B O 1
ATOM 2715 N N . TYR B 1 127 ? 10.938 9.414 -1.169 1 93.31 127 TYR B N 1
ATOM 2716 C CA . TYR B 1 127 ? 9.609 9.758 -1.668 1 93.31 127 TYR B CA 1
ATOM 2717 C C . TYR B 1 127 ? 9.578 9.742 -3.191 1 93.31 127 TYR B C 1
ATOM 2719 O O . TYR B 1 127 ? 8.586 9.336 -3.795 1 93.31 127 TYR B O 1
ATOM 2727 N N . ASP B 1 128 ? 10.656 10.156 -3.83 1 91.88 128 ASP B N 1
ATOM 2728 C CA . ASP B 1 128 ? 10.75 10.117 -5.285 1 91.88 128 ASP B CA 1
ATOM 2729 C C . ASP B 1 128 ? 10.633 8.68 -5.801 1 91.88 128 ASP B C 1
ATOM 2731 O O . ASP B 1 128 ? 9.938 8.422 -6.781 1 91.88 128 ASP B O 1
ATOM 2735 N N . ILE B 1 129 ? 11.312 7.809 -5.156 1 91.44 129 ILE B N 1
ATOM 2736 C CA . ILE B 1 129 ? 11.273 6.41 -5.566 1 91.44 129 ILE B CA 1
ATOM 2737 C C . ILE B 1 129 ? 9.891 5.832 -5.305 1 91.44 129 ILE B C 1
ATOM 2739 O O . ILE B 1 129 ? 9.398 5.004 -6.074 1 91.44 129 ILE B O 1
ATOM 2743 N N . TYR B 1 130 ? 9.32 6.293 -4.238 1 93.75 130 TYR B N 1
ATOM 2744 C CA . TYR B 1 130 ? 7.945 5.902 -3.93 1 93.75 130 TYR B CA 1
ATOM 2745 C C . TYR B 1 130 ? 7.012 6.234 -5.09 1 93.75 130 TYR B C 1
ATOM 2747 O O . TYR B 1 130 ? 6.195 5.402 -5.496 1 93.75 130 TYR B O 1
ATOM 2755 N N . ILE B 1 131 ? 7.117 7.363 -5.652 1 93.75 131 ILE B N 1
ATOM 2756 C CA . ILE B 1 131 ? 6.293 7.82 -6.766 1 93.75 131 ILE B CA 1
ATOM 2757 C C . ILE B 1 131 ? 6.621 7.004 -8.016 1 93.75 131 ILE B C 1
ATOM 2759 O O . ILE B 1 131 ? 5.715 6.566 -8.734 1 93.75 131 ILE B O 1
ATOM 2763 N N . VAL B 1 132 ? 7.867 6.723 -8.25 1 94.31 132 VAL B N 1
ATOM 2764 C CA . VAL B 1 132 ? 8.328 5.984 -9.43 1 94.31 132 VAL B CA 1
ATOM 2765 C C . VAL B 1 132 ? 7.766 4.566 -9.398 1 94.31 132 VAL B C 1
ATOM 2767 O O . VAL B 1 132 ? 7.324 4.043 -10.422 1 94.31 132 VAL B O 1
ATOM 2770 N N . VAL B 1 133 ? 7.809 3.955 -8.273 1 95.44 133 VAL B N 1
ATOM 2771 C CA . VAL B 1 133 ? 7.305 2.59 -8.133 1 95.44 133 VAL B CA 1
ATOM 2772 C C . VAL B 1 133 ? 5.801 2.564 -8.398 1 95.44 133 VAL B C 1
ATOM 2774 O O . VAL B 1 133 ? 5.293 1.643 -9.039 1 95.44 133 VAL B O 1
ATOM 2777 N N . GLY B 1 134 ? 5.09 3.562 -7.836 1 95.06 134 GLY B N 1
ATOM 2778 C CA . GLY B 1 134 ? 3.668 3.672 -8.125 1 95.06 134 GLY B CA 1
ATOM 2779 C C . GLY B 1 134 ? 3.367 3.777 -9.609 1 95.06 134 GLY B C 1
ATOM 2780 O O . GLY B 1 134 ? 2.453 3.121 -10.117 1 95.06 134 GLY B O 1
ATOM 2781 N N . ASP B 1 135 ? 4.141 4.582 -10.289 1 95.44 135 ASP B N 1
ATOM 2782 C CA . ASP B 1 135 ? 3.986 4.742 -11.734 1 95.44 135 ASP B CA 1
ATOM 2783 C C . ASP B 1 135 ? 4.246 3.43 -12.461 1 95.44 135 ASP B C 1
ATOM 2785 O O . ASP B 1 135 ? 3.535 3.09 -13.414 1 95.44 135 ASP B O 1
ATOM 2789 N N . LEU B 1 136 ? 5.301 2.785 -12.047 1 96.94 136 LEU B N 1
ATOM 2790 C CA . LEU B 1 136 ? 5.645 1.508 -12.664 1 96.94 136 LEU B CA 1
ATOM 2791 C C . LEU B 1 136 ? 4.535 0.485 -12.461 1 96.94 136 LEU B C 1
ATOM 2793 O O . LEU B 1 136 ? 4.18 -0.25 -13.383 1 96.94 136 LEU B O 1
ATOM 2797 N N . LEU B 1 137 ? 4.012 0.418 -11.242 1 97.06 137 LEU B N 1
ATOM 2798 C CA . LEU B 1 137 ? 2.922 -0.504 -10.945 1 97.06 137 LEU B CA 1
ATOM 2799 C C . LEU B 1 137 ? 1.716 -0.223 -11.836 1 97.06 137 LEU B C 1
ATOM 2801 O O . LEU B 1 137 ? 1.094 -1.152 -12.359 1 97.06 137 LEU B O 1
ATOM 2805 N N . ASN B 1 138 ? 1.374 1.02 -11.977 1 95.81 138 ASN B N 1
ATOM 2806 C CA . ASN B 1 138 ? 0.258 1.399 -12.836 1 95.81 138 ASN B CA 1
ATOM 2807 C C . ASN B 1 138 ? 0.496 0.979 -14.281 1 95.81 138 ASN B C 1
ATOM 2809 O O . ASN B 1 138 ? -0.424 0.511 -14.953 1 95.81 138 ASN B O 1
ATOM 2813 N N . LYS B 1 139 ? 1.68 1.21 -14.727 1 96.94 139 LYS B N 1
ATOM 2814 C CA . LYS B 1 139 ? 2.041 0.793 -16.078 1 96.94 139 LYS B CA 1
ATOM 2815 C C . LYS B 1 139 ? 1.896 -0.716 -16.25 1 96.94 139 LYS B C 1
ATOM 2817 O O . LYS B 1 139 ? 1.327 -1.185 -17.234 1 96.94 139 LYS B O 1
ATOM 2822 N N . ILE B 1 140 ? 2.396 -1.471 -15.312 1 98.06 140 ILE B N 1
ATOM 2823 C CA . ILE B 1 140 ? 2.326 -2.926 -15.367 1 98.06 140 ILE B CA 1
ATOM 2824 C C . ILE B 1 140 ? 0.865 -3.371 -15.352 1 98.06 140 ILE B C 1
ATOM 2826 O O . ILE B 1 140 ? 0.475 -4.273 -16.094 1 98.06 140 ILE B O 1
ATOM 2830 N N . ASN B 1 141 ? 0.082 -2.746 -14.547 1 96.31 141 ASN B N 1
ATOM 2831 C CA . ASN B 1 141 ? -1.337 -3.08 -14.484 1 96.31 141 ASN B CA 1
ATOM 2832 C C . ASN B 1 141 ? -2.029 -2.844 -15.828 1 96.31 141 ASN B C 1
ATOM 2834 O O . ASN B 1 141 ? -2.908 -3.613 -16.219 1 96.31 141 ASN B O 1
ATOM 2838 N N . SER B 1 142 ? -1.667 -1.812 -16.453 1 95.12 142 SER B N 1
ATOM 2839 C CA . SER B 1 142 ? -2.225 -1.529 -17.766 1 95.12 142 SER B CA 1
ATOM 2840 C C . SER B 1 142 ? -1.855 -2.617 -18.766 1 95.12 142 SER B C 1
ATOM 2842 O O . SER B 1 142 ? -2.693 -3.047 -19.562 1 95.12 142 SER B O 1
ATOM 2844 N N . ILE B 1 143 ? -0.635 -3.076 -18.734 1 97.06 143 ILE B N 1
ATOM 2845 C CA . ILE B 1 143 ? -0.175 -4.145 -19.625 1 97.06 143 ILE B CA 1
ATOM 2846 C C . ILE B 1 143 ? -0.9 -5.441 -19.281 1 97.06 143 ILE B C 1
ATOM 2848 O O . ILE B 1 143 ? -1.322 -6.18 -20.172 1 97.06 143 ILE B O 1
ATOM 2852 N N . CYS B 1 144 ? -1.112 -5.641 -18 1 96.19 144 CYS B N 1
ATOM 2853 C CA . CYS B 1 144 ? -1.693 -6.875 -17.484 1 96.19 144 CYS B CA 1
ATOM 2854 C C . CYS B 1 144 ? -3.139 -7.027 -17.953 1 96.19 144 CYS B C 1
ATOM 2856 O O . CYS B 1 144 ? -3.623 -8.148 -18.125 1 96.19 144 CYS B O 1
ATOM 2858 N N . ARG B 1 145 ? -3.781 -5.945 -18.125 1 92.88 145 ARG B N 1
ATOM 2859 C CA . ARG B 1 145 ? -5.16 -6.012 -18.594 1 92.88 145 ARG B CA 1
ATOM 2860 C C . ARG B 1 145 ? -5.254 -6.793 -19.906 1 92.88 145 ARG B C 1
ATOM 2862 O O . ARG B 1 145 ? -6.199 -7.555 -20.109 1 92.88 145 ARG B O 1
ATOM 2869 N N . GLY B 1 146 ? -4.309 -6.617 -20.766 1 95 146 GLY B N 1
ATOM 2870 C CA . GLY B 1 146 ? -4.305 -7.305 -22.047 1 95 146 GLY B CA 1
ATOM 2871 C C . GLY B 1 146 ? -3.711 -8.695 -21.969 1 95 146 GLY B C 1
ATOM 2872 O O . GLY B 1 146 ? -4.059 -9.57 -22.781 1 95 146 GLY B O 1
ATOM 2873 N N . LEU B 1 147 ? -2.898 -9 -21 1 97.69 147 LEU B N 1
ATOM 2874 C CA . LEU B 1 147 ? -2.156 -10.258 -20.938 1 97.69 147 LEU B CA 1
ATOM 2875 C C . LEU B 1 147 ? -2.83 -11.234 -19.984 1 97.69 147 LEU B C 1
ATOM 2877 O O . LEU B 1 147 ? -2.523 -12.43 -19.984 1 97.69 147 LEU B O 1
ATOM 2881 N N . GLY B 1 148 ? -3.734 -10.711 -19.125 1 97.56 148 GLY B N 1
ATOM 2882 C CA . GLY B 1 148 ? -4.449 -11.562 -18.188 1 97.56 148 GLY B CA 1
ATOM 2883 C C . GLY B 1 148 ? -3.703 -11.773 -16.891 1 97.56 148 GLY B C 1
ATOM 2884 O O . GLY B 1 148 ? -3.918 -12.773 -16.188 1 97.56 148 GLY B O 1
ATOM 2885 N N . CYS B 1 149 ? -2.742 -10.93 -16.531 1 98 149 CYS B N 1
ATOM 2886 C CA . CYS B 1 149 ? -1.979 -11.039 -15.297 1 98 149 CYS B CA 1
ATOM 2887 C C . CYS B 1 149 ? -2.523 -10.094 -14.234 1 98 149 CYS B C 1
ATOM 2889 O O . CYS B 1 149 ? -3.422 -9.297 -14.508 1 98 149 CYS B O 1
ATOM 2891 N N . LEU B 1 150 ? -2.102 -10.281 -12.992 1 97.81 150 LEU B N 1
ATOM 2892 C CA . LEU B 1 150 ? -2.354 -9.406 -11.852 1 97.81 150 LEU B CA 1
ATOM 2893 C C . LEU B 1 150 ? -1.045 -8.984 -11.188 1 97.81 150 LEU B C 1
ATOM 2895 O O . LEU B 1 150 ? -0.13 -9.805 -11.039 1 97.81 150 LEU B O 1
ATOM 2899 N N . SER B 1 151 ? -0.946 -7.711 -10.859 1 98.06 151 SER B N 1
ATOM 2900 C CA . SER B 1 151 ? 0.29 -7.246 -10.234 1 98.06 151 SER B CA 1
ATOM 2901 C C . SER B 1 151 ? 0.017 -6.562 -8.906 1 98.06 151 SER B C 1
ATOM 2903 O O . SER B 1 151 ? -1.026 -5.93 -8.727 1 98.06 151 SER B O 1
ATOM 2905 N N . PHE B 1 152 ? 0.973 -6.699 -7.996 1 98 152 PHE B N 1
ATOM 2906 C CA . PHE B 1 152 ? 0.791 -6.223 -6.633 1 98 152 PHE B CA 1
ATOM 2907 C C . PHE B 1 152 ? 2.088 -5.637 -6.086 1 98 152 PHE B C 1
ATOM 2909 O O . PHE B 1 152 ? 3.172 -6.16 -6.355 1 98 152 PHE B O 1
ATOM 2916 N N . TYR B 1 153 ? 1.929 -4.602 -5.363 1 97.12 153 TYR B N 1
ATOM 2917 C CA . TYR B 1 153 ? 3.047 -3.949 -4.691 1 97.12 153 TYR B CA 1
ATOM 2918 C C . TYR B 1 153 ? 3.422 -4.688 -3.412 1 97.12 153 TYR B C 1
ATOM 2920 O O . TYR B 1 153 ? 2.57 -4.922 -2.553 1 97.12 153 TYR B O 1
ATOM 2928 N N . LEU B 1 154 ? 4.734 -4.992 -3.195 1 97.62 154 LEU B N 1
ATOM 2929 C CA . LEU B 1 154 ? 5.172 -5.758 -2.033 1 97.62 154 LEU B CA 1
ATOM 2930 C C . LEU B 1 154 ? 5.824 -4.848 -0.998 1 97.62 154 LEU B C 1
ATOM 2932 O O . LEU B 1 154 ? 5.992 -5.234 0.16 1 97.62 154 LEU B O 1
ATOM 2936 N N . GLY B 1 155 ? 6.27 -3.656 -1.45 1 95.94 155 GLY B N 1
ATOM 2937 C CA . GLY B 1 155 ? 7.059 -2.756 -0.623 1 95.94 155 GLY B CA 1
ATOM 2938 C C . GLY B 1 155 ? 8.383 -2.377 -1.251 1 95.94 155 GLY B C 1
ATOM 2939 O O . GLY B 1 155 ? 9 -3.184 -1.954 1 95.94 155 GLY B O 1
ATOM 2940 N N . GLY B 1 156 ? 8.836 -1.184 -0.942 1 95 156 GLY B N 1
ATOM 2941 C CA . GLY B 1 156 ? 10.094 -0.732 -1.521 1 95 156 GLY B CA 1
ATOM 2942 C C . GLY B 1 156 ? 10.023 -0.525 -3.021 1 95 156 GLY B C 1
ATOM 2943 O O . GLY B 1 156 ? 9.234 0.292 -3.502 1 95 156 GLY B O 1
ATOM 2944 N N . ASP B 1 157 ? 10.766 -1.344 -3.688 1 95.44 157 ASP B N 1
ATOM 2945 C CA . ASP B 1 157 ? 10.805 -1.262 -5.145 1 95.44 157 ASP B CA 1
ATOM 2946 C C . ASP B 1 157 ? 10.375 -2.58 -5.781 1 95.44 157 ASP B C 1
ATOM 2948 O O . ASP B 1 157 ? 10.719 -2.861 -6.93 1 95.44 157 ASP B O 1
ATOM 2952 N N . ASN B 1 158 ? 9.719 -3.371 -4.988 1 97.38 158 ASN B N 1
ATOM 2953 C CA . ASN B 1 158 ? 9.398 -4.727 -5.418 1 97.38 158 ASN B CA 1
ATOM 2954 C C . ASN B 1 158 ? 7.938 -4.852 -5.848 1 97.38 158 ASN B C 1
ATOM 2956 O O . ASN B 1 158 ? 7.047 -4.312 -5.191 1 97.38 158 ASN B O 1
ATOM 2960 N N . ILE B 1 159 ? 7.688 -5.555 -6.91 1 98.25 159 ILE B N 1
ATOM 2961 C CA . ILE B 1 159 ? 6.359 -5.828 -7.449 1 98.25 159 ILE B CA 1
ATOM 2962 C C . ILE B 1 159 ? 6.215 -7.32 -7.738 1 98.25 159 ILE B C 1
ATOM 2964 O O . ILE B 1 159 ? 7.137 -7.949 -8.266 1 98.25 159 ILE B O 1
ATOM 2968 N N . MET B 1 160 ? 5.141 -7.867 -7.316 1 98.75 160 MET B N 1
ATOM 2969 C CA . MET B 1 160 ? 4.785 -9.258 -7.578 1 98.75 160 MET B CA 1
ATOM 2970 C C . MET B 1 160 ? 3.748 -9.359 -8.695 1 98.75 160 MET B C 1
ATOM 2972 O O . MET B 1 160 ? 2.816 -8.555 -8.75 1 98.75 160 MET B O 1
ATOM 2976 N N . ILE B 1 161 ? 3.91 -10.336 -9.555 1 98.81 161 ILE B N 1
ATOM 2977 C CA . ILE B 1 161 ? 2.988 -10.477 -10.68 1 98.81 161 ILE B CA 1
ATOM 2978 C C . ILE B 1 161 ? 2.529 -11.93 -10.789 1 98.81 161 ILE B C 1
ATOM 2980 O O . ILE B 1 161 ? 3.352 -12.836 -10.891 1 98.81 161 ILE B O 1
ATOM 2984 N N . PHE B 1 162 ? 1.225 -12.141 -10.727 1 98.75 162 PHE B N 1
ATOM 2985 C CA . PHE B 1 162 ? 0.646 -13.414 -11.148 1 98.75 162 PHE B CA 1
ATOM 2986 C C . PHE B 1 162 ? 0.582 -13.5 -12.664 1 98.75 162 PHE B C 1
ATOM 2988 O O . PHE B 1 162 ? -0.21 -12.797 -13.297 1 98.75 162 PHE B O 1
ATOM 2995 N N . LEU B 1 163 ? 1.325 -14.414 -13.234 1 98.81 163 LEU B N 1
ATOM 2996 C CA . LEU B 1 163 ? 1.469 -14.469 -14.688 1 98.81 163 LEU B CA 1
ATOM 2997 C C . LEU B 1 163 ? 0.696 -15.656 -15.266 1 98.81 163 LEU B C 1
ATOM 2999 O O . LEU B 1 163 ? 0.668 -16.734 -14.672 1 98.81 163 LEU B O 1
ATOM 3003 N N . PRO B 1 164 ? 0.116 -15.445 -16.484 1 98.31 164 PRO B N 1
ATOM 3004 C CA . PRO B 1 164 ? -0.46 -16.609 -17.156 1 98.31 164 PRO B CA 1
ATOM 3005 C C . PRO B 1 164 ? 0.603 -17.562 -17.688 1 98.31 164 PRO B C 1
ATOM 3007 O O . PRO B 1 164 ? 0.389 -18.781 -17.703 1 98.31 164 PRO B O 1
ATOM 3010 N N . ASP B 1 165 ? 1.685 -17.047 -18.172 1 98.25 165 ASP B N 1
ATOM 3011 C CA . ASP B 1 165 ? 2.812 -17.828 -18.672 1 98.25 165 ASP B CA 1
ATOM 3012 C C . ASP B 1 165 ? 4.082 -16.969 -18.734 1 98.25 165 ASP B C 1
ATOM 3014 O O . ASP B 1 165 ? 4.062 -15.797 -18.375 1 98.25 165 ASP B O 1
ATOM 3018 N N . VAL B 1 166 ? 5.172 -17.625 -19.141 1 98.5 166 VAL B N 1
ATOM 3019 C CA . VAL B 1 166 ? 6.477 -16.969 -19.156 1 98.5 166 VAL B CA 1
ATOM 3020 C C . VAL B 1 166 ? 6.484 -15.867 -20.219 1 98.5 166 VAL B C 1
ATOM 3022 O O . VAL B 1 166 ? 7.098 -14.812 -20.016 1 98.5 166 VAL B O 1
ATOM 3025 N N . GLU B 1 167 ? 5.855 -16.062 -21.312 1 98.38 167 GLU B N 1
ATOM 3026 C CA . GLU B 1 167 ? 5.828 -15.102 -22.406 1 98.38 167 GLU B CA 1
ATOM 3027 C C . GLU B 1 167 ? 5.254 -13.766 -21.953 1 98.38 167 GLU B C 1
ATOM 3029 O O . GLU B 1 167 ? 5.711 -12.703 -22.391 1 98.38 167 GLU B O 1
ATOM 3034 N N . ALA B 1 168 ? 4.223 -13.812 -21.141 1 98.5 168 ALA B N 1
ATOM 3035 C CA . ALA B 1 168 ? 3.646 -12.586 -20.594 1 98.5 168 ALA B CA 1
ATOM 3036 C C . ALA B 1 168 ? 4.691 -11.781 -19.828 1 98.5 168 ALA B C 1
ATOM 3038 O O . ALA B 1 168 ? 4.699 -10.555 -19.875 1 98.5 168 ALA B O 1
ATOM 3039 N N . GLY B 1 169 ? 5.551 -12.461 -19.094 1 98.5 169 GLY B N 1
ATOM 3040 C CA . GLY B 1 169 ? 6.637 -11.797 -18.375 1 98.5 169 GLY B CA 1
ATOM 3041 C C . GLY B 1 169 ? 7.562 -11.023 -19.297 1 98.5 169 GLY B C 1
ATOM 3042 O O . GLY B 1 169 ? 7.938 -9.891 -19.016 1 98.5 169 GLY B O 1
ATOM 3043 N N . PHE B 1 170 ? 7.891 -11.633 -20.406 1 98.44 170 PHE B N 1
ATOM 3044 C CA . PHE B 1 170 ? 8.758 -10.977 -21.375 1 98.44 170 PHE B CA 1
ATOM 3045 C C . PHE B 1 170 ? 8.062 -9.773 -22 1 98.44 170 PHE B C 1
ATOM 3047 O O . PHE B 1 170 ? 8.695 -8.742 -22.25 1 98.44 170 PHE B O 1
ATOM 3054 N N . GLN B 1 171 ? 6.871 -9.922 -22.25 1 98.31 171 GLN B N 1
ATOM 3055 C CA . GLN B 1 171 ? 6.121 -8.812 -22.828 1 98.31 171 GLN B CA 1
ATOM 3056 C C . GLN B 1 171 ? 6.07 -7.625 -21.875 1 98.31 171 GLN B C 1
ATOM 3058 O O . GLN B 1 171 ? 6.188 -6.473 -22.297 1 98.31 171 GLN B O 1
ATOM 3063 N N . ILE B 1 172 ? 5.836 -7.902 -20.594 1 98.38 172 ILE B N 1
ATOM 3064 C CA . ILE B 1 172 ? 5.867 -6.848 -19.578 1 98.38 172 ILE B CA 1
ATOM 3065 C C . ILE B 1 172 ? 7.238 -6.18 -19.578 1 98.38 172 ILE B C 1
ATOM 3067 O O . ILE B 1 172 ? 7.344 -4.953 -19.656 1 98.38 172 ILE B O 1
ATOM 3071 N N . TYR B 1 173 ? 8.25 -6.977 -19.531 1 98.25 173 TYR B N 1
ATOM 3072 C CA . TYR B 1 173 ? 9.617 -6.477 -19.469 1 98.25 173 TYR B CA 1
ATOM 3073 C C . TYR B 1 173 ? 9.914 -5.57 -20.672 1 98.25 173 TYR B C 1
ATOM 3075 O O . TYR B 1 173 ? 10.547 -4.523 -20.516 1 98.25 173 TYR B O 1
ATOM 3083 N N . ASP B 1 174 ? 9.438 -5.941 -21.797 1 97.56 174 ASP B N 1
ATOM 3084 C CA . ASP B 1 174 ? 9.719 -5.223 -23.047 1 97.56 174 ASP B CA 1
ATOM 3085 C C . ASP B 1 174 ? 8.984 -3.881 -23.078 1 97.56 174 ASP B C 1
ATOM 3087 O O . ASP B 1 174 ? 9.344 -2.992 -23.844 1 97.56 174 ASP B O 1
ATOM 3091 N N . GLN B 1 175 ? 8.023 -3.773 -22.25 1 97.25 175 GLN B N 1
ATOM 3092 C CA . GLN B 1 175 ? 7.164 -2.602 -22.391 1 97.25 175 GLN B CA 1
ATOM 3093 C C . GLN B 1 175 ? 7.398 -1.611 -21.25 1 97.25 175 GLN B C 1
ATOM 3095 O O . GLN B 1 175 ? 6.848 -0.509 -21.266 1 97.25 175 GLN B O 1
ATOM 3100 N N . VAL B 1 176 ? 8.117 -2.008 -20.25 1 96.06 176 VAL B N 1
ATOM 3101 C CA . VAL B 1 176 ? 8.398 -1.062 -19.172 1 96.06 176 VAL B CA 1
ATOM 3102 C C . VAL B 1 176 ? 9.586 -0.178 -19.562 1 96.06 176 VAL B C 1
ATOM 3104 O O . VAL B 1 176 ? 10.5 -0.623 -20.25 1 96.06 176 VAL B O 1
ATOM 3107 N N . TYR B 1 177 ? 9.609 1.105 -19.078 1 91.62 177 TYR B N 1
ATOM 3108 C CA . TYR B 1 177 ? 10.531 2.127 -19.562 1 91.62 177 TYR B CA 1
ATOM 3109 C C . TYR B 1 177 ? 11.711 2.289 -18.609 1 91.62 177 TYR B C 1
ATOM 3111 O O . TYR B 1 177 ? 12.648 3.031 -18.891 1 91.62 177 TYR B O 1
ATOM 3119 N N . ILE B 1 178 ? 11.688 1.736 -17.469 1 93.94 178 ILE B N 1
ATOM 3120 C CA . ILE B 1 178 ? 12.773 1.837 -16.5 1 93.94 178 ILE B CA 1
ATOM 3121 C C . ILE B 1 178 ? 13.5 0.499 -16.406 1 93.94 178 ILE B C 1
ATOM 3123 O O . ILE B 1 178 ? 12.938 -0.549 -16.719 1 93.94 178 ILE B O 1
ATOM 3127 N N . ASP B 1 179 ? 14.734 0.541 -16.016 1 95.12 179 ASP B N 1
ATOM 3128 C CA . ASP B 1 179 ? 15.516 -0.683 -15.867 1 95.12 179 ASP B CA 1
ATOM 3129 C C . ASP B 1 179 ? 15.039 -1.497 -14.672 1 95.12 179 ASP B C 1
ATOM 3131 O O . ASP B 1 179 ? 15.078 -1.02 -13.531 1 95.12 179 ASP B O 1
ATOM 3135 N N . VAL B 1 180 ? 14.688 -2.705 -14.945 1 97.62 180 VAL B N 1
ATOM 3136 C CA . VAL B 1 180 ? 14.195 -3.59 -13.898 1 97.62 180 VAL B CA 1
ATOM 3137 C C . VAL B 1 180 ? 14.844 -4.965 -14.039 1 97.62 180 VAL B C 1
ATOM 3139 O O . VAL B 1 180 ? 15.438 -5.277 -15.078 1 97.62 180 VAL B O 1
ATOM 3142 N N . ARG B 1 181 ? 14.859 -5.668 -13.008 1 98.19 181 ARG B N 1
ATOM 3143 C CA . ARG B 1 181 ? 15.094 -7.109 -13 1 98.19 181 ARG B CA 1
ATOM 3144 C C . ARG B 1 181 ? 13.805 -7.875 -12.734 1 98.19 181 ARG B C 1
ATOM 3146 O O . ARG B 1 181 ? 13.039 -7.52 -11.836 1 98.19 181 ARG B O 1
ATOM 3153 N N . LEU B 1 182 ? 13.617 -8.828 -13.578 1 98.75 182 LEU B N 1
ATOM 3154 C CA . LEU B 1 182 ? 12.422 -9.641 -13.422 1 98.75 182 LEU B CA 1
ATOM 3155 C C . LEU B 1 182 ? 12.781 -11.117 -13.289 1 98.75 182 LEU B C 1
ATOM 3157 O O . LEU B 1 182 ? 13.234 -11.742 -14.25 1 98.75 182 LEU B O 1
ATOM 3161 N N . GLY B 1 183 ? 12.664 -11.648 -12.062 1 98.81 183 GLY B N 1
ATOM 3162 C CA . GLY B 1 183 ? 12.703 -13.094 -11.883 1 98.81 183 GLY B CA 1
ATOM 3163 C C . GLY B 1 183 ? 11.359 -13.758 -12.094 1 98.81 183 GLY B C 1
ATOM 3164 O O . GLY B 1 183 ? 10.336 -13.289 -11.586 1 98.81 183 GLY B O 1
ATOM 3165 N N . ILE B 1 184 ? 11.328 -14.82 -12.875 1 98.94 184 ILE B N 1
ATOM 3166 C CA . ILE B 1 184 ? 10.109 -15.594 -13.086 1 98.94 184 ILE B CA 1
ATOM 3167 C C . ILE B 1 184 ? 10.297 -17.016 -12.547 1 98.94 184 ILE B C 1
ATOM 3169 O O . ILE B 1 184 ? 11.25 -17.703 -12.906 1 98.94 184 ILE B O 1
ATOM 3173 N N . GLY B 1 185 ? 9.414 -17.375 -11.633 1 98.94 185 GLY B N 1
ATOM 3174 C CA . GLY B 1 185 ? 9.43 -18.719 -11.086 1 98.94 185 GLY B CA 1
ATOM 3175 C C . GLY B 1 185 ? 8.242 -19.562 -11.531 1 98.94 185 GLY B C 1
ATOM 3176 O O . GLY B 1 185 ? 7.133 -19.047 -11.664 1 98.94 185 GLY B O 1
ATOM 3177 N N . ILE B 1 186 ? 8.461 -20.859 -11.766 1 98.88 186 ILE B N 1
ATOM 3178 C CA . ILE B 1 186 ? 7.43 -21.812 -12.148 1 98.88 186 ILE B CA 1
ATOM 3179 C C . ILE B 1 186 ? 7.449 -23 -11.188 1 98.88 186 ILE B C 1
ATOM 3181 O O . ILE B 1 186 ? 8.5 -23.594 -10.945 1 98.88 186 ILE B O 1
ATOM 3185 N N . ALA B 1 187 ? 6.355 -23.312 -10.641 1 98.75 187 ALA B N 1
ATOM 3186 C CA . ALA B 1 187 ? 6.227 -24.453 -9.742 1 98.75 187 ALA B CA 1
ATOM 3187 C C . ALA B 1 187 ? 4.773 -24.906 -9.641 1 98.75 187 ALA B C 1
ATOM 3189 O O . ALA B 1 187 ? 3.867 -24.234 -10.133 1 98.75 187 ALA B O 1
ATOM 3190 N N . GLU B 1 188 ? 4.594 -26.047 -9.023 1 98.25 188 GLU B N 1
ATOM 3191 C CA . GLU B 1 188 ? 3.256 -26.609 -8.883 1 98.25 188 GLU B CA 1
ATOM 3192 C C . GLU B 1 188 ? 2.344 -25.672 -8.086 1 98.25 188 GLU B C 1
ATOM 3194 O O . GLU B 1 188 ? 1.161 -25.547 -8.406 1 98.25 188 GLU B O 1
ATOM 3199 N N . ARG B 1 189 ? 2.912 -25.062 -7.035 1 98.5 189 ARG B N 1
ATOM 3200 C CA . ARG B 1 189 ? 2.127 -24.172 -6.191 1 98.5 189 ARG B CA 1
ATOM 3201 C C . ARG B 1 189 ? 2.719 -22.766 -6.184 1 98.5 189 ARG B C 1
ATOM 3203 O O . ARG B 1 189 ? 3.928 -22.594 -6.344 1 98.5 189 ARG B O 1
ATOM 3210 N N . PRO B 1 190 ? 1.886 -21.781 -5.961 1 98.81 190 PRO B N 1
ATOM 3211 C CA . PRO B 1 190 ? 2.236 -20.391 -6.219 1 98.81 190 PRO B CA 1
ATOM 3212 C C . PRO B 1 190 ? 3.381 -19.891 -5.332 1 98.81 190 PRO B C 1
ATOM 3214 O O . PRO B 1 190 ? 4.289 -19.219 -5.816 1 98.81 190 PRO B O 1
ATOM 3217 N N . TYR B 1 191 ? 3.371 -20.203 -4.023 1 98.88 191 TYR B N 1
ATOM 3218 C CA . TYR B 1 191 ? 4.418 -19.656 -3.172 1 98.88 191 TYR B CA 1
ATOM 3219 C C . TYR B 1 191 ? 5.766 -20.297 -3.475 1 98.88 191 TYR B C 1
ATOM 3221 O O . TYR B 1 191 ? 6.809 -19.656 -3.342 1 98.88 191 TYR B O 1
ATOM 3229 N N . GLN B 1 192 ? 5.773 -21.516 -3.9 1 98.81 192 GLN B N 1
ATOM 3230 C CA . GLN B 1 192 ? 7.004 -22.141 -4.379 1 98.81 192 GLN B CA 1
ATOM 3231 C C . GLN B 1 192 ? 7.516 -21.453 -5.641 1 98.81 192 GLN B C 1
ATOM 3233 O O . GLN B 1 192 ? 8.719 -21.234 -5.793 1 98.81 192 GLN B O 1
ATOM 3238 N N . ALA B 1 193 ? 6.598 -21.156 -6.547 1 98.94 193 ALA B N 1
ATOM 3239 C CA . ALA B 1 193 ? 6.969 -20.406 -7.75 1 98.94 193 ALA B CA 1
ATOM 3240 C C . ALA B 1 193 ? 7.57 -19.062 -7.395 1 98.94 193 ALA B C 1
ATOM 3242 O O . ALA B 1 193 ? 8.578 -18.641 -7.977 1 98.94 193 ALA B O 1
ATOM 3243 N N . PHE B 1 194 ? 7 -18.344 -6.441 1 98.94 194 PHE B N 1
ATOM 3244 C CA . PHE B 1 194 ? 7.484 -17.031 -6.02 1 98.94 194 PHE B CA 1
ATOM 3245 C C . PHE B 1 194 ? 8.875 -17.141 -5.406 1 98.94 194 PHE B C 1
ATOM 3247 O O . PHE B 1 194 ? 9.727 -16.281 -5.625 1 98.94 194 PHE B O 1
ATOM 3254 N N . THR B 1 195 ? 9.102 -18.203 -4.645 1 98.81 195 THR B N 1
ATOM 3255 C CA . THR B 1 195 ? 10.414 -18.453 -4.059 1 98.81 195 THR B CA 1
ATOM 3256 C C . THR B 1 195 ? 11.469 -18.609 -5.148 1 98.81 195 THR B C 1
ATOM 3258 O O . THR B 1 195 ? 12.57 -18.062 -5.039 1 98.81 195 THR B O 1
ATOM 3261 N N . LYS B 1 196 ? 11.086 -19.344 -6.148 1 98.88 196 LYS B N 1
ATOM 3262 C CA . LYS B 1 196 ? 11.984 -19.516 -7.285 1 98.88 196 LYS B CA 1
ATOM 3263 C C . LYS B 1 196 ? 12.203 -18.188 -8.008 1 98.88 196 LYS B C 1
ATOM 3265 O O . LYS B 1 196 ? 13.32 -17.906 -8.453 1 98.88 196 LYS B O 1
ATOM 3270 N N . ALA B 1 197 ? 11.172 -17.438 -8.219 1 98.88 197 ALA B N 1
ATOM 3271 C CA . ALA B 1 197 ? 11.297 -16.109 -8.828 1 98.88 197 ALA B CA 1
ATOM 3272 C C . ALA B 1 197 ? 12.258 -15.234 -8.039 1 98.88 197 ALA B C 1
ATOM 3274 O O . ALA B 1 197 ? 13.062 -14.5 -8.625 1 98.88 197 ALA B O 1
ATOM 3275 N N . THR B 1 198 ? 12.141 -15.25 -6.691 1 98.56 198 THR B N 1
ATOM 3276 C CA . THR B 1 198 ? 13.023 -14.5 -5.809 1 98.56 198 THR B CA 1
ATOM 3277 C C . THR B 1 198 ? 14.469 -14.945 -5.98 1 98.56 198 THR B C 1
ATOM 3279 O O . THR B 1 198 ? 15.383 -14.117 -6.039 1 98.56 198 THR B O 1
ATOM 3282 N N . GLU B 1 199 ? 14.648 -16.234 -6.027 1 98.56 199 GLU B N 1
ATOM 3283 C CA . GLU B 1 199 ? 15.992 -16.766 -6.242 1 98.56 199 GLU B CA 1
ATOM 3284 C C . GLU B 1 199 ? 16.578 -16.281 -7.566 1 98.56 199 GLU B C 1
ATOM 3286 O O . GLU B 1 199 ? 17.75 -15.914 -7.633 1 98.56 199 GLU B O 1
ATOM 3291 N N . ALA B 1 200 ? 15.766 -16.359 -8.602 1 98.62 200 ALA B N 1
ATOM 3292 C CA . ALA B 1 200 ? 16.188 -15.859 -9.906 1 98.62 200 ALA B CA 1
ATOM 3293 C C . ALA B 1 200 ? 16.578 -14.383 -9.836 1 98.62 200 ALA B C 1
ATOM 3295 O O . ALA B 1 200 ? 17.609 -13.984 -10.383 1 98.62 200 ALA B O 1
ATOM 3296 N N . LEU B 1 201 ? 15.773 -13.625 -9.211 1 97.25 201 LEU B N 1
ATOM 3297 C CA . LEU B 1 201 ? 16.016 -12.195 -9.047 1 97.25 201 LEU B CA 1
ATOM 3298 C C . LEU B 1 201 ? 17.312 -11.938 -8.297 1 97.25 201 LEU B C 1
ATOM 3300 O O . LEU B 1 201 ? 18.125 -11.094 -8.695 1 97.25 201 LEU B O 1
ATOM 3304 N N . ASP B 1 202 ? 17.516 -12.625 -7.211 1 96.31 202 ASP B N 1
ATOM 3305 C CA . ASP B 1 202 ? 18.719 -12.477 -6.391 1 96.31 202 ASP B CA 1
ATOM 3306 C C . ASP B 1 202 ? 19.969 -12.836 -7.188 1 96.31 202 ASP B C 1
ATOM 3308 O O . ASP B 1 202 ? 21.016 -12.203 -7.02 1 96.31 202 ASP B O 1
ATOM 3312 N N . SER B 1 203 ? 19.859 -13.867 -7.945 1 96.75 203 SER B N 1
ATOM 3313 C CA . SER B 1 203 ? 21 -14.281 -8.75 1 96.75 203 SER B CA 1
ATOM 3314 C C . SER B 1 203 ? 21.391 -13.203 -9.758 1 96.75 203 SER B C 1
ATOM 3316 O O . SER B 1 203 ? 22.562 -12.984 -10.023 1 96.75 203 SER B O 1
ATOM 3318 N N . MET B 1 204 ? 20.406 -12.562 -10.352 1 97 204 MET B N 1
ATOM 3319 C CA . MET B 1 204 ? 20.688 -11.477 -11.281 1 97 204 MET B CA 1
ATOM 3320 C C . MET B 1 204 ? 21.344 -10.297 -10.57 1 97 204 MET B C 1
ATOM 3322 O O . MET B 1 204 ? 22.234 -9.648 -11.125 1 97 204 MET B O 1
ATOM 3326 N N . ARG B 1 205 ? 20.891 -10.039 -9.383 1 92.94 205 ARG B N 1
ATOM 3327 C CA . ARG B 1 205 ? 21.516 -8.977 -8.586 1 92.94 205 ARG B CA 1
ATOM 3328 C C . ARG B 1 205 ? 22.984 -9.281 -8.312 1 92.94 205 ARG B C 1
ATOM 3330 O O . ARG B 1 205 ? 23.828 -8.406 -8.461 1 92.94 205 ARG B O 1
ATOM 3337 N N . ARG B 1 206 ? 23.234 -10.445 -7.898 1 93.81 206 ARG B N 1
ATOM 3338 C CA . ARG B 1 206 ? 24.609 -10.875 -7.613 1 93.81 206 ARG B CA 1
ATOM 3339 C C . ARG B 1 206 ? 25.484 -10.781 -8.852 1 93.81 206 ARG B C 1
ATOM 3341 O O . ARG B 1 206 ? 26.656 -10.383 -8.766 1 93.81 206 ARG B O 1
ATOM 3348 N N . ASP B 1 207 ? 24.859 -11.141 -9.953 1 95.62 207 ASP B N 1
ATOM 3349 C CA . ASP B 1 207 ? 25.594 -11.156 -11.211 1 95.62 207 ASP B CA 1
ATOM 3350 C C . ASP B 1 207 ? 25.656 -9.758 -11.82 1 95.62 207 ASP B C 1
ATOM 3352 O O . ASP B 1 207 ? 26.359 -9.539 -12.805 1 95.62 207 ASP B O 1
ATOM 3356 N N . ASN B 1 208 ? 24.891 -8.836 -11.289 1 93.44 208 ASN B N 1
ATOM 3357 C CA . ASN B 1 208 ? 24.781 -7.477 -11.805 1 93.44 208 ASN B CA 1
ATOM 3358 C C . ASN B 1 208 ? 24.281 -7.465 -13.25 1 93.44 208 ASN B C 1
ATOM 3360 O O . ASN B 1 208 ? 24.891 -6.836 -14.117 1 93.44 208 ASN B O 1
ATOM 3364 N N . VAL B 1 209 ? 23.281 -8.258 -13.5 1 94.31 209 VAL B N 1
ATOM 3365 C CA . VAL B 1 209 ? 22.672 -8.328 -14.82 1 94.31 209 VAL B CA 1
ATOM 3366 C C . VAL B 1 209 ? 21.234 -7.812 -14.75 1 94.31 209 VAL B C 1
ATOM 3368 O O . VAL B 1 209 ? 20.547 -8.008 -13.75 1 94.31 209 VAL B O 1
ATOM 3371 N N . VAL B 1 210 ? 20.875 -7.137 -15.805 1 95.06 210 VAL B N 1
ATOM 3372 C CA . VAL B 1 210 ? 19.516 -6.641 -15.961 1 95.06 210 VAL B CA 1
ATOM 3373 C C . VAL B 1 210 ? 18.766 -7.484 -17 1 95.06 210 VAL B C 1
ATOM 3375 O O . VAL B 1 210 ? 19.375 -7.969 -17.953 1 95.06 210 VAL B O 1
ATOM 3378 N N . GLY B 1 211 ? 17.516 -7.719 -16.781 1 96.81 211 GLY B N 1
ATOM 3379 C CA . GLY B 1 211 ? 16.734 -8.508 -17.719 1 96.81 211 GLY B CA 1
ATOM 3380 C C . GLY B 1 211 ? 15.742 -9.445 -17.031 1 96.81 211 GLY B C 1
ATOM 3381 O O . GLY B 1 211 ? 15.156 -9.086 -16.016 1 96.81 211 GLY B O 1
ATOM 3382 N N . VAL B 1 212 ? 15.539 -10.555 -17.719 1 98.5 212 VAL B N 1
ATOM 3383 C CA . VAL B 1 212 ? 14.602 -11.555 -17.234 1 98.5 212 VAL B CA 1
ATOM 3384 C C . VAL B 1 212 ? 15.328 -12.875 -17.016 1 98.5 212 VAL B C 1
ATOM 3386 O O . VAL B 1 212 ? 16.156 -13.281 -17.812 1 98.5 212 VAL B O 1
ATOM 3389 N N . ARG B 1 213 ? 15.109 -13.477 -15.898 1 98.56 213 ARG B N 1
ATOM 3390 C CA . ARG B 1 213 ? 15.641 -14.805 -15.609 1 98.56 213 ARG B CA 1
ATOM 3391 C C . ARG B 1 213 ? 14.539 -15.734 -15.117 1 98.56 213 ARG B C 1
ATOM 3393 O O . ARG B 1 213 ? 13.688 -15.336 -14.32 1 98.56 213 ARG B O 1
ATOM 3400 N N . ILE B 1 214 ? 14.531 -16.984 -15.656 1 98.69 214 ILE B N 1
ATOM 3401 C CA . ILE B 1 214 ? 13.492 -17.953 -15.344 1 98.69 214 ILE B CA 1
ATOM 3402 C C . ILE B 1 214 ? 14.086 -19.078 -14.508 1 98.69 214 ILE B C 1
ATOM 3404 O O . ILE B 1 214 ? 15.195 -19.547 -14.781 1 98.69 214 ILE B O 1
ATOM 3408 N N . LEU B 1 215 ? 13.406 -19.469 -13.5 1 98.44 215 LEU B N 1
ATOM 3409 C CA . LEU B 1 215 ? 13.773 -20.641 -12.711 1 98.44 215 LEU B CA 1
ATOM 3410 C C . LEU B 1 215 ? 12.586 -21.594 -12.578 1 98.44 215 LEU B C 1
ATOM 3412 O O . LEU B 1 215 ? 11.5 -21.188 -12.148 1 98.44 215 LEU B O 1
ATOM 3416 N N . ARG B 1 216 ? 12.758 -22.875 -12.867 1 96.56 216 ARG B N 1
ATOM 3417 C CA . ARG B 1 216 ? 11.727 -23.922 -12.812 1 96.56 216 ARG B CA 1
ATOM 3418 C C . ARG B 1 216 ? 12.016 -24.906 -11.688 1 96.56 216 ARG B C 1
ATOM 3420 O O . ARG B 1 216 ? 13.18 -25.188 -11.383 1 96.56 216 ARG B O 1
#

Radius of gyration: 20.82 Å; Cα contacts (8 Å, |Δi|>4): 935; chains: 2; bounding box: 51×55×46 Å

Foldseek 3Di:
DKKAFPCVVVVQVVCPPPRVVVVVVLLVVLQVLVCVQQVVQLWDKDCAPSRMIDILWAPRDLVSVVVSQVVSQVSHPGGMDAFFADDLAQQNRVVRTHPRDNYDFWWKKKKKFAPPLVVVCVVVNQVVQVVVLVVLQVLLVVLCVVQRKDKDDDDRGMIMMGHSDPVSVQVSCVPGDGFMEMFMAIGNGHNNRVVNSVVQRVVCVVVVHTDYDYDD/DKKAFPCVVVVQVVCPPPRVVVVVVLLVVLQVLVCVQQVVQLWDKDCAPSRMIDILWAPRDLVSVVVSQVVSQVSHPGGMDAFFADDLAQQNRVVRTHPRDNYDFWWKKKKKFAPPLVVVCVVVNQVVQVVVLVVLQVLLVVLCVVQRKDKDDDDRGMIMMGHSDPVSVQVSQVPGDGFMEMFMAIGNGHNNRVVNSVVQRVVCVVVVHTDYDYDD

Nearest PDB structures (foldseek):
  2qv6-assembly1_B  TM=8.986E-01  e=8.355E-14  Methanocaldococcus jannaschii
  4wp3-assembly1_A  TM=8.063E-01  e=6.325E-05  Mycobacterium avium
  4wp3-assembly2_B  TM=7.649E-01  e=5.912E-05  Mycobacterium avium
  5d0h-assembly1_B  TM=7.782E-01  e=8.863E-05  Mycobacterium avium subsp. avium 10-9275
  1ybu-assembly2_C  TM=7.749E-01  e=2.986E-04  Mycobacterium tuberculosis H37Rv

Solvent-accessible surface area (backbone atoms only — not comparable to full-atom values): 21362 Å² total; per-residue (Å²): 56,42,39,38,44,50,62,47,68,64,53,54,62,71,55,52,51,81,26,65,51,59,52,50,32,49,43,18,52,50,46,23,47,47,35,55,52,37,42,74,63,32,19,35,59,45,45,86,39,65,52,33,31,41,32,46,36,32,61,34,61,60,69,63,52,53,53,46,52,53,56,50,35,73,71,42,96,41,56,63,48,72,35,29,23,50,54,90,22,49,38,46,10,64,74,37,55,62,70,63,46,35,76,64,66,64,22,32,21,37,32,32,35,50,60,65,47,69,62,43,26,73,73,70,30,62,69,53,47,47,52,50,42,50,50,50,51,49,51,49,46,59,54,18,70,78,62,22,29,44,68,44,82,73,47,60,55,33,37,38,28,43,36,53,42,72,67,54,54,53,52,51,60,73,67,52,91,65,64,40,32,35,3,30,4,39,26,61,28,28,33,56,2,41,23,33,2,40,43,30,35,52,50,28,58,76,66,70,51,78,46,77,38,78,32,112,56,42,39,35,45,49,60,47,68,63,54,54,63,74,55,52,52,81,25,62,50,59,50,50,30,50,44,18,52,51,46,23,48,47,35,55,51,37,43,74,63,30,20,35,59,45,46,87,38,65,53,32,31,42,30,47,35,31,61,33,60,62,68,62,53,53,54,45,51,54,57,50,36,72,72,42,95,41,56,63,45,72,36,31,23,50,53,91,21,49,38,45,10,63,74,37,56,61,70,62,46,36,76,65,65,63,21,32,22,36,34,32,37,51,59,65,48,67,61,44,27,72,74,68,30,62,67,54,46,49,53,49,40,52,50,48,49,48,52,50,45,59,54,18,69,78,63,23,28,45,68,44,81,75,48,61,54,33,36,40,30,43,34,53,42,72,66,54,53,52,53,52,61,72,67,50,92,65,65,40,32,35,3,30,4,41,25,62,28,27,32,56,2,40,24,33,2,41,43,30,33,51,51,29,58,76,66,72,52,77,47,75,38,76,31,113

pLDDT: mean 96.12, std 3.8, range [76.12, 98.94]

Sequence (432 aa):
MQLKLIGYREWTETLGFRREHIIQQTQAELHKRIWAEFTSLDALPHQMRYDYAMVYSNNVPAESLIAKVKSIQEAAPVPVDYCIGRGRTPLEAYERCGDGSTEGGPAVVGHLDIVNSTRQTEKRGSYDIYIVVGDLLNKINSICRGLGCLSFYLGGDNIMIFLPDVEAGFQIYDQVYIDVRLGIGIAERPYQAFTKATEALDSMRRDNVVGVRILRMQLKLIGYREWTETLGFRREHIIQQTQAELHKRIWAEFTSLDALPHQMRYDYAMVYSNNVPAESLIAKVKSIQEAAPVPVDYCIGRGRTPLEAYERCGDGSTEGGPAVVGHLDIVNSTRQTEKRGSYDIYIVVGDLLNKINSICRGLGCLSFYLGGDNIMIFLPDVEAGFQIYDQVYIDVRLGIGIAERPYQAFTKATEALDSMRRDNVVGVRILR

Organism: Thermoproteus tenax (strain ATCC 35583 / DSM 2078 / JCM 9277 / NBRC 100435 / Kra 1) (NCBI:txid768679)

InterPro domains:
  IPR007839 GTP cyclohydrolase III [MF_00608] (1-216)
  IPR007839 GTP cyclohydrolase III [PF05165] (5-98)
  IPR007839 GTP cyclohydrolase III [PF05165] (105-208)
  IPR007839 GTP cyclohydrolase III [PIRSF009265] (2-210)
  IPR007839 GTP cyclohydrolase III [PTHR42202] (3-207)
  IPR029787 Nucleotide cyclase [G3DSA:3.30.70.1230] (1-107)
  IPR029787 Nucleotide cyclase [SSF55073] (107-186)
  IPR043128 Reverse transcriptase/Diguanylate cyclase domain [G3DSA:3.30.70.270] (108-215)

Secondary structure (DSSP, 8-state):
-EEEETTHHHHHHHT-SS-HHHHHHHHHHHHHHHHHHHHTTT-EEE-TTTTEEEEE-TT--HHHHHHHHHHHHHH-SS-EEEE-B--SSHHHHHHTBT------S-EEEEEEEETTHHHHHHHH-HHHHHHHHHHHHHHHHHHHHHHT-EEEEEETTEEEEEESSHHHHHHHHHH-SS-EEEEEEEESSHHHHHHHHHHHHHHHHHHT--EEEEE-/-EEEETTHHHHHHHT-SS-HHHHHHHHHHHHHHHHHHHHTTT-EEE-TTTTEEEEE-TT--HHHHHHHHHHHHHH-SS-EEEE-B--SSHHHHHHTBT------S-EEEEEEEETTHHHHHHHH-HHHHHHHHHHHHHHHHHHHHHHT-EEEEEETTEEEEEESSHHHHHHHHHH-SS-EEEEEEEESSHHHHHHHHHHHHHHHHHHT--EEEEE-